Protein AF-A0A3R9MZS2-F1 (afdb_monomer)

Mean predicted aligned error: 17.01 Å

Solvent-accessible surface area (backbone atoms only — not comparable to full-atom values): 24653 Å² total; per-residue (Å²): 130,80,86,71,84,74,81,80,66,76,78,86,89,68,76,88,53,84,48,38,59,39,37,33,36,32,55,23,85,34,50,77,43,74,74,92,69,84,83,41,44,52,89,51,54,41,57,42,90,93,59,66,38,44,75,46,72,40,40,87,86,49,23,44,78,49,77,44,81,43,79,55,70,94,79,44,55,33,22,44,41,37,38,37,28,30,37,75,54,90,45,73,70,56,52,57,54,52,61,69,42,58,87,37,45,25,29,34,39,36,29,32,66,68,72,50,36,34,39,37,58,38,68,93,31,35,20,37,50,48,74,46,80,42,81,52,54,102,89,43,77,40,25,32,46,35,32,39,38,32,63,21,83,56,75,72,40,67,45,74,61,78,82,82,64,60,87,67,81,84,79,75,85,76,86,85,82,82,86,83,89,86,89,86,79,90,82,92,76,93,70,92,78,74,74,46,74,49,72,47,70,33,86,53,68,46,43,70,42,46,53,72,38,79,45,74,38,58,53,73,89,74,57,57,61,56,48,62,47,51,46,55,80,44,72,52,42,43,46,45,43,44,54,76,34,69,38,48,52,46,49,77,39,68,33,46,34,41,38,43,47,46,74,34,70,45,60,65,63,41,27,26,54,67,83,40,77,37,55,48,97,87,66,51,50,44,49,59,50,73,47,83,48,64,45,60,77,72,41,66,42,76,44,46,37,43,36,29,28,72,84,66,52,70,22,66,28,58,29,53,37,40,54,34,49,63,32,29,38,45,71,33,75,64,63,69,83,80,44,54,46,68,58,39,28,58,55,48,72,74,40,52,68,48,77,41,97,65,67,61,48,75,52,74,48,79,35,77,61,14,23,47,36,38,36,34,51,41,93,56,58,84,72,50,38,26,48,74,87,38,82,46,87,61,60,45,78,46,76,45,57,34,46,54,99,61,68,32,73,46,58,23,32,40,36,28,45,81,55,63,39,70,49,76,45,44,38,36,31,82

Nearest PDB structures (foldseek):
  2y72-assembly2_B  TM=6.639E-01  e=3.901E-02  Hathewaya histolytica
  4u6t-assembly1_A  TM=5.381E-01  e=7.627E-02  Hathewaya histolytica
  2c26-assembly1_A  TM=3.752E-01  e=8.001E-02  Acetivibrio thermocellus
  4ra0-assembly1_D  TM=2.936E-01  e=4.503E-02  Homo sapiens
  1cgx-assembly1_A  TM=2.229E-01  e=4.064E+00  Niallia circulans

Secondary structure (DSSP, 8-state):
-----TT-PPPTT-----SEEEEEEEEGGGBS---SSS-B-GGGSPBPTT--BEEE-PPTT--EEEEEEEE-GGG-EEEEEEEEEEEES--HHHHHHHHHHTT-EEEEEEEETTS-EEEE--SSSPEEEEEEEE---TTS--EEEEEEEEEESS--EEE-----B------------------------------EEEEEE-SS-BTTBPTT-EEEEEE-SS-HHHHHHHSPPPPPEEEEEESSSEEETTS--EEEEEEEEE--SS-EEEEEETTEE-B-TTSPBP-EEEEEEEPPTT--EEEEEEEEETTS-EEEEEEEEEEEEEEEEEEESS-GGGS-HHHHHHHHTTSEEEEESSS-EEEEEEEEEEEEEEEEEGGG----EEETTEEE---EEEEEEEE-TT--EEEEEEEE-SS-EEEEEEEEE-

Sequence (430 aa):
MEPGYSNLRPEPGEANLGGLELFWYTDARNLLGFPERGQLTLDMLPLVEGACWYRLVPTRGTADYDQKPKPNGRHGDTFTQLLKGVLPRHTPGLSEALERLQGGRFVVLYRDLNEQVQLVGTPAFPLEWQDSYTTGSQSSRNGFAFQFAGETLRRARPFLGSWLVADGELTYEEPGTGGPLPGGGGGSGGGGGTNRLLTFMASNTVGNVQAGEQVTVMDDETGQTTQEMLTKDSPVQATMQASNPVRQFGAAAGVTLSYSVTEGTHPITSVLVNGQAQTYSDGSPRLDGSVSTATAPNADATFALLATDASGATAQASASVRYQHRRFWGGMVQDPFGLDDVQLSAVLRTLSQEFSAGRGQDFSLALSDQFVVVARPAAQGAGAFVVNGLANNAFQTRTFLFTNSDGFTESFVVERSASPDTGSFNISIR

Structure (mmCIF, N/CA/C/O backbone):
data_AF-A0A3R9MZS2-F1
#
_entry.id   AF-A0A3R9MZS2-F1
#
loop_
_atom_site.group_PDB
_atom_site.id
_atom_site.type_symbol
_atom_site.label_atom_id
_atom_site.label_alt_id
_atom_site.label_comp_id
_atom_site.label_asym_id
_atom_site.label_entity_id
_atom_site.label_seq_id
_atom_site.pdbx_PDB_ins_code
_atom_site.Cartn_x
_atom_site.Cartn_y
_atom_site.Cartn_z
_atom_site.occupancy
_atom_site.B_iso_or_equiv
_atom_site.auth_seq_id
_atom_site.auth_comp_id
_atom_site.auth_asym_id
_atom_site.auth_atom_id
_atom_site.pdbx_PDB_model_num
ATOM 1 N N . MET A 1 1 ? -32.927 -38.467 -2.631 1.00 44.97 1 MET A N 1
ATOM 2 C CA . MET A 1 1 ? -32.891 -37.601 -1.437 1.00 44.97 1 MET A CA 1
ATOM 3 C C . MET A 1 1 ? -33.573 -36.311 -1.823 1.00 44.97 1 MET A C 1
ATOM 5 O O . MET A 1 1 ? -33.013 -35.578 -2.626 1.00 44.97 1 MET A O 1
ATOM 9 N N . GLU A 1 2 ? -34.802 -36.091 -1.361 1.00 40.50 2 GLU A N 1
ATOM 10 C CA . GLU A 1 2 ? -35.402 -34.761 -1.466 1.00 40.50 2 GLU A CA 1
ATOM 11 C C . GLU A 1 2 ? -34.526 -33.792 -0.661 1.00 40.50 2 GLU A C 1
ATOM 13 O O . GLU A 1 2 ? -34.203 -34.106 0.488 1.00 40.50 2 GLU A O 1
ATOM 18 N N . PRO A 1 3 ? -34.085 -32.658 -1.231 1.00 51.19 3 PRO A N 1
ATOM 19 C CA . PRO A 1 3 ? -33.512 -31.589 -0.432 1.00 51.19 3 PRO A CA 1
ATOM 20 C C . PRO A 1 3 ? -34.619 -31.092 0.500 1.00 51.19 3 PRO A C 1
ATOM 22 O O . PRO A 1 3 ? -35.518 -30.365 0.088 1.00 51.19 3 PRO A O 1
ATOM 25 N N . GLY A 1 4 ? -34.606 -31.579 1.740 1.00 41.78 4 GLY A N 1
ATOM 26 C CA . GLY A 1 4 ? -35.609 -31.239 2.736 1.00 41.78 4 GLY A CA 1
ATOM 27 C C . GLY A 1 4 ? -35.615 -29.733 2.974 1.00 41.78 4 GLY A C 1
ATOM 28 O O . GLY A 1 4 ? -34.593 -29.154 3.334 1.00 41.78 4 GLY A O 1
ATOM 29 N N . TYR A 1 5 ? -36.779 -29.108 2.812 1.00 50.31 5 TYR A N 1
ATOM 30 C CA . TYR A 1 5 ? -37.068 -27.718 3.183 1.00 50.31 5 TYR A CA 1
ATOM 31 C C . TYR A 1 5 ? -37.074 -27.517 4.718 1.00 50.31 5 TYR A C 1
ATOM 33 O O . TYR A 1 5 ? -37.930 -26.827 5.268 1.00 50.31 5 TYR A O 1
ATOM 41 N N . SER A 1 6 ? -36.156 -28.158 5.450 1.00 52.41 6 SER A N 1
ATOM 42 C CA . SER A 1 6 ? -36.074 -28.127 6.917 1.00 52.41 6 SER A CA 1
ATOM 43 C C . SER A 1 6 ? -35.349 -26.891 7.463 1.00 52.41 6 SER A C 1
ATOM 45 O O . SER A 1 6 ? -35.131 -26.794 8.666 1.00 52.41 6 SER A O 1
ATOM 47 N N . ASN A 1 7 ? -34.965 -25.949 6.600 1.00 57.34 7 ASN A N 1
ATOM 48 C CA . ASN A 1 7 ? -34.171 -24.762 6.929 1.00 57.34 7 ASN A CA 1
ATOM 49 C C . ASN A 1 7 ? -35.005 -23.500 7.223 1.00 57.34 7 ASN A C 1
ATOM 51 O O . ASN A 1 7 ? -34.438 -22.422 7.348 1.00 57.34 7 ASN A O 1
ATOM 55 N N . LEU A 1 8 ? -36.335 -23.609 7.323 1.00 68.25 8 LEU A N 1
ATOM 56 C CA . LEU A 1 8 ? -37.219 -22.482 7.662 1.00 68.25 8 LEU A CA 1
ATOM 57 C C . LEU A 1 8 ? -37.531 -22.376 9.163 1.00 68.25 8 LEU A C 1
ATOM 59 O O . LEU A 1 8 ? -38.408 -21.608 9.558 1.00 68.25 8 LEU A O 1
ATOM 63 N N . ARG A 1 9 ? -36.866 -23.168 10.012 1.00 74.00 9 ARG A N 1
ATOM 64 C CA . ARG A 1 9 ? -37.083 -23.095 11.457 1.00 74.00 9 ARG A CA 1
ATOM 65 C C . ARG A 1 9 ? -36.356 -21.858 12.005 1.00 74.00 9 ARG A C 1
ATOM 67 O O . ARG A 1 9 ? -35.146 -21.782 11.817 1.00 74.00 9 ARG A O 1
ATOM 74 N N . PRO A 1 10 ? -37.051 -20.923 12.679 1.00 71.06 10 PRO A N 1
ATOM 75 C CA . PRO A 1 10 ? -36.374 -19.838 13.379 1.00 71.06 10 PRO A CA 1
ATOM 76 C C . PRO A 1 10 ? -35.460 -20.427 14.456 1.00 71.06 10 PRO A C 1
ATOM 78 O O . PRO A 1 10 ? -35.844 -21.392 15.130 1.00 71.06 10 PRO A O 1
ATOM 81 N N . GLU A 1 11 ? -34.264 -19.867 14.606 1.00 74.25 11 GLU A N 1
ATOM 82 C CA . GLU A 1 11 ? -33.350 -20.265 15.672 1.00 74.25 11 GLU A CA 1
ATOM 83 C C . GLU A 1 11 ? -33.974 -19.887 17.028 1.00 74.25 11 GLU A C 1
ATOM 85 O O . GLU A 1 11 ? -34.344 -18.729 17.241 1.00 74.25 11 GLU A O 1
ATOM 90 N N . PRO A 1 12 ? -34.220 -20.855 17.931 1.00 70.81 12 PRO A N 1
ATOM 91 C CA . PRO A 1 12 ? -34.838 -20.558 19.216 1.00 70.81 12 PRO A CA 1
ATOM 92 C C . PRO A 1 12 ? -33.851 -19.830 20.135 1.00 70.81 12 PRO A C 1
ATOM 94 O O . PRO A 1 12 ? -32.748 -20.324 20.344 1.00 70.81 12 PRO A O 1
ATOM 97 N N . GLY A 1 13 ? -34.292 -18.750 20.786 1.00 68.69 13 GLY A N 1
ATOM 98 C CA . GLY A 1 13 ? -33.615 -18.196 21.967 1.00 68.69 13 GLY A CA 1
ATOM 99 C C . GLY A 1 13 ? -32.854 -16.886 21.771 1.00 68.69 13 GLY A C 1
ATOM 100 O O . GLY A 1 13 ? -32.421 -16.317 22.768 1.00 68.69 13 GLY A O 1
ATOM 101 N N . GLU A 1 14 ? -32.750 -16.366 20.550 1.00 74.88 14 GLU A N 1
ATOM 102 C CA . GLU A 1 14 ? -32.129 -15.061 20.299 1.00 74.88 14 GLU A CA 1
ATOM 103 C C . GLU A 1 14 ? -33.189 -13.960 20.165 1.00 74.88 14 GLU A C 1
ATOM 105 O O . GLU A 1 14 ? -34.255 -14.148 19.569 1.00 74.88 14 GLU A O 1
ATOM 110 N N . ALA A 1 15 ? -32.925 -12.800 20.771 1.00 82.00 15 ALA A N 1
ATOM 111 C CA . ALA A 1 15 ? -33.781 -11.634 20.608 1.00 82.00 15 ALA A CA 1
ATOM 112 C C . ALA A 1 15 ? -33.636 -11.118 19.172 1.00 82.00 15 ALA A C 1
ATOM 114 O O . ALA A 1 15 ? -32.552 -10.717 18.783 1.00 82.00 15 ALA A O 1
ATOM 115 N N . ASN A 1 16 ? -34.723 -11.106 18.398 1.00 86.12 16 ASN A N 1
ATOM 116 C CA . ASN A 1 16 ? -34.726 -10.554 17.043 1.00 86.12 16 ASN A CA 1
ATOM 117 C C . ASN A 1 16 ? -34.829 -9.022 17.105 1.00 86.12 16 ASN A C 1
ATOM 119 O O . ASN A 1 16 ? -35.931 -8.460 17.115 1.00 86.12 16 ASN A O 1
ATOM 123 N N . LEU A 1 17 ? -33.682 -8.355 17.217 1.00 91.75 17 LEU A N 1
ATOM 124 C CA . LEU A 1 17 ? -33.589 -6.902 17.260 1.00 91.75 17 LEU A CA 1
ATOM 125 C C . LEU A 1 17 ? -33.691 -6.330 15.841 1.00 91.75 17 LEU A C 1
ATOM 127 O O . LEU A 1 17 ? -32.992 -6.754 14.925 1.00 91.75 17 LEU A O 1
ATOM 131 N N . GLY A 1 18 ? -34.572 -5.346 15.661 1.00 93.56 18 GLY A N 1
ATOM 132 C CA . GLY A 1 18 ? -34.710 -4.622 14.400 1.00 93.56 18 GLY A CA 1
ATOM 133 C C . GLY A 1 18 ? -33.750 -3.437 14.311 1.00 93.56 18 GLY A C 1
ATOM 134 O O . GLY A 1 18 ? -33.559 -2.721 15.293 1.00 93.56 18 GLY A O 1
ATOM 135 N N . GLY A 1 19 ? -33.213 -3.189 13.118 1.00 94.75 19 GLY A N 1
ATOM 136 C CA . GLY A 1 19 ? -32.346 -2.048 12.821 1.00 94.75 19 GLY A CA 1
ATOM 137 C C . GLY A 1 19 ? -30.932 -2.460 12.427 1.00 94.75 19 GLY A C 1
ATOM 138 O O . GLY A 1 19 ? -30.545 -3.624 12.540 1.00 94.75 19 GLY A O 1
ATOM 139 N N . LEU A 1 20 ? -30.172 -1.483 11.940 1.00 96.81 20 LEU A N 1
ATOM 140 C CA . LEU A 1 20 ? -28.801 -1.680 11.480 1.00 96.81 20 LEU A CA 1
ATOM 141 C C . LEU A 1 20 ? -27.819 -0.929 12.369 1.00 96.81 20 LEU A C 1
ATOM 143 O O . LEU A 1 20 ? -28.099 0.183 12.825 1.00 96.81 20 LEU A O 1
ATOM 147 N N . GLU A 1 21 ? -26.658 -1.533 12.586 1.00 93.88 21 GLU A N 1
ATOM 148 C CA . GLU A 1 21 ? -25.578 -0.921 13.347 1.00 93.88 21 GLU A CA 1
ATOM 149 C C . GLU A 1 21 ? -24.680 -0.085 12.435 1.00 93.88 21 GLU A C 1
ATOM 151 O O . GLU A 1 21 ? -24.407 1.082 12.720 1.00 93.88 21 GLU A O 1
ATOM 156 N N . LEU A 1 22 ? -24.212 -0.678 11.334 1.00 94.62 22 LEU A N 1
ATOM 157 C CA . LEU A 1 22 ? -23.166 -0.084 10.510 1.00 94.62 22 LEU A CA 1
ATOM 158 C C . LEU A 1 22 ? -23.137 -0.685 9.092 1.00 94.62 22 LEU A C 1
ATOM 160 O O . LEU A 1 22 ? -23.665 -1.777 8.854 1.00 94.62 22 LEU A O 1
ATOM 164 N N . PHE A 1 23 ? -22.497 0.023 8.159 1.00 96.50 23 PHE A N 1
ATOM 165 C CA . PHE A 1 23 ? -22.317 -0.420 6.777 1.00 96.50 23 PHE A CA 1
ATOM 166 C C . PHE A 1 23 ? -20.838 -0.451 6.382 1.00 96.50 23 PHE A C 1
ATOM 168 O O . PHE A 1 23 ? -20.032 0.346 6.869 1.00 96.50 23 PHE A O 1
ATOM 175 N N . TRP A 1 24 ? -20.510 -1.309 5.421 1.00 95.88 24 TRP A N 1
ATOM 176 C CA . TRP A 1 24 ? -19.282 -1.239 4.643 1.00 95.88 24 TRP A CA 1
ATOM 177 C C . TRP A 1 24 ? -19.606 -1.234 3.160 1.00 95.88 24 TRP A C 1
ATOM 179 O O . TRP A 1 24 ? -20.510 -1.937 2.721 1.00 95.88 24 TRP A O 1
ATOM 189 N N . TYR A 1 25 ? -18.861 -0.479 2.368 1.00 96.69 25 TYR A N 1
ATOM 190 C CA . TYR A 1 25 ? -19.097 -0.387 0.934 1.00 96.69 25 TYR A CA 1
ATOM 191 C C . TYR A 1 25 ? -17.787 -0.380 0.151 1.00 96.69 25 TYR A C 1
ATOM 193 O O . TYR A 1 25 ? -16.736 0.023 0.647 1.00 96.69 25 TYR A O 1
ATOM 201 N N . THR A 1 26 ? -17.852 -0.833 -1.094 1.00 96.12 26 THR A N 1
ATOM 202 C CA . THR A 1 26 ? -16.763 -0.700 -2.065 1.00 96.12 26 THR A CA 1
ATOM 203 C C . THR A 1 26 ? -17.353 -0.455 -3.449 1.00 96.12 26 THR A C 1
ATOM 205 O O . THR A 1 26 ? -18.505 -0.827 -3.710 1.00 96.12 26 THR A O 1
ATOM 208 N N . ASP A 1 27 ? -16.600 0.204 -4.332 1.00 97.62 27 ASP A N 1
ATOM 209 C CA . ASP A 1 27 ? -17.024 0.383 -5.722 1.00 97.62 27 ASP A CA 1
ATOM 210 C C . ASP A 1 27 ? -17.222 -0.996 -6.360 1.00 97.62 27 ASP A C 1
ATOM 212 O O . ASP A 1 27 ? -16.399 -1.900 -6.209 1.00 97.62 27 ASP A O 1
ATOM 216 N N . ALA A 1 28 ? -18.322 -1.172 -7.080 1.00 97.56 28 ALA A N 1
ATOM 217 C CA . ALA A 1 28 ? -18.673 -2.429 -7.723 1.00 97.56 28 ALA A CA 1
ATOM 218 C C . ALA A 1 28 ? -17.578 -2.936 -8.679 1.00 97.56 28 ALA A C 1
ATOM 220 O O . ALA A 1 28 ? -17.435 -4.147 -8.852 1.00 97.56 28 ALA A O 1
ATOM 221 N N . ARG A 1 29 ? -16.786 -2.027 -9.266 1.00 97.19 29 ARG A N 1
ATOM 222 C CA . ARG A 1 29 ? -15.646 -2.340 -10.144 1.00 97.19 29 ARG A CA 1
ATOM 223 C C . ARG A 1 29 ? -14.446 -2.916 -9.396 1.00 97.19 29 ARG A C 1
ATOM 225 O O . ARG A 1 29 ? -13.587 -3.517 -10.032 1.00 97.19 29 ARG A O 1
ATOM 232 N N . ASN A 1 30 ? -14.382 -2.749 -8.075 1.00 96.56 30 ASN A N 1
ATOM 233 C CA . ASN A 1 30 ? -13.293 -3.289 -7.269 1.00 96.56 30 ASN A CA 1
ATOM 234 C C . ASN A 1 30 ? -13.409 -4.802 -7.084 1.00 96.56 30 ASN A C 1
ATOM 236 O O . ASN A 1 30 ? -12.416 -5.429 -6.748 1.00 96.56 30 ASN A O 1
ATOM 240 N N . LEU A 1 31 ? -14.583 -5.403 -7.290 1.00 95.44 31 LEU A N 1
ATOM 241 C CA . LEU A 1 31 ? -14.784 -6.840 -7.111 1.00 95.44 31 LEU A CA 1
ATOM 242 C C . LEU A 1 31 ? -14.354 -7.615 -8.363 1.00 95.44 31 LEU A C 1
ATOM 244 O O . LEU A 1 31 ? -14.999 -7.539 -9.408 1.00 95.44 31 LEU A O 1
ATOM 248 N N . LEU A 1 32 ? -13.291 -8.411 -8.231 1.00 94.31 32 LEU A N 1
ATOM 249 C CA . LEU A 1 32 ? -12.764 -9.284 -9.288 1.00 94.31 32 LEU A CA 1
ATOM 250 C C . LEU A 1 32 ? -13.603 -10.555 -9.481 1.00 94.31 32 LEU A C 1
ATOM 252 O O . LEU A 1 32 ? -13.570 -11.174 -10.543 1.00 94.31 32 LEU A O 1
ATOM 256 N N . GLY A 1 33 ? -14.349 -10.959 -8.452 1.00 90.25 33 GLY A N 1
ATOM 257 C CA . GLY A 1 33 ? -15.169 -12.163 -8.455 1.00 90.25 33 GLY A CA 1
ATOM 258 C C . GLY A 1 33 ? -16.424 -11.994 -7.608 1.00 90.25 33 GLY A C 1
ATOM 259 O O . GLY A 1 33 ? -16.437 -11.246 -6.632 1.00 90.25 33 GLY A O 1
ATOM 260 N N . PHE A 1 34 ? -17.496 -12.685 -8.003 1.00 91.81 34 PHE A N 1
ATOM 261 C CA . PHE A 1 34 ? -18.746 -12.710 -7.249 1.00 91.81 34 PHE A CA 1
ATOM 262 C C . PHE A 1 34 ? -19.454 -14.063 -7.421 1.00 91.81 34 PHE A C 1
ATOM 264 O O . PHE A 1 34 ? -19.903 -14.379 -8.528 1.00 91.81 34 PHE A O 1
ATOM 271 N N . PRO A 1 35 ? -19.592 -14.884 -6.366 1.00 89.75 35 PRO A N 1
ATOM 272 C CA . PRO A 1 35 ? -20.163 -16.217 -6.498 1.00 89.75 35 PRO A CA 1
ATOM 273 C C . PRO A 1 35 ? -21.661 -16.137 -6.793 1.00 89.75 35 PRO A C 1
ATOM 275 O O . PRO A 1 35 ? -22.422 -15.433 -6.117 1.00 89.75 35 PRO A O 1
ATOM 278 N N . GLU A 1 36 ? -22.119 -16.903 -7.784 1.00 85.94 36 GLU A N 1
ATOM 279 C CA . GLU A 1 36 ? -23.518 -16.858 -8.204 1.00 85.94 36 GLU A CA 1
ATOM 280 C C . GLU A 1 36 ? -24.495 -17.455 -7.181 1.00 85.94 36 GLU A C 1
ATOM 282 O O . GLU A 1 36 ? -25.651 -17.037 -7.097 1.00 85.94 36 GLU A O 1
ATOM 287 N N . ARG A 1 37 ? -24.061 -18.458 -6.418 1.00 84.38 37 ARG A N 1
ATOM 288 C CA . ARG A 1 37 ? -24.902 -19.216 -5.480 1.00 84.38 37 ARG A CA 1
ATOM 289 C C . ARG A 1 37 ? -24.092 -19.619 -4.249 1.00 84.38 37 ARG A C 1
ATOM 291 O O . ARG A 1 37 ? -22.869 -19.544 -4.265 1.00 84.38 37 ARG A O 1
ATOM 298 N N . GLY A 1 38 ? -24.786 -20.070 -3.206 1.00 81.38 38 GLY A N 1
ATOM 299 C CA . GLY A 1 38 ? -24.177 -20.649 -2.006 1.00 81.38 38 GLY A CA 1
ATOM 300 C C . GLY A 1 38 ? -23.963 -19.659 -0.862 1.00 81.38 38 GLY A C 1
ATOM 301 O O . GLY A 1 38 ? -24.510 -18.556 -0.854 1.00 81.38 38 GLY A O 1
ATOM 302 N N . GLN A 1 39 ? -23.179 -20.076 0.121 1.00 81.75 39 GLN A N 1
ATOM 303 C CA . GLN A 1 39 ? -22.731 -19.238 1.230 1.00 81.75 39 GLN A CA 1
ATOM 304 C C . GLN A 1 39 ? -21.709 -18.205 0.732 1.00 81.75 39 GLN A C 1
ATOM 306 O O . GLN A 1 39 ? -20.969 -18.489 -0.208 1.00 81.75 39 GLN A O 1
ATOM 311 N N . LEU A 1 40 ? -21.691 -17.005 1.316 1.00 86.75 40 LEU A N 1
ATOM 312 C CA . LEU A 1 40 ? -20.664 -16.000 1.034 1.00 86.75 40 LEU A CA 1
ATOM 313 C C . LEU A 1 40 ? -19.603 -16.015 2.130 1.00 86.75 40 LEU A C 1
ATOM 315 O O . LEU A 1 40 ? -19.925 -15.831 3.304 1.00 8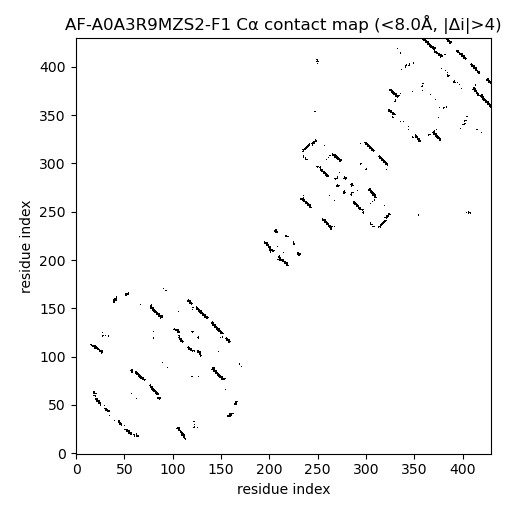6.75 40 LEU A O 1
ATOM 319 N N . THR A 1 41 ? -18.350 -16.187 1.726 1.00 84.12 41 THR A N 1
ATOM 320 C CA . THR A 1 41 ? -17.162 -15.969 2.558 1.00 84.12 41 THR A CA 1
ATOM 321 C C . THR A 1 41 ? -16.281 -14.900 1.911 1.00 84.12 41 THR A C 1
ATOM 323 O O . THR A 1 41 ? -16.450 -14.594 0.726 1.00 84.12 41 THR A O 1
ATOM 326 N N . LEU A 1 42 ? -15.356 -14.304 2.672 1.00 70.44 42 LEU A N 1
ATOM 327 C CA . LEU A 1 42 ? -14.526 -13.206 2.163 1.00 70.44 42 LEU A CA 1
ATOM 328 C C . LEU A 1 42 ? -13.666 -13.620 0.967 1.00 70.44 42 LEU A C 1
ATOM 330 O O . LEU A 1 42 ? -13.575 -12.865 0.005 1.00 70.44 42 LEU A O 1
ATOM 334 N N . ASP A 1 43 ? -13.098 -14.827 0.991 1.00 78.75 43 ASP A N 1
ATOM 335 C CA . ASP A 1 43 ? -12.233 -15.336 -0.085 1.00 78.75 43 ASP A CA 1
ATOM 336 C C . ASP A 1 43 ? -12.947 -15.391 -1.448 1.00 78.75 43 ASP A C 1
ATOM 338 O O . ASP A 1 43 ? -12.312 -15.501 -2.496 1.00 78.75 43 ASP A O 1
ATOM 342 N N . MET A 1 44 ? -14.281 -15.296 -1.449 1.00 86.81 44 MET A N 1
ATOM 343 C CA . MET A 1 44 ? -15.111 -15.257 -2.652 1.00 86.81 44 MET A CA 1
ATOM 344 C C . MET A 1 44 ? -15.403 -13.839 -3.163 1.00 86.81 44 MET A C 1
ATOM 346 O O . MET A 1 44 ? -16.051 -13.700 -4.201 1.00 86.81 44 MET A O 1
ATOM 350 N N . LEU A 1 45 ? -14.950 -12.797 -2.464 1.00 91.31 45 LEU A N 1
ATOM 351 C CA . LEU A 1 45 ? -15.093 -11.387 -2.840 1.00 91.31 45 LEU A CA 1
ATOM 352 C C . LEU A 1 45 ? -13.711 -10.730 -3.037 1.00 91.31 45 LEU A C 1
ATOM 354 O O . LEU A 1 45 ? -13.412 -9.736 -2.371 1.00 91.31 45 LEU A O 1
ATOM 358 N N . PRO A 1 46 ? -12.843 -11.271 -3.918 1.00 94.19 46 PRO A N 1
ATOM 359 C CA . PRO A 1 46 ? -11.518 -10.706 -4.138 1.00 94.19 46 PRO A CA 1
ATOM 360 C C . PRO A 1 46 ? -11.629 -9.280 -4.678 1.00 94.19 46 PRO A C 1
ATOM 362 O O . PRO A 1 46 ? -12.402 -9.015 -5.604 1.00 94.19 46 PRO A O 1
ATOM 365 N N . LEU A 1 47 ? -10.836 -8.376 -4.104 1.00 93.44 47 LEU A N 1
ATOM 366 C CA . LEU A 1 47 ? -10.740 -6.993 -4.548 1.00 93.44 47 LEU A CA 1
ATOM 367 C C . LEU A 1 47 ? -9.552 -6.797 -5.501 1.00 93.44 47 LEU A C 1
ATOM 369 O O . LEU A 1 47 ? -8.565 -7.529 -5.430 1.00 93.44 47 LEU A O 1
ATOM 373 N N . VAL A 1 48 ? -9.641 -5.797 -6.381 1.00 93.75 48 VAL A N 1
ATOM 374 C CA . VAL A 1 48 ? -8.491 -5.271 -7.136 1.00 93.75 48 VAL A CA 1
ATOM 375 C C . VAL A 1 48 ? -7.402 -4.837 -6.148 1.00 93.75 48 VAL A C 1
ATOM 377 O O . VAL A 1 48 ? -7.703 -4.346 -5.060 1.00 93.75 48 VAL A O 1
ATOM 380 N N . GLU A 1 49 ? -6.132 -5.010 -6.516 1.00 90.31 49 GLU A N 1
ATOM 381 C CA . GLU A 1 49 ? -5.000 -4.596 -5.683 1.00 90.31 49 GLU A CA 1
ATOM 382 C C . GLU A 1 49 ? -5.124 -3.121 -5.254 1.00 90.31 49 GLU A C 1
ATOM 384 O O . GLU A 1 49 ? -5.368 -2.236 -6.074 1.00 90.31 49 GLU A O 1
ATOM 389 N N . GLY A 1 50 ? -4.992 -2.867 -3.948 1.00 86.25 50 GLY A N 1
ATOM 390 C CA . GLY A 1 50 ? -5.124 -1.535 -3.350 1.00 86.25 50 GLY A CA 1
ATOM 391 C C . GLY A 1 50 ? -6.559 -1.082 -3.052 1.00 86.25 50 GLY A C 1
ATOM 392 O O . GLY A 1 50 ? -6.734 -0.073 -2.370 1.00 86.25 50 GLY A O 1
ATOM 393 N N . ALA A 1 51 ? -7.587 -1.809 -3.499 1.00 90.44 51 ALA A N 1
ATOM 394 C CA . ALA A 1 51 ? -8.966 -1.524 -3.114 1.00 90.44 51 ALA A CA 1
ATOM 395 C C . ALA A 1 51 ? -9.291 -2.082 -1.718 1.00 90.44 51 ALA A C 1
ATOM 397 O O . ALA A 1 51 ? -8.765 -3.110 -1.291 1.00 90.44 51 ALA A O 1
ATOM 398 N N . CYS A 1 52 ? -10.199 -1.410 -1.011 1.00 91.25 52 CYS A N 1
ATOM 399 C CA . CYS A 1 52 ? -10.646 -1.803 0.321 1.00 91.25 52 CYS A CA 1
ATOM 400 C C . CYS A 1 52 ? -12.164 -1.633 0.491 1.00 91.25 52 CYS A C 1
ATOM 402 O O . CYS A 1 52 ? -12.868 -1.125 -0.391 1.00 91.25 52 CYS A O 1
ATOM 404 N N . TRP A 1 53 ? -12.666 -2.094 1.636 1.00 91.44 53 TRP A N 1
ATOM 405 C CA . TRP A 1 53 ? -14.013 -1.802 2.112 1.00 91.44 53 TRP A CA 1
ATOM 406 C C . TRP A 1 53 ? -13.977 -0.561 3.002 1.00 91.44 53 TRP A C 1
ATOM 408 O O . TRP A 1 53 ? -13.271 -0.536 4.013 1.00 91.44 53 TRP A O 1
ATOM 418 N N . TYR A 1 54 ? -14.761 0.447 2.639 1.00 91.75 54 TYR A N 1
ATOM 419 C CA . TYR A 1 54 ? -14.915 1.680 3.399 1.00 91.75 54 TYR A CA 1
ATOM 420 C C . TYR A 1 54 ? -16.034 1.528 4.419 1.00 91.75 54 TYR A C 1
ATOM 422 O O . TYR A 1 54 ? -17.091 0.980 4.108 1.00 91.75 54 TYR A O 1
ATOM 430 N N . ARG A 1 55 ? -15.812 2.021 5.635 1.00 93.69 55 ARG A N 1
ATOM 431 C CA . ARG A 1 55 ? -16.781 1.962 6.731 1.00 93.69 55 ARG A CA 1
ATOM 432 C C . ARG A 1 55 ? -17.683 3.197 6.721 1.00 93.69 55 ARG A C 1
ATOM 434 O O . ARG A 1 55 ? -17.207 4.317 6.565 1.00 93.69 55 ARG A O 1
ATOM 441 N N . LEU A 1 56 ? -18.980 2.993 6.937 1.00 94.25 56 LEU A N 1
ATOM 442 C CA . LEU A 1 56 ? -19.978 4.051 7.090 1.00 94.25 56 LEU A CA 1
ATOM 443 C C . LEU A 1 56 ? -20.774 3.815 8.376 1.00 94.25 56 LEU A C 1
ATOM 445 O O . LEU A 1 56 ? -21.465 2.803 8.513 1.00 94.25 56 LEU A O 1
ATOM 449 N N . VAL A 1 57 ? -20.680 4.755 9.318 1.00 95.56 57 VAL A N 1
ATOM 450 C CA . VAL A 1 57 ? -21.338 4.655 10.627 1.00 95.56 57 VAL A CA 1
ATOM 451 C C . VAL A 1 57 ? -22.511 5.639 10.687 1.00 95.56 57 VAL A C 1
ATOM 453 O O . VAL A 1 57 ? -22.291 6.846 10.795 1.00 95.56 57 VAL A O 1
ATOM 456 N N . PRO A 1 58 ? -23.762 5.160 10.592 1.00 96.19 58 PRO A N 1
ATOM 457 C CA . PRO A 1 58 ? -24.939 6.008 10.712 1.00 96.19 58 PRO A CA 1
ATOM 458 C C . PRO A 1 58 ? -25.155 6.452 12.166 1.00 96.19 58 PRO A C 1
ATOM 460 O O . PRO A 1 58 ? -24.694 5.829 13.121 1.00 96.19 58 PRO A O 1
ATOM 463 N N . THR A 1 59 ? -25.948 7.503 12.357 1.00 95.38 59 THR A N 1
ATOM 464 C CA . THR A 1 59 ? -26.467 7.877 13.675 1.00 95.38 59 THR A CA 1
ATOM 465 C C . THR A 1 59 ? -27.293 6.717 14.229 1.00 95.38 59 THR A C 1
ATOM 467 O O . THR A 1 59 ? -28.182 6.200 13.544 1.00 95.38 59 THR A O 1
ATOM 470 N N . ARG A 1 60 ? -27.032 6.319 15.479 1.00 94.19 60 ARG A N 1
ATOM 471 C CA . ARG A 1 60 ? -27.713 5.189 16.126 1.00 94.19 60 ARG A CA 1
ATOM 472 C C . ARG A 1 60 ? -29.237 5.300 16.003 1.00 94.19 60 ARG A C 1
ATOM 474 O O . ARG A 1 60 ? -29.814 6.341 16.313 1.00 94.19 60 ARG A O 1
ATOM 481 N N . GLY A 1 61 ? -29.873 4.214 15.563 1.00 95.25 61 GLY A N 1
ATOM 482 C CA . GLY A 1 61 ? -31.329 4.119 15.408 1.00 95.25 61 GLY A CA 1
ATOM 483 C C . GLY A 1 61 ? -31.902 4.808 14.165 1.00 95.25 61 GLY A C 1
ATOM 484 O O . GLY A 1 61 ? -33.118 4.854 14.019 1.00 95.25 61 GLY A O 1
ATOM 485 N N . THR A 1 62 ? -31.062 5.346 13.274 1.00 96.38 62 THR A N 1
ATOM 486 C CA . THR A 1 62 ? -31.524 5.954 12.007 1.00 96.38 62 THR A CA 1
ATOM 487 C C . THR A 1 62 ? -31.388 5.028 10.804 1.00 96.38 62 THR A C 1
ATOM 489 O O . THR A 1 62 ? -31.958 5.313 9.754 1.00 96.38 62 THR A O 1
ATOM 492 N N . ALA A 1 63 ? -30.625 3.944 10.951 1.00 97.69 63 ALA A N 1
ATOM 493 C CA . ALA A 1 63 ? -30.288 3.046 9.866 1.00 97.69 63 ALA A CA 1
ATOM 494 C C . ALA A 1 63 ? -31.298 1.909 9.718 1.00 97.69 63 ALA A C 1
ATOM 496 O O . ALA A 1 63 ? -31.681 1.267 10.698 1.00 97.69 63 ALA A O 1
ATOM 497 N N . ASP A 1 64 ? -31.710 1.674 8.478 1.00 97.88 64 ASP A N 1
ATOM 498 C CA . ASP A 1 64 ? -32.784 0.752 8.123 1.00 97.88 64 ASP A CA 1
ATOM 499 C C . ASP A 1 64 ? -32.513 0.125 6.748 1.00 97.88 64 ASP A C 1
ATOM 501 O O . ASP A 1 64 ? -31.847 0.726 5.895 1.00 97.88 64 ASP A O 1
ATOM 505 N N . TYR A 1 65 ? -33.034 -1.082 6.544 1.00 98.25 65 TYR A N 1
ATOM 506 C CA . TYR A 1 65 ? -32.932 -1.833 5.299 1.00 98.25 65 TYR A CA 1
ATOM 507 C C . TYR A 1 65 ? -34.305 -2.358 4.888 1.00 98.25 65 TYR A C 1
ATOM 509 O O . TYR A 1 65 ? -34.964 -3.081 5.633 1.00 98.25 65 TYR A O 1
ATOM 517 N N . ASP A 1 66 ? -34.708 -2.018 3.668 1.00 98.06 66 ASP A N 1
ATOM 518 C CA . ASP A 1 66 ? -35.944 -2.477 3.052 1.00 98.06 66 ASP A CA 1
ATOM 519 C C . ASP A 1 66 ? -35.631 -3.280 1.786 1.00 98.06 66 ASP A C 1
ATOM 521 O O . ASP A 1 66 ? -34.829 -2.877 0.936 1.00 98.06 66 ASP A O 1
ATOM 525 N N . GLN A 1 67 ? -36.300 -4.422 1.661 1.00 97.75 67 GLN A N 1
ATOM 526 C CA . GLN A 1 67 ? -36.199 -5.305 0.513 1.00 97.75 67 GLN A CA 1
ATOM 527 C C . GLN A 1 67 ? -37.585 -5.734 0.066 1.00 97.75 67 GLN A C 1
ATOM 529 O O . GLN A 1 67 ? -38.235 -6.572 0.699 1.00 97.75 67 GLN A O 1
ATOM 534 N N . LYS A 1 68 ? -38.002 -5.232 -1.094 1.00 97.69 68 LYS A N 1
ATOM 535 C CA . LYS A 1 68 ? -39.318 -5.530 -1.662 1.00 97.69 68 LYS A CA 1
ATOM 536 C C . LYS A 1 68 ? -39.177 -6.356 -2.935 1.00 97.69 68 LYS A C 1
ATOM 538 O O . LYS A 1 68 ? -38.486 -5.915 -3.854 1.00 97.69 68 LYS A O 1
ATOM 543 N N . PRO A 1 69 ? -39.810 -7.542 -3.028 1.00 97.44 69 PRO A N 1
ATOM 544 C CA . PRO A 1 69 ? -39.896 -8.248 -4.296 1.00 97.44 69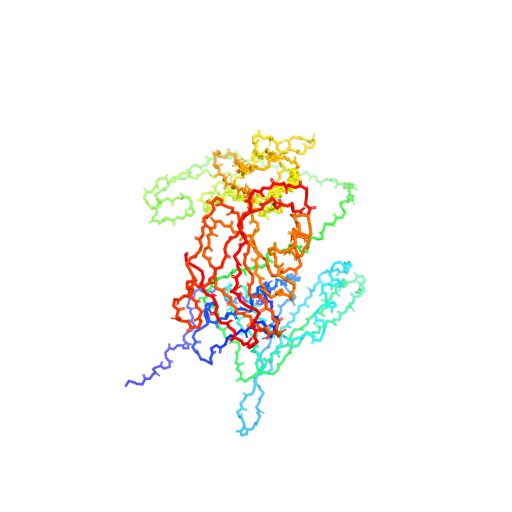 PRO A CA 1
ATOM 545 C C . PRO A 1 69 ? -40.727 -7.417 -5.280 1.00 97.44 69 PRO A C 1
ATOM 547 O O . PRO A 1 69 ? -41.807 -6.927 -4.945 1.00 97.44 69 PRO A O 1
ATOM 550 N N . LYS A 1 70 ? -40.216 -7.270 -6.496 1.00 97.19 70 LYS A N 1
ATOM 551 C CA . LYS A 1 70 ? -40.850 -6.579 -7.612 1.00 97.19 70 LYS A CA 1
ATOM 552 C C . LYS A 1 70 ? -41.064 -7.601 -8.735 1.00 97.19 70 LYS A C 1
ATOM 554 O O . LYS A 1 70 ? -40.090 -8.031 -9.357 1.00 97.19 70 LYS A O 1
ATOM 559 N N . PRO A 1 71 ? -42.312 -8.025 -8.992 1.00 95.06 71 PRO A N 1
ATOM 560 C CA . PRO A 1 71 ? -42.583 -9.012 -10.027 1.00 95.06 71 PRO A CA 1
ATOM 561 C C . PRO A 1 71 ? -42.373 -8.395 -11.415 1.00 95.06 71 PRO A C 1
ATOM 563 O O . PRO A 1 71 ? -43.059 -7.439 -11.775 1.00 95.06 71 PRO A O 1
ATOM 566 N N . ASN A 1 72 ? -41.480 -8.968 -12.229 1.00 93.50 72 ASN A N 1
ATOM 567 C CA . ASN A 1 72 ? -41.259 -8.540 -13.623 1.00 93.50 72 ASN A CA 1
ATOM 568 C C . ASN A 1 72 ? -41.951 -9.471 -14.631 1.00 93.50 72 ASN A C 1
ATOM 570 O O . ASN A 1 72 ? -41.478 -9.697 -15.750 1.00 93.50 72 ASN A O 1
ATOM 574 N N . GLY A 1 73 ? -43.084 -10.051 -14.230 1.00 92.81 73 GLY A N 1
ATOM 575 C CA . GLY A 1 73 ? -43.855 -10.972 -15.056 1.00 92.81 73 GLY A CA 1
ATOM 576 C C . GLY A 1 73 ? -43.056 -12.227 -15.415 1.00 92.81 73 GLY A C 1
ATOM 577 O O . GLY A 1 73 ? -42.627 -12.977 -14.545 1.00 92.81 73 GLY A O 1
ATOM 578 N N . ARG A 1 74 ? -42.861 -12.481 -16.715 1.00 92.06 74 ARG A N 1
ATOM 579 C CA . ARG A 1 74 ? -42.209 -13.710 -17.216 1.00 92.06 74 ARG A CA 1
ATOM 580 C C . ARG A 1 74 ? -40.695 -13.760 -16.985 1.00 92.06 74 ARG A C 1
ATOM 582 O O . ARG A 1 74 ? -40.102 -14.815 -17.183 1.00 92.06 74 ARG A O 1
ATOM 589 N N . HIS A 1 75 ? -40.075 -12.652 -16.586 1.00 87.94 75 HIS A N 1
ATOM 590 C CA . HIS A 1 75 ? -38.623 -12.552 -16.399 1.00 87.94 75 HIS A CA 1
ATOM 591 C C . HIS A 1 75 ? -38.166 -12.857 -14.963 1.00 87.94 75 HIS A C 1
ATOM 593 O O . HIS A 1 75 ? -36.990 -12.693 -14.649 1.00 87.94 75 HIS A O 1
ATOM 599 N N . GLY A 1 76 ? -39.082 -13.328 -14.109 1.00 92.69 76 GLY A N 1
ATOM 600 C CA . GLY A 1 76 ? -38.835 -13.566 -12.689 1.00 92.69 76 GLY A CA 1
ATOM 601 C C . GLY A 1 76 ? -39.019 -12.307 -11.842 1.00 92.69 76 GLY A C 1
ATOM 602 O O . GLY A 1 76 ? -39.459 -11.263 -12.328 1.00 92.69 76 GLY A O 1
ATOM 603 N N . ASP A 1 77 ? -38.685 -12.422 -10.562 1.00 94.06 77 ASP A N 1
ATOM 604 C CA . ASP A 1 77 ? -38.766 -11.318 -9.610 1.00 94.06 77 ASP A CA 1
ATOM 605 C C . ASP A 1 77 ? -37.411 -10.604 -9.519 1.00 94.06 77 ASP A C 1
ATOM 607 O O . ASP A 1 77 ? -36.364 -11.251 -9.429 1.00 94.06 77 ASP A O 1
ATOM 611 N N . THR A 1 78 ? -37.423 -9.271 -9.512 1.00 97.19 78 THR A N 1
ATOM 612 C CA . THR A 1 78 ? -36.308 -8.486 -8.964 1.00 97.19 78 THR A CA 1
ATOM 613 C C . THR A 1 78 ? -36.600 -8.121 -7.515 1.00 97.19 78 THR A C 1
ATOM 615 O O . THR A 1 78 ? -37.704 -8.309 -7.006 1.00 97.19 78 THR A O 1
ATOM 618 N N . PHE A 1 79 ? -35.597 -7.601 -6.824 1.00 97.94 79 PHE A N 1
ATOM 619 C CA . PHE A 1 79 ? -35.715 -7.076 -5.477 1.00 97.94 79 PHE A CA 1
ATOM 620 C C . PHE A 1 79 ? -35.285 -5.617 -5.503 1.00 97.94 79 PHE A C 1
ATOM 622 O O . PHE A 1 79 ? -34.161 -5.306 -5.898 1.00 97.94 79 PHE A O 1
ATOM 629 N N . THR A 1 80 ? -36.180 -4.724 -5.097 1.00 98.25 80 THR A N 1
ATOM 630 C CA . THR A 1 80 ? -35.818 -3.340 -4.801 1.00 98.25 80 THR A CA 1
ATOM 631 C C . THR A 1 80 ? -35.121 -3.334 -3.450 1.00 98.25 80 THR A C 1
ATOM 633 O O . THR A 1 80 ? -35.726 -3.713 -2.446 1.00 98.25 80 THR A O 1
ATOM 636 N N . GLN A 1 81 ? -33.850 -2.946 -3.457 1.00 98.38 81 GLN A N 1
ATOM 637 C CA . GLN A 1 81 ? -32.978 -2.854 -2.294 1.00 98.38 81 GLN A CA 1
ATOM 638 C C . GLN A 1 81 ? -32.863 -1.390 -1.882 1.00 98.38 81 GLN A C 1
ATOM 640 O O . GLN A 1 81 ? -32.557 -0.546 -2.727 1.00 98.38 81 GLN A O 1
ATOM 645 N N . LEU A 1 82 ? -33.087 -1.096 -0.604 1.00 98.44 82 LEU A N 1
ATOM 646 C CA . LEU A 1 82 ? -32.928 0.244 -0.051 1.00 98.44 82 LEU A CA 1
ATOM 647 C C . LEU A 1 82 ? -32.271 0.160 1.327 1.00 98.44 82 LEU A C 1
ATOM 649 O O . LEU A 1 82 ? -32.915 -0.243 2.292 1.00 98.44 82 LEU A O 1
ATOM 653 N N . LEU A 1 83 ? -31.008 0.570 1.423 1.00 98.44 83 LEU A N 1
ATOM 654 C CA . LEU A 1 83 ? -30.360 0.867 2.700 1.00 98.44 83 LEU A CA 1
ATOM 655 C C . LEU A 1 83 ? -30.399 2.375 2.903 1.00 98.44 83 LEU A C 1
ATOM 657 O O . LEU A 1 83 ? -30.064 3.108 1.978 1.00 98.44 83 LEU A O 1
ATOM 661 N N . LYS A 1 84 ? -30.783 2.848 4.084 1.00 98.25 84 LYS A N 1
ATOM 662 C CA . LYS A 1 84 ? -30.846 4.285 4.390 1.00 98.25 84 LYS A CA 1
ATOM 663 C C . LYS A 1 84 ? -30.366 4.564 5.806 1.00 98.25 84 LYS A C 1
ATOM 665 O O . LYS A 1 84 ? -30.420 3.680 6.659 1.00 98.25 84 LYS A O 1
ATOM 670 N N . GLY A 1 85 ? -29.926 5.790 6.056 1.00 97.31 85 GLY A N 1
ATOM 671 C CA . GLY A 1 85 ? -29.493 6.240 7.377 1.00 97.31 85 GLY A CA 1
ATOM 672 C C . GLY A 1 85 ? -29.247 7.744 7.434 1.00 97.31 85 GLY A C 1
ATOM 673 O O . GLY A 1 85 ? -29.454 8.456 6.451 1.00 97.31 85 GLY A O 1
ATOM 674 N N . VAL A 1 86 ? -28.805 8.234 8.595 1.00 96.75 86 VAL A N 1
ATOM 675 C CA . VAL A 1 86 ? -28.446 9.648 8.788 1.00 96.75 86 VAL A CA 1
ATOM 676 C C . VAL A 1 86 ? -27.012 9.773 9.289 1.00 96.75 86 VAL A C 1
ATOM 678 O O . VAL A 1 86 ? -26.677 9.216 10.333 1.00 96.75 86 VAL A O 1
ATOM 681 N N . LEU A 1 87 ? -26.178 10.547 8.598 1.00 96.38 87 LEU A N 1
ATOM 682 C CA . LEU A 1 87 ? -24.845 10.934 9.067 1.00 96.38 87 LEU A CA 1
ATOM 683 C C . LEU A 1 87 ? -24.934 12.258 9.840 1.00 96.38 87 LEU A C 1
ATOM 685 O O . LEU A 1 87 ? -25.585 13.196 9.362 1.00 96.38 87 LEU A O 1
ATOM 689 N N . PRO A 1 88 ? -24.332 12.349 11.038 1.00 93.19 88 PRO A N 1
ATOM 690 C CA . PRO A 1 88 ? -24.436 13.540 11.863 1.00 93.19 88 PRO A CA 1
ATOM 691 C C . PRO A 1 88 ? -23.533 14.661 11.342 1.00 93.19 88 PRO A C 1
ATOM 693 O O . PRO A 1 88 ? -22.386 14.418 10.975 1.00 93.19 88 PRO A O 1
ATOM 696 N N . ARG A 1 89 ? -24.030 15.902 11.454 1.00 87.75 89 ARG A N 1
ATOM 697 C CA . ARG A 1 89 ? -23.288 17.152 11.200 1.00 87.75 89 ARG A CA 1
ATOM 698 C C . ARG A 1 89 ? -22.818 17.323 9.753 1.00 87.75 89 ARG A C 1
ATOM 700 O O . ARG A 1 89 ? -22.830 16.410 8.941 1.00 87.75 89 ARG A O 1
ATOM 707 N N . HIS A 1 90 ? -22.432 18.552 9.429 1.00 89.06 90 HIS A N 1
ATOM 708 C CA . HIS A 1 90 ? -21.807 18.890 8.159 1.00 89.06 90 HIS A CA 1
ATOM 709 C C . HIS A 1 90 ? -20.395 19.378 8.439 1.00 89.06 90 HIS A C 1
ATOM 711 O O . HIS A 1 90 ? -20.196 20.491 8.921 1.00 89.06 90 HIS A O 1
ATOM 717 N N . THR A 1 91 ? -19.431 18.496 8.204 1.00 91.12 91 THR A N 1
ATOM 718 C CA . THR A 1 91 ? -18.009 18.753 8.427 1.00 91.12 91 THR A CA 1
ATOM 719 C C . THR A 1 91 ? -17.312 18.803 7.065 1.00 91.12 91 THR A C 1
ATOM 721 O O . THR A 1 91 ? -17.770 18.125 6.140 1.00 91.12 91 THR A O 1
ATOM 724 N N . PRO A 1 92 ? -16.221 19.573 6.899 1.00 90.62 92 PRO A N 1
ATOM 725 C CA . PRO A 1 92 ? -15.504 19.631 5.624 1.00 90.62 92 PRO A CA 1
ATOM 726 C C . PRO A 1 92 ? -15.036 18.253 5.137 1.00 90.62 92 PRO A C 1
ATOM 728 O O . PRO A 1 92 ? -15.257 17.908 3.981 1.00 90.62 92 PRO A O 1
ATOM 731 N N . GLY A 1 93 ? -14.479 17.433 6.039 1.00 88.06 93 GLY A N 1
ATOM 732 C CA . GLY A 1 93 ? -14.028 16.079 5.706 1.00 88.06 93 GLY A CA 1
ATOM 733 C C . GLY A 1 93 ? -15.171 15.145 5.302 1.00 88.06 93 GLY A C 1
ATOM 734 O O . GLY A 1 93 ? -15.017 14.353 4.375 1.00 88.06 93 GLY A O 1
ATOM 735 N N . LEU A 1 94 ? -16.344 15.270 5.937 1.00 89.75 94 LEU A N 1
ATOM 736 C CA . LEU A 1 94 ? -17.525 14.513 5.525 1.00 89.75 94 LEU A CA 1
ATOM 737 C C . LEU A 1 94 ? -18.016 14.963 4.145 1.00 89.75 94 LEU A C 1
ATOM 739 O O . LEU A 1 94 ? -18.302 14.110 3.316 1.00 89.75 94 LEU A O 1
ATOM 743 N N . SER A 1 95 ? -18.082 16.270 3.878 1.00 91.06 95 SER A N 1
ATOM 744 C CA . SER A 1 95 ? -18.507 16.786 2.568 1.00 91.06 95 SER A CA 1
ATOM 745 C C . SER A 1 95 ? -17.607 16.275 1.444 1.00 91.06 95 SER A C 1
ATOM 747 O O . SER A 1 95 ? -18.108 15.770 0.444 1.00 91.06 95 SER A O 1
ATOM 749 N N . GLU A 1 96 ? -16.286 16.329 1.631 1.00 91.81 96 GLU A N 1
ATOM 750 C CA . GLU A 1 96 ? -15.328 15.808 0.651 1.00 91.81 96 GLU A CA 1
ATOM 751 C C . GLU A 1 96 ? -15.506 14.298 0.431 1.00 91.81 96 GLU A C 1
ATOM 753 O O . GLU A 1 96 ? -15.471 13.816 -0.703 1.00 91.81 96 GLU A O 1
ATOM 758 N N . ALA A 1 97 ? -15.733 13.534 1.504 1.00 90.75 97 ALA A N 1
ATOM 759 C CA . ALA A 1 97 ? -16.003 12.106 1.394 1.00 90.75 97 ALA A CA 1
ATOM 760 C C . ALA A 1 97 ? -17.303 11.829 0.619 1.00 90.75 97 ALA A C 1
ATOM 762 O O . ALA A 1 97 ? -17.315 10.956 -0.246 1.00 90.75 97 ALA A O 1
ATOM 763 N N . LEU A 1 98 ? -18.372 12.588 0.882 1.00 94.12 98 LEU A N 1
ATOM 764 C CA . LEU A 1 98 ? -19.664 12.449 0.205 1.00 94.12 98 LEU A CA 1
ATOM 765 C C . LEU A 1 98 ? -19.588 12.806 -1.284 1.00 94.12 98 LEU A C 1
ATOM 767 O O . LEU A 1 98 ? -20.162 12.094 -2.107 1.00 94.12 98 LEU A O 1
ATOM 771 N N . GLU A 1 99 ? -18.829 13.839 -1.655 1.00 94.75 99 GLU A N 1
ATOM 772 C CA . GLU A 1 99 ? -18.590 14.201 -3.059 1.00 94.75 99 GLU A CA 1
ATOM 773 C C . GLU A 1 99 ? -17.947 13.053 -3.848 1.00 94.75 99 GLU A C 1
ATOM 775 O O . GLU A 1 99 ? -18.322 12.801 -4.993 1.00 94.75 99 GLU A O 1
ATOM 780 N N . ARG A 1 100 ? -17.041 12.288 -3.226 1.00 93.06 100 ARG A N 1
ATOM 781 C CA . ARG A 1 100 ? -16.425 11.105 -3.855 1.00 93.06 100 ARG A CA 1
ATOM 782 C C . ARG A 1 100 ? -17.405 9.944 -4.052 1.00 93.06 100 ARG A C 1
ATOM 784 O O . ARG A 1 100 ? -17.138 9.075 -4.881 1.00 93.06 100 ARG A O 1
ATOM 791 N N . LEU A 1 101 ? -18.514 9.909 -3.309 1.00 95.75 101 LEU A N 1
ATOM 792 C CA . LEU A 1 101 ? -19.556 8.886 -3.457 1.00 95.75 101 LEU A CA 1
ATOM 793 C C . LEU A 1 101 ? -20.574 9.221 -4.550 1.00 95.75 101 LEU A C 1
ATOM 795 O O . LEU A 1 101 ? -21.269 8.321 -5.030 1.00 95.75 101 LEU A O 1
ATOM 799 N N . GLN A 1 102 ? -20.667 10.486 -4.969 1.00 96.56 102 GLN A N 1
ATOM 800 C CA . GLN A 1 102 ? -21.650 10.916 -5.959 1.00 96.56 102 GLN A CA 1
ATOM 801 C C . GLN A 1 102 ? -21.460 10.206 -7.302 1.00 96.56 102 GLN A C 1
ATOM 803 O O . GLN A 1 102 ? -20.369 10.146 -7.865 1.00 96.56 102 GLN A O 1
ATOM 808 N N . GLY A 1 103 ? -22.555 9.645 -7.822 1.00 95.00 103 GLY A N 1
ATOM 809 C CA . GLY A 1 103 ? -22.548 8.866 -9.064 1.00 95.00 103 GLY A CA 1
ATOM 810 C C . GLY A 1 103 ? -21.833 7.513 -8.962 1.00 95.00 103 GLY A C 1
ATOM 811 O O . GLY A 1 103 ? -21.733 6.800 -9.963 1.00 95.00 103 GLY A O 1
ATOM 812 N N . GLY A 1 104 ? -21.343 7.141 -7.777 1.00 96.69 104 GLY A N 1
ATOM 813 C CA . GLY A 1 104 ? -20.716 5.853 -7.541 1.00 96.69 104 GLY A CA 1
ATOM 814 C C . GLY A 1 104 ? -21.724 4.704 -7.568 1.00 96.69 104 GLY A C 1
ATOM 815 O O . GLY A 1 104 ? -22.909 4.859 -7.258 1.00 96.69 104 GLY A O 1
ATOM 816 N N . ARG A 1 105 ? -21.231 3.523 -7.949 1.00 98.25 105 ARG A N 1
ATOM 817 C CA . ARG A 1 105 ? -22.001 2.277 -7.992 1.00 98.25 105 ARG A CA 1
ATOM 818 C C . ARG A 1 105 ? -21.337 1.284 -7.055 1.00 98.25 105 ARG A C 1
ATOM 820 O O . ARG A 1 105 ? -20.172 0.949 -7.248 1.00 98.25 105 ARG A O 1
ATOM 827 N N . PHE A 1 106 ? -22.065 0.818 -6.053 1.00 98.25 106 PHE A N 1
ATOM 828 C CA . PHE A 1 106 ? -21.490 0.158 -4.889 1.00 98.25 106 PHE A CA 1
ATOM 829 C C . PHE A 1 106 ? -22.069 -1.230 -4.651 1.00 98.25 106 PHE A C 1
ATOM 831 O O . PHE A 1 106 ? -23.215 -1.533 -4.992 1.00 98.25 106 PHE A O 1
ATOM 838 N N . VAL A 1 107 ? -21.264 -2.066 -4.009 1.00 97.31 107 VAL A N 1
ATOM 839 C CA . VAL A 1 107 ? -21.726 -3.257 -3.297 1.00 97.31 107 VAL A CA 1
ATOM 840 C C . VAL A 1 107 ? -21.557 -2.979 -1.806 1.00 97.31 107 VAL A C 1
ATOM 842 O O . VAL A 1 107 ? -20.550 -2.395 -1.402 1.00 97.31 107 VAL A O 1
ATOM 845 N N . VAL A 1 108 ? -22.555 -3.349 -1.003 1.00 97.38 108 VAL A N 1
ATOM 846 C CA . VAL A 1 108 ? -22.658 -2.934 0.402 1.00 97.38 108 VAL A CA 1
ATOM 847 C C . VAL A 1 108 ? -22.816 -4.155 1.301 1.00 97.38 108 VAL A C 1
ATOM 849 O O . VAL A 1 108 ? -23.678 -4.997 1.064 1.00 97.38 108 VAL A O 1
ATOM 852 N N . LEU A 1 109 ? -21.999 -4.242 2.343 1.00 96.19 109 LEU A N 1
ATOM 853 C CA . LEU A 1 109 ? -22.215 -5.098 3.503 1.00 96.19 109 LEU A CA 1
ATOM 854 C C . LEU A 1 109 ? -22.891 -4.269 4.599 1.00 96.19 109 LEU A C 1
ATOM 856 O O . LEU A 1 109 ? -22.533 -3.111 4.806 1.00 96.19 109 LEU A O 1
ATOM 860 N N . TYR A 1 110 ? -23.826 -4.848 5.337 1.00 96.88 110 TYR A N 1
ATOM 861 C CA . TYR A 1 110 ? -24.344 -4.241 6.563 1.00 96.88 110 TYR A CA 1
ATOM 862 C C . TYR A 1 110 ? -24.299 -5.236 7.712 1.00 96.88 110 TYR A C 1
ATOM 864 O O . TYR A 1 110 ? -24.407 -6.439 7.476 1.00 96.88 110 TYR A O 1
ATOM 872 N N . ARG A 1 111 ? -24.159 -4.727 8.938 1.00 95.69 111 ARG A N 1
ATOM 873 C CA . ARG A 1 111 ? -24.332 -5.490 10.180 1.00 95.69 111 ARG A CA 1
ATOM 874 C C . ARG A 1 111 ? -25.622 -5.048 10.857 1.00 95.69 111 ARG A C 1
ATOM 876 O O . ARG A 1 111 ? -25.829 -3.848 11.063 1.00 95.69 111 ARG A O 1
ATOM 883 N N . ASP A 1 112 ? -26.499 -5.998 11.155 1.00 95.81 112 ASP A N 1
ATOM 884 C CA . ASP A 1 112 ? -27.709 -5.735 11.932 1.00 95.81 112 ASP A CA 1
ATOM 885 C C . ASP A 1 112 ? -27.431 -5.744 13.448 1.00 95.81 112 ASP A C 1
ATOM 887 O O . ASP A 1 112 ? -26.320 -6.032 13.896 1.00 95.81 112 ASP A O 1
ATOM 891 N N . LEU A 1 113 ? -28.439 -5.407 14.256 1.00 93.12 113 LEU A N 1
ATOM 892 C CA . LEU A 1 113 ? -28.318 -5.438 15.722 1.00 93.12 113 LEU A CA 1
ATOM 893 C C . LEU A 1 113 ? -28.241 -6.857 16.319 1.00 93.12 113 LEU A C 1
ATOM 895 O O . LEU A 1 113 ? -28.063 -6.983 17.527 1.00 93.12 113 LEU A O 1
ATOM 899 N N . ASN A 1 114 ? -28.351 -7.900 15.493 1.00 92.06 114 ASN A N 1
ATOM 900 C CA . ASN A 1 114 ? -28.128 -9.299 15.866 1.00 92.06 114 ASN A CA 1
ATOM 901 C C . ASN A 1 114 ? -26.718 -9.765 15.458 1.00 92.06 114 ASN A C 1
ATOM 903 O O . ASN A 1 114 ? -26.445 -10.960 15.419 1.00 92.06 114 ASN A O 1
ATOM 907 N N . GLU A 1 115 ? -25.832 -8.823 15.113 1.00 90.06 115 GLU A N 1
ATOM 908 C CA . GLU A 1 115 ? -24.456 -9.059 14.665 1.00 90.06 115 GLU A CA 1
ATOM 909 C C . GLU A 1 115 ? -24.328 -9.837 13.348 1.00 90.06 115 GLU A C 1
ATOM 911 O O . GLU A 1 115 ? -23.227 -10.227 12.950 1.00 90.06 115 GLU A O 1
ATOM 916 N N . GLN A 1 116 ? -25.430 -10.020 12.622 1.00 90.38 116 GLN A N 1
ATOM 917 C CA . GLN A 1 116 ? -25.422 -10.717 11.349 1.00 90.38 116 GLN A CA 1
ATOM 918 C C . GLN A 1 116 ? -25.005 -9.771 10.234 1.00 90.38 116 GLN A C 1
ATOM 920 O O . GLN A 1 116 ? -25.522 -8.660 10.090 1.00 90.38 116 GLN A O 1
ATOM 925 N N . VAL A 1 117 ? -24.078 -10.244 9.405 1.00 93.75 117 VAL A N 1
ATOM 926 C CA . VAL A 1 117 ? -23.579 -9.493 8.258 1.00 93.75 117 VAL A CA 1
ATOM 927 C C . VAL A 1 117 ? -24.279 -9.967 6.993 1.00 93.75 117 VAL A C 1
ATOM 929 O O . VAL A 1 117 ? -24.405 -11.166 6.739 1.00 93.75 117 VAL A O 1
ATOM 932 N N . GLN A 1 118 ? -24.734 -9.022 6.181 1.00 95.44 118 GLN A N 1
ATOM 933 C CA . GLN A 1 118 ? -25.491 -9.291 4.964 1.00 95.44 118 GLN A CA 1
ATOM 934 C C . GLN A 1 118 ? -24.908 -8.488 3.802 1.00 95.44 118 GLN A C 1
ATOM 936 O O . GLN A 1 118 ? -24.597 -7.308 3.949 1.00 95.44 118 GLN A O 1
ATOM 941 N N . LEU A 1 119 ? -24.772 -9.122 2.638 1.00 95.56 119 LEU A N 1
ATOM 942 C CA . LEU A 1 119 ? -24.303 -8.500 1.400 1.00 95.56 119 LEU A CA 1
ATOM 943 C C . LEU A 1 119 ? -25.487 -8.092 0.520 1.00 95.56 119 LEU A C 1
ATOM 945 O O . LEU A 1 119 ? -26.348 -8.922 0.211 1.00 95.56 119 LEU A O 1
ATOM 949 N N . VAL A 1 120 ? -25.483 -6.843 0.058 1.00 97.31 120 VAL A N 1
ATOM 950 C CA . VAL A 1 120 ? -26.506 -6.241 -0.803 1.00 97.31 120 VAL A CA 1
ATOM 951 C C . VAL A 1 120 ? -25.862 -5.649 -2.054 1.00 97.31 120 VAL A C 1
ATOM 953 O O . VAL A 1 120 ? -24.823 -4.990 -2.003 1.00 97.31 120 VAL A O 1
ATOM 956 N N . GLY A 1 121 ? -26.508 -5.870 -3.198 1.00 96.75 121 GLY A N 1
ATOM 957 C CA . GLY A 1 121 ? -25.959 -5.509 -4.500 1.00 96.75 121 GLY A CA 1
ATOM 958 C C . GLY A 1 121 ? -25.012 -6.573 -5.057 1.00 96.75 121 GLY A C 1
ATOM 959 O O . GLY A 1 121 ? -24.615 -7.526 -4.386 1.00 96.75 121 GLY A O 1
ATOM 960 N N . THR A 1 122 ? -24.690 -6.433 -6.337 1.00 96.50 122 THR A N 1
ATOM 961 C CA . THR A 1 122 ? -23.701 -7.261 -7.045 1.00 96.50 122 THR A CA 1
ATOM 962 C C . THR A 1 122 ? -22.968 -6.382 -8.059 1.00 96.50 122 THR A C 1
ATOM 964 O O . THR A 1 122 ? -23.520 -5.354 -8.442 1.00 96.50 122 THR A O 1
ATOM 967 N N . PRO A 1 123 ? -21.800 -6.778 -8.591 1.00 96.56 123 PRO A N 1
ATOM 968 C CA . PRO A 1 123 ? -21.143 -6.000 -9.644 1.00 96.56 123 PRO A CA 1
ATOM 969 C C . PRO A 1 123 ? -22.023 -5.753 -10.883 1.00 96.56 123 PRO A C 1
ATOM 971 O O . PRO A 1 123 ? -21.971 -4.684 -11.483 1.00 96.56 123 PRO A O 1
ATOM 974 N N . ALA A 1 124 ? -22.882 -6.717 -11.236 1.00 96.69 124 ALA A N 1
ATOM 975 C CA . ALA A 1 124 ? -23.823 -6.597 -12.354 1.00 96.69 124 ALA A CA 1
ATOM 976 C C . ALA A 1 124 ? -25.061 -5.738 -12.027 1.00 96.69 124 ALA A C 1
ATOM 978 O O . ALA A 1 124 ? -25.639 -5.115 -12.915 1.00 96.69 124 ALA A O 1
ATOM 979 N N . PHE A 1 125 ? -25.457 -5.699 -10.753 1.00 97.50 125 PHE A N 1
ATOM 980 C CA . PHE A 1 125 ? -26.610 -4.958 -10.234 1.00 97.50 125 PHE A CA 1
ATOM 981 C C . PHE A 1 125 ? -26.188 -4.190 -8.975 1.00 97.50 125 PHE A C 1
ATOM 983 O O . PHE A 1 125 ? -26.510 -4.621 -7.860 1.00 97.50 125 PHE A O 1
ATOM 990 N N . PRO A 1 126 ? -25.369 -3.136 -9.129 1.00 98.12 126 PRO A N 1
ATOM 991 C CA . PRO A 1 126 ? -24.851 -2.386 -7.997 1.00 98.12 126 PRO A CA 1
ATOM 992 C C . PRO A 1 126 ? -25.914 -1.437 -7.443 1.00 98.12 126 PRO A C 1
ATOM 994 O O . PRO A 1 126 ? -26.910 -1.141 -8.105 1.00 98.12 126 PRO A O 1
ATOM 997 N N . LEU A 1 127 ? -25.685 -0.956 -6.227 1.00 98.44 127 LEU A N 1
ATOM 998 C CA . LEU A 1 127 ? -26.501 0.068 -5.588 1.00 98.44 127 LEU A CA 1
ATOM 999 C C . LEU A 1 127 ? -25.936 1.451 -5.900 1.00 98.44 127 LEU A C 1
ATOM 1001 O O . LEU A 1 127 ? -24.723 1.635 -5.964 1.00 98.44 127 LEU A O 1
ATOM 1005 N N . GLU A 1 128 ? -26.810 2.427 -6.069 1.00 98.44 128 GLU A N 1
ATOM 1006 C CA . GLU A 1 128 ? -26.442 3.818 -6.306 1.00 98.44 128 GLU A CA 1
ATOM 1007 C C . GLU A 1 128 ? -26.524 4.600 -5.001 1.00 98.44 128 GLU A C 1
ATOM 1009 O O . GLU A 1 128 ? -27.476 4.446 -4.230 1.00 98.44 128 GLU A O 1
ATOM 1014 N N . TRP A 1 129 ? -25.509 5.425 -4.756 1.00 98.06 129 TRP A N 1
ATOM 1015 C CA . TRP A 1 129 ? -25.484 6.344 -3.625 1.00 98.06 129 TRP A CA 1
ATOM 1016 C C . TRP A 1 129 ? -26.331 7.581 -3.913 1.00 98.06 129 TRP A C 1
ATOM 1018 O O . TRP A 1 129 ? -26.237 8.177 -4.990 1.00 98.06 129 TRP A O 1
ATOM 1028 N N . GLN A 1 130 ? -27.122 7.996 -2.929 1.00 98.00 130 GLN A N 1
ATOM 1029 C CA . GLN A 1 130 ? -27.805 9.283 -2.917 1.00 98.00 130 GLN A CA 1
ATOM 1030 C C . GLN A 1 130 ? -27.770 9.851 -1.502 1.00 98.00 130 GLN A C 1
ATOM 1032 O O . GLN A 1 130 ? -27.977 9.121 -0.534 1.00 98.00 130 GLN A O 1
ATOM 1037 N N . ASP A 1 131 ? -27.577 11.157 -1.375 1.00 97.56 131 ASP A N 1
ATOM 1038 C CA . ASP A 1 131 ? -27.672 11.855 -0.102 1.00 97.56 131 ASP A CA 1
ATOM 1039 C C . ASP A 1 131 ? -28.423 13.179 -0.239 1.00 97.56 131 ASP A C 1
ATOM 1041 O O . ASP A 1 131 ? -28.577 13.743 -1.323 1.00 97.56 131 ASP A O 1
ATOM 1045 N N . SER A 1 132 ? -28.965 13.641 0.882 1.00 96.56 132 SER A N 1
ATOM 1046 C CA . SER A 1 132 ? -29.643 14.923 0.994 1.00 96.56 132 SER A CA 1
ATOM 1047 C C . SER A 1 132 ? -29.290 15.573 2.323 1.00 96.56 132 SER A C 1
ATOM 1049 O O . SER A 1 132 ? -29.446 14.981 3.395 1.00 96.56 132 SER A O 1
ATOM 1051 N N . TYR A 1 133 ? -28.804 16.807 2.251 1.00 96.00 133 TYR A N 1
ATOM 1052 C CA . TYR A 1 133 ? -28.490 17.595 3.431 1.00 96.00 133 TYR A CA 1
ATOM 1053 C C . TYR A 1 133 ? -29.724 18.335 3.940 1.00 96.00 133 TYR A C 1
ATOM 1055 O O . TYR A 1 133 ? -30.435 18.991 3.175 1.00 96.00 133 TYR A O 1
ATOM 1063 N N . THR A 1 134 ? -29.932 18.303 5.254 1.00 92.62 134 THR A N 1
ATOM 1064 C CA . THR A 1 134 ? -30.855 19.210 5.933 1.00 92.62 134 THR A CA 1
ATOM 1065 C C . THR A 1 134 ? -30.164 19.874 7.116 1.00 92.62 134 THR A C 1
ATOM 1067 O O . THR A 1 134 ? -29.553 19.220 7.965 1.00 92.62 134 THR A O 1
ATOM 1070 N N . THR A 1 135 ? -30.292 21.199 7.207 1.00 91.50 135 THR A N 1
ATOM 1071 C CA . THR A 1 135 ? -29.850 21.966 8.382 1.00 91.50 135 THR A CA 1
ATOM 1072 C C . THR A 1 135 ? -30.707 21.674 9.611 1.00 91.50 135 THR A C 1
ATOM 1074 O O . THR A 1 135 ? -30.335 22.054 10.716 1.00 91.50 135 THR A O 1
ATOM 1077 N N . GLY A 1 136 ? -31.860 21.024 9.424 1.00 86.44 136 GLY A N 1
ATOM 1078 C CA . GLY A 1 136 ? -32.855 20.842 10.466 1.00 86.44 136 GLY A CA 1
ATOM 1079 C C . GLY A 1 136 ? -33.545 22.147 10.887 1.00 86.44 136 GLY A C 1
ATOM 1080 O O . GLY A 1 136 ? -33.315 23.225 10.338 1.00 86.44 136 GLY A O 1
ATOM 1081 N N . SER A 1 137 ? -34.426 22.012 11.872 1.00 86.75 137 SER A N 1
ATOM 1082 C CA . SER A 1 137 ? -35.091 23.063 12.645 1.00 86.75 137 SER A CA 1
ATOM 1083 C C . SER A 1 137 ? -34.683 22.911 14.118 1.00 86.75 137 SER A C 1
ATOM 1085 O O . SER A 1 137 ? -34.012 21.945 14.461 1.00 86.75 137 SER A O 1
ATOM 1087 N N . GLN A 1 138 ? -35.107 23.796 15.028 1.00 81.81 138 GLN A N 1
ATOM 1088 C CA . GLN A 1 138 ? -34.775 23.659 16.462 1.00 81.81 138 GLN A CA 1
ATOM 1089 C C . GLN A 1 138 ? -35.144 22.294 17.076 1.00 81.81 138 GLN A C 1
ATOM 1091 O O . GLN A 1 138 ? -34.518 21.877 18.046 1.00 81.81 138 GLN A O 1
ATOM 1096 N N . SER A 1 139 ? -36.146 21.600 16.531 1.00 85.81 139 SER A N 1
ATOM 1097 C CA . SER A 1 139 ? -36.602 20.294 17.019 1.00 85.81 139 SER A CA 1
ATOM 1098 C C . SER A 1 139 ? -36.048 19.103 16.232 1.00 85.81 139 SER A C 1
ATOM 1100 O O . SER A 1 139 ? -36.326 17.960 16.596 1.00 85.81 139 SER A O 1
ATOM 1102 N N . SER A 1 140 ? -35.269 19.328 15.169 1.00 87.00 140 SER A N 1
ATOM 1103 C CA . SER A 1 140 ? -34.721 18.258 14.333 1.00 87.00 140 SER A CA 1
ATOM 1104 C C . SER A 1 140 ? -33.207 18.373 14.199 1.00 87.00 140 SER A C 1
ATOM 1106 O O . SER A 1 140 ? -32.652 19.460 14.084 1.00 87.00 140 SER A O 1
ATOM 1108 N N . ARG A 1 141 ? -32.519 17.234 14.178 1.00 86.25 141 ARG A N 1
ATOM 1109 C CA . ARG A 1 141 ? -31.058 17.208 14.047 1.00 86.25 141 ARG A CA 1
ATOM 1110 C C . ARG A 1 141 ? -30.635 17.648 12.644 1.00 86.25 141 ARG A C 1
ATOM 1112 O O . ARG A 1 141 ? -31.341 17.368 11.675 1.00 86.25 141 ARG A O 1
ATOM 1119 N N . ASN A 1 142 ? -29.488 18.314 12.549 1.00 90.75 142 ASN A N 1
ATOM 1120 C CA . ASN A 1 142 ? -28.826 18.567 11.276 1.00 90.75 142 ASN A CA 1
ATOM 1121 C C . ASN A 1 142 ? -28.035 17.326 10.835 1.00 90.75 142 ASN A C 1
ATOM 1123 O O . ASN A 1 142 ? -27.477 16.600 11.663 1.00 90.75 142 ASN A O 1
ATOM 1127 N N . GLY A 1 143 ? -27.970 17.084 9.530 1.00 95.06 143 GLY A N 1
ATOM 1128 C CA . GLY A 1 143 ? -27.219 15.952 8.999 1.00 95.06 143 GLY A CA 1
ATOM 1129 C C . GLY A 1 143 ? -27.544 15.632 7.550 1.00 95.06 143 GLY A C 1
ATOM 1130 O O . GLY A 1 143 ? -28.351 16.308 6.906 1.00 95.06 143 GLY A O 1
ATOM 1131 N N . PHE A 1 144 ? -26.904 14.577 7.060 1.00 96.81 144 PHE A N 1
ATOM 1132 C CA . PHE A 1 144 ? -27.128 14.031 5.727 1.00 96.81 144 PHE A CA 1
ATOM 1133 C C . PHE A 1 144 ? -27.975 12.772 5.835 1.00 96.81 144 PHE A C 1
ATOM 1135 O O . PHE A 1 144 ? -27.545 11.789 6.438 1.00 96.81 144 PHE A O 1
ATOM 1142 N N . ALA A 1 145 ? -29.169 12.791 5.254 1.00 96.94 145 ALA A N 1
ATOM 1143 C CA . ALA A 1 145 ? -29.920 11.569 5.016 1.00 96.94 145 ALA A CA 1
ATOM 1144 C C . ALA A 1 145 ? -29.355 10.915 3.756 1.00 96.94 145 ALA A C 1
ATOM 1146 O O . ALA A 1 145 ? -29.396 11.524 2.687 1.00 96.94 145 ALA A O 1
ATOM 1147 N N . PHE A 1 146 ? -28.823 9.705 3.884 1.00 97.94 146 PHE A N 1
ATOM 1148 C CA . PHE A 1 146 ? -28.257 8.959 2.768 1.00 97.94 146 PHE A CA 1
ATOM 1149 C C . PHE A 1 146 ? -29.058 7.702 2.465 1.00 97.94 146 PHE A C 1
ATOM 1151 O O . PHE A 1 146 ? -29.756 7.163 3.332 1.00 97.94 146 PHE A O 1
ATOM 1158 N N . GLN A 1 147 ? -28.898 7.204 1.245 1.00 98.25 147 GLN A N 1
ATOM 1159 C CA . GLN A 1 147 ? -29.385 5.905 0.833 1.00 98.25 147 GLN A CA 1
ATOM 1160 C C . GLN A 1 147 ? -28.484 5.239 -0.212 1.00 98.25 147 GLN A C 1
ATOM 1162 O O . GLN A 1 147 ? -27.949 5.894 -1.104 1.00 98.25 147 GLN A O 1
ATOM 1167 N N . PHE A 1 148 ? -28.379 3.915 -0.118 1.00 98.56 148 PHE A N 1
ATOM 1168 C CA . PHE A 1 148 ? -27.954 3.039 -1.203 1.00 98.56 148 PHE A CA 1
ATOM 1169 C C . PHE A 1 148 ? -29.194 2.352 -1.765 1.00 98.56 148 PHE A C 1
ATOM 1171 O O . PHE A 1 148 ? -29.857 1.590 -1.054 1.00 98.56 148 PHE A O 1
ATOM 1178 N N . ALA A 1 149 ? -29.511 2.611 -3.030 1.00 98.44 149 ALA A N 1
ATOM 1179 C CA . ALA A 1 149 ? -30.715 2.088 -3.667 1.00 98.44 149 ALA A CA 1
ATOM 1180 C C . ALA A 1 149 ? -30.398 1.390 -4.991 1.00 98.44 149 ALA A C 1
ATOM 1182 O O . ALA A 1 149 ? -29.538 1.830 -5.749 1.00 98.44 149 ALA A O 1
ATOM 1183 N N . GLY A 1 150 ? -31.102 0.303 -5.295 1.00 98.06 150 GLY A N 1
ATOM 1184 C CA . GLY A 1 150 ? -30.945 -0.391 -6.572 1.00 98.06 150 GLY A CA 1
ATOM 1185 C C . GLY A 1 150 ? -31.932 -1.536 -6.762 1.00 98.06 150 GLY A C 1
ATOM 1186 O O . GLY A 1 150 ? -32.606 -1.963 -5.825 1.00 98.06 150 GLY A O 1
ATOM 1187 N N . GLU A 1 151 ? -32.017 -2.048 -7.988 1.00 98.25 151 GLU A N 1
ATOM 1188 C CA . GLU A 1 151 ? -32.786 -3.253 -8.306 1.00 98.25 151 GLU A CA 1
ATOM 1189 C C . GLU A 1 151 ? -31.835 -4.419 -8.573 1.00 98.25 151 GLU A C 1
ATOM 1191 O O . GLU A 1 151 ? -30.984 -4.353 -9.460 1.00 98.25 151 GLU A O 1
ATOM 1196 N N . THR A 1 152 ? -31.985 -5.503 -7.815 1.00 97.06 152 THR A N 1
ATOM 1197 C CA . THR A 1 152 ? -31.139 -6.695 -7.923 1.00 97.06 152 THR A CA 1
ATOM 1198 C C . THR A 1 152 ? -31.955 -7.909 -8.352 1.00 97.06 152 THR A C 1
ATOM 1200 O O . THR A 1 152 ? -33.132 -8.041 -8.032 1.00 97.06 152 THR A O 1
ATOM 1203 N N . LEU A 1 153 ? -31.324 -8.867 -9.034 1.00 95.50 153 LEU A N 1
ATOM 1204 C CA . LEU A 1 153 ? -31.957 -10.161 -9.346 1.00 95.50 153 LEU A CA 1
ATOM 1205 C C . LEU A 1 153 ? -32.046 -11.105 -8.134 1.00 95.50 153 LEU A C 1
ATOM 1207 O O . LEU A 1 153 ? -32.536 -12.227 -8.245 1.00 95.50 153 LEU A O 1
ATOM 1211 N N . ARG A 1 154 ? -31.485 -10.710 -6.988 1.00 93.44 154 ARG A N 1
ATOM 1212 C CA . ARG A 1 154 ? -31.313 -11.574 -5.815 1.00 93.44 154 ARG A CA 1
ATOM 1213 C C . ARG A 1 154 ? -31.558 -10.809 -4.528 1.00 93.44 154 ARG A C 1
ATOM 1215 O O . ARG A 1 154 ? -31.346 -9.599 -4.479 1.00 93.44 154 ARG A O 1
ATOM 1222 N N . ARG A 1 155 ? -31.960 -11.546 -3.494 1.00 96.12 155 ARG A N 1
ATOM 1223 C CA . ARG A 1 155 ? -32.067 -11.024 -2.133 1.00 96.12 155 ARG A CA 1
ATOM 1224 C C . ARG A 1 155 ? -30.688 -10.714 -1.543 1.00 96.12 155 ARG A C 1
ATOM 1226 O O . ARG A 1 155 ? -29.691 -11.241 -2.045 1.00 96.12 155 ARG A O 1
ATOM 1233 N N . ALA A 1 156 ? -30.648 -9.929 -0.466 1.00 95.88 156 ALA A N 1
ATOM 1234 C CA . ALA A 1 156 ? -29.481 -9.869 0.404 1.00 95.88 156 ALA A CA 1
ATOM 1235 C C . ALA A 1 156 ? -29.088 -11.275 0.868 1.00 95.88 156 ALA A C 1
ATOM 1237 O O . ALA A 1 156 ? -29.945 -12.149 1.058 1.00 95.88 156 ALA A O 1
ATOM 1238 N N . ARG A 1 157 ? -27.782 -11.505 0.980 1.00 94.19 157 ARG A N 1
ATOM 1239 C CA . ARG A 1 157 ? -27.217 -12.815 1.312 1.00 94.19 157 ARG A CA 1
ATOM 1240 C C . ARG A 1 157 ? -26.426 -12.732 2.614 1.00 94.19 157 ARG A C 1
ATOM 1242 O O . ARG A 1 157 ? -25.573 -11.849 2.704 1.00 94.19 157 ARG A O 1
ATOM 1249 N N . PRO A 1 158 ? -26.609 -13.693 3.537 1.00 92.38 158 PRO A N 1
ATOM 1250 C CA . PRO A 1 158 ? -25.779 -13.779 4.727 1.00 92.38 158 PRO A CA 1
ATOM 1251 C C . PRO A 1 158 ? -24.310 -13.946 4.354 1.00 92.38 158 PRO A C 1
ATOM 1253 O O . PRO A 1 158 ? -23.966 -14.712 3.444 1.00 92.38 158 PRO A O 1
ATOM 1256 N N . PHE A 1 159 ? -23.461 -13.226 5.070 1.00 87.69 159 PHE A N 1
ATOM 1257 C CA . PHE A 1 159 ? -22.017 -13.239 4.934 1.00 87.69 159 PHE A CA 1
ATOM 1258 C C . PHE A 1 159 ? -21.400 -13.851 6.195 1.00 87.69 159 PHE A C 1
ATOM 1260 O O . PHE A 1 159 ? -21.701 -13.425 7.305 1.00 87.69 159 PHE A O 1
ATOM 1267 N N . LEU A 1 160 ? -20.556 -14.871 6.025 1.00 79.19 160 LEU A N 1
ATOM 1268 C CA . LEU A 1 160 ? -20.029 -15.698 7.117 1.00 79.19 160 LEU A CA 1
ATOM 1269 C C . LEU A 1 160 ? -18.492 -15.726 7.101 1.00 79.19 160 LEU A C 1
ATOM 1271 O O . LEU A 1 160 ? -17.881 -16.790 7.015 1.00 79.19 160 LEU A O 1
ATOM 1275 N N . GLY A 1 161 ? -17.863 -14.550 7.146 1.00 70.75 161 GLY A N 1
ATOM 1276 C CA . GLY A 1 161 ? -16.405 -14.404 7.200 1.00 70.75 161 GLY A CA 1
ATOM 1277 C C . GLY A 1 161 ? -15.948 -13.215 8.050 1.00 70.75 161 GLY A C 1
ATOM 1278 O O . GLY A 1 161 ? -16.747 -12.352 8.400 1.00 70.75 161 GLY A O 1
ATOM 1279 N N . SER A 1 162 ? -14.654 -13.166 8.362 1.00 60.19 162 SER A N 1
ATOM 1280 C CA . SER A 1 162 ? -13.948 -11.992 8.897 1.00 60.19 162 SER A CA 1
ATOM 1281 C C . SER A 1 162 ? -13.246 -11.246 7.757 1.00 60.19 162 SER A C 1
ATOM 1283 O O . SER A 1 162 ? -12.935 -11.870 6.745 1.00 60.19 162 SER A O 1
ATOM 1285 N N . TRP A 1 163 ? -13.013 -9.930 7.871 1.00 58.88 163 TRP A N 1
ATOM 1286 C CA . TRP A 1 163 ? -12.303 -9.155 6.841 1.00 58.88 163 TRP A CA 1
ATOM 1287 C C . TRP A 1 163 ? -11.529 -7.957 7.382 1.00 58.88 163 TRP A C 1
ATOM 1289 O O . TRP A 1 163 ? -11.784 -7.478 8.484 1.00 58.88 163 TRP A O 1
ATOM 1299 N N . LEU A 1 164 ? -10.578 -7.481 6.571 1.00 46.62 164 LEU A N 1
ATOM 1300 C CA . LEU A 1 164 ? -9.826 -6.254 6.815 1.00 46.62 164 LEU A CA 1
ATOM 1301 C C . LEU A 1 164 ? -10.688 -5.047 6.431 1.00 46.62 164 LEU A C 1
ATOM 1303 O O . LEU A 1 164 ? -11.077 -4.881 5.273 1.00 46.62 164 LEU A O 1
ATOM 1307 N N . VAL A 1 165 ? -10.982 -4.210 7.417 1.00 51.22 165 VAL A N 1
ATOM 1308 C CA . VAL A 1 165 ? -11.613 -2.902 7.234 1.00 51.22 165 VAL A CA 1
ATOM 1309 C C . VAL A 1 165 ? -10.492 -1.876 7.117 1.00 51.22 165 VAL A C 1
ATOM 1311 O O . VAL A 1 165 ? -9.515 -1.950 7.860 1.00 51.22 165 VAL A O 1
ATOM 1314 N N . ALA A 1 166 ? -10.601 -0.933 6.181 1.00 52.91 166 ALA A N 1
ATOM 1315 C CA . ALA A 1 166 ? -9.704 0.214 6.191 1.00 52.91 166 ALA A CA 1
ATOM 1316 C C . ALA A 1 166 ? -10.058 1.089 7.403 1.00 52.91 166 ALA A C 1
ATOM 1318 O O . ALA A 1 166 ? -10.953 1.928 7.317 1.00 52.91 166 ALA A O 1
ATOM 1319 N N . ASP A 1 167 ? -9.384 0.879 8.533 1.00 46.06 167 ASP A N 1
ATOM 1320 C CA . ASP A 1 167 ? -9.412 1.813 9.660 1.00 46.06 167 ASP A CA 1
ATOM 1321 C C . ASP A 1 167 ? -8.527 3.017 9.312 1.00 46.06 167 ASP A C 1
ATOM 1323 O O . ASP A 1 167 ? -7.384 3.153 9.739 1.00 46.06 167 ASP A O 1
ATOM 1327 N N . GLY A 1 168 ? -9.062 3.878 8.449 1.00 40.81 168 GLY A N 1
ATOM 1328 C CA . GLY A 1 168 ? -8.691 5.283 8.396 1.00 40.81 168 GLY A CA 1
ATOM 1329 C C . GLY A 1 168 ? -9.811 6.062 9.065 1.00 40.81 168 GLY A C 1
ATOM 1330 O O . GLY A 1 168 ? -10.907 6.151 8.511 1.00 40.81 168 GLY A O 1
ATOM 1331 N N . GLU A 1 169 ? -9.573 6.577 10.268 1.00 31.73 169 GLU A N 1
ATOM 1332 C CA . GLU A 1 169 ? -10.511 7.475 10.935 1.00 31.73 169 GLU A CA 1
ATOM 1333 C C . GLU A 1 169 ? -10.888 8.646 10.013 1.00 31.73 169 GLU A C 1
ATOM 1335 O O . GLU A 1 169 ? -10.029 9.386 9.536 1.00 31.73 169 GLU A O 1
ATOM 1340 N N . LEU A 1 170 ? -12.187 8.883 9.825 1.00 34.28 170 LEU A N 1
ATOM 1341 C CA . LEU A 1 170 ? -12.679 10.249 9.660 1.00 34.28 170 LEU A CA 1
ATOM 1342 C C . LEU A 1 170 ? -12.749 10.848 11.069 1.00 34.28 170 LEU A C 1
ATOM 1344 O O . LEU A 1 170 ? -13.798 10.805 11.714 1.00 34.28 170 LEU A O 1
ATOM 1348 N N . THR A 1 171 ? -11.623 11.347 11.580 1.00 28.61 171 THR A N 1
ATOM 1349 C CA . THR A 1 171 ? -11.580 12.053 12.863 1.00 28.61 171 THR A CA 1
ATOM 1350 C C . THR A 1 171 ? -12.332 13.371 12.734 1.00 28.61 171 THR A C 1
ATOM 1352 O O . THR A 1 171 ? -11.942 14.282 12.006 1.00 28.61 171 THR A O 1
ATOM 1355 N N . TYR A 1 172 ? -13.445 13.475 13.455 1.00 29.75 172 TYR A N 1
ATOM 1356 C CA . TYR A 1 172 ? -14.041 14.750 13.825 1.00 29.75 172 TYR A CA 1
ATOM 1357 C C . TYR A 1 172 ? -13.796 14.937 15.319 1.00 29.75 172 TYR A C 1
ATOM 1359 O O . TYR A 1 172 ? -14.570 14.452 16.144 1.00 29.75 172 TYR A O 1
ATOM 1367 N N . GLU A 1 173 ? -12.698 15.608 15.665 1.00 28.72 173 GLU A N 1
ATOM 1368 C CA . GLU A 1 173 ? -12.549 16.167 17.005 1.00 28.72 173 GLU A CA 1
ATOM 1369 C C . GLU A 1 173 ? -13.543 17.319 17.164 1.00 28.72 173 GLU A C 1
ATOM 1371 O O . GLU A 1 173 ? -13.555 18.269 16.375 1.00 28.72 173 GLU A O 1
ATOM 1376 N N . GLU A 1 174 ? -14.394 17.242 18.186 1.00 29.73 174 GLU A N 1
ATOM 1377 C CA . GLU A 1 174 ? -15.170 18.401 18.604 1.00 29.73 174 GLU A CA 1
ATOM 1378 C C . GLU A 1 174 ? -14.369 19.317 19.525 1.00 29.73 174 GLU A C 1
ATOM 1380 O O . GLU A 1 174 ? -13.706 18.833 20.444 1.00 29.73 174 GLU A O 1
ATOM 1385 N N . PRO A 1 175 ? -14.495 20.647 19.359 1.00 32.66 175 PRO A N 1
ATOM 1386 C CA . PRO A 1 175 ? -13.930 21.599 20.293 1.00 32.66 175 PRO A CA 1
ATOM 1387 C C . PRO A 1 175 ? -14.703 21.524 21.612 1.00 32.66 175 PRO A C 1
ATOM 1389 O O . PRO A 1 175 ? -15.869 21.911 21.706 1.00 32.66 175 PRO A O 1
ATOM 1392 N N . GLY A 1 176 ? -14.036 21.044 22.658 1.00 35.91 176 GLY A N 1
ATOM 1393 C CA . GLY A 1 176 ? -14.515 21.212 24.020 1.00 35.91 176 GLY A CA 1
ATOM 1394 C C . GLY A 1 176 ? -14.567 22.696 24.377 1.00 35.91 176 GLY A C 1
ATOM 1395 O O . GLY A 1 176 ? -13.586 23.415 24.204 1.00 35.91 176 GLY A O 1
ATOM 1396 N N . THR A 1 177 ? -15.701 23.171 24.891 1.00 35.59 177 THR A N 1
ATOM 1397 C CA . THR A 1 177 ? -15.742 24.277 25.864 1.00 35.59 177 THR A CA 1
ATOM 1398 C C . THR A 1 177 ? -17.138 24.462 26.459 1.00 35.59 177 THR A C 1
ATOM 1400 O O . THR A 1 177 ? -18.107 24.675 25.738 1.00 35.59 177 THR A O 1
ATOM 1403 N N . GLY A 1 178 ? -17.209 24.469 27.796 1.00 25.27 178 GLY A N 1
ATOM 1404 C CA . GLY A 1 178 ? -18.310 25.082 28.549 1.00 25.27 178 GLY A CA 1
ATOM 1405 C C . GLY A 1 178 ? -18.694 24.367 29.849 1.00 25.27 178 GLY A C 1
ATOM 1406 O O . GLY A 1 178 ? -19.623 23.570 29.852 1.00 25.27 178 GLY A O 1
ATOM 1407 N N . GLY A 1 179 ? -18.032 24.686 30.971 1.00 27.11 179 GLY A N 1
ATOM 1408 C CA . GLY A 1 179 ? -18.651 24.550 32.309 1.00 27.11 179 GLY A CA 1
ATOM 1409 C C . GLY A 1 179 ? -19.585 25.742 32.619 1.00 27.11 179 GLY A C 1
ATOM 1410 O O . GLY A 1 179 ? -19.795 26.559 31.723 1.00 27.11 179 GLY A O 1
ATOM 1411 N N . PRO A 1 180 ? -20.027 25.997 33.875 1.00 45.88 180 PRO A N 1
ATOM 1412 C CA . PRO A 1 180 ? -20.322 25.084 34.994 1.00 45.88 180 PRO A CA 1
ATOM 1413 C C . PRO A 1 180 ? -21.695 25.364 35.716 1.00 45.88 180 PRO A C 1
ATOM 1415 O O . PRO A 1 180 ? -22.272 26.435 35.552 1.00 45.88 180 PRO A O 1
ATOM 1418 N N . LEU A 1 181 ? -22.114 24.442 36.622 1.00 32.41 181 LEU A N 1
ATOM 1419 C CA . LEU A 1 181 ? -23.093 24.550 37.760 1.00 32.41 181 LEU A CA 1
ATOM 1420 C C . LEU A 1 181 ? -24.626 24.588 37.458 1.00 32.41 181 LEU A C 1
ATOM 1422 O O . LEU A 1 181 ? -24.980 24.968 36.346 1.00 32.41 181 LEU A O 1
ATOM 1426 N N . PRO A 1 182 ? -25.563 24.237 38.401 1.00 36.75 182 PRO A N 1
ATOM 1427 C CA . PRO A 1 182 ? -25.451 24.184 39.877 1.00 36.75 182 PRO A CA 1
ATOM 1428 C C . PRO A 1 182 ? -26.043 22.943 40.600 1.00 36.75 182 PRO A C 1
ATOM 1430 O O . PRO A 1 182 ? -26.678 22.077 40.010 1.00 36.75 182 PRO A O 1
ATOM 1433 N N . GLY A 1 183 ? -25.793 22.875 41.916 1.00 32.81 183 GLY A N 1
ATOM 1434 C CA . GLY A 1 183 ? -26.126 21.750 42.793 1.00 32.81 183 GLY A CA 1
ATOM 1435 C C . GLY A 1 183 ? -27.490 21.764 43.500 1.00 32.81 183 GLY A C 1
ATOM 1436 O O . GLY A 1 183 ? -28.357 22.595 43.245 1.00 32.81 183 GLY A O 1
ATOM 1437 N N . GLY A 1 184 ? -27.595 20.830 44.454 1.00 28.33 184 GLY A N 1
ATOM 1438 C CA . GLY A 1 184 ? -28.706 20.595 45.386 1.00 28.33 184 GLY A CA 1
ATOM 1439 C C . GLY A 1 184 ? -29.271 19.181 45.201 1.00 28.33 184 GLY A C 1
ATOM 1440 O O . GLY A 1 184 ? -29.617 18.812 44.093 1.00 28.33 184 GLY A O 1
ATOM 1441 N N . GLY A 1 185 ? -29.390 18.298 46.187 1.00 30.83 185 GLY A N 1
ATOM 1442 C CA . GLY A 1 185 ? -29.067 18.297 47.607 1.00 30.83 185 GLY A CA 1
ATOM 1443 C C . GLY A 1 185 ? -29.648 17.009 48.219 1.00 30.83 185 GLY A C 1
ATOM 1444 O O . GLY A 1 185 ? -30.611 16.470 47.691 1.00 30.83 185 GLY A O 1
ATOM 1445 N N . GLY A 1 186 ? -29.074 16.547 49.334 1.00 34.44 186 GLY A N 1
ATOM 1446 C CA . GLY A 1 186 ? -29.766 15.778 50.380 1.00 34.44 186 GLY A CA 1
ATOM 1447 C C . GLY A 1 186 ? -30.216 14.341 50.081 1.00 34.44 186 GLY A C 1
ATOM 1448 O O . GLY A 1 186 ? -31.256 14.114 49.478 1.00 34.44 186 GLY A O 1
ATOM 1449 N N . GLY A 1 187 ? -29.517 13.369 50.673 1.00 28.80 187 GLY A N 1
ATOM 1450 C CA . GLY A 1 187 ? -29.985 11.986 50.770 1.00 28.80 187 GLY A CA 1
ATOM 1451 C C . GLY A 1 187 ? -29.080 11.127 51.646 1.00 28.80 187 GLY A C 1
ATOM 1452 O O . GLY A 1 187 ? -28.278 10.357 51.141 1.00 28.80 187 GLY A O 1
ATOM 1453 N N . SER A 1 188 ? -29.186 11.301 52.965 1.00 43.34 188 SER A N 1
ATOM 1454 C CA . SER A 1 188 ? -28.602 10.404 53.967 1.00 43.34 188 SER A CA 1
ATOM 1455 C C . SER A 1 188 ? -29.295 9.040 53.918 1.00 43.34 188 SER A C 1
ATOM 1457 O O . SER A 1 188 ? -30.521 8.972 54.005 1.00 43.34 188 SER A O 1
ATOM 1459 N N . GLY A 1 189 ? -28.511 7.969 53.820 1.00 33.28 189 GLY A N 1
ATOM 1460 C CA . GLY A 1 189 ? -28.966 6.587 53.923 1.00 33.28 189 GLY A CA 1
ATOM 1461 C C . GLY A 1 189 ? -27.782 5.687 54.246 1.00 33.28 189 GLY A C 1
ATOM 1462 O O . GLY A 1 189 ? -27.164 5.126 53.352 1.00 33.28 189 GLY A O 1
ATOM 1463 N N . GLY A 1 190 ? -27.425 5.607 55.528 1.00 44.09 190 GLY A N 1
ATOM 1464 C CA . GLY A 1 190 ? -26.413 4.676 56.009 1.00 44.09 190 GLY A CA 1
ATOM 1465 C C . GLY A 1 190 ? -26.876 3.228 55.852 1.00 44.09 190 GLY A C 1
ATOM 1466 O O . GLY A 1 190 ? -27.918 2.844 56.379 1.00 44.09 190 GLY A O 1
ATOM 1467 N N . GLY A 1 191 ? -26.063 2.429 55.171 1.00 35.03 191 GLY A N 1
ATOM 1468 C CA . GLY A 1 191 ? -26.114 0.973 55.168 1.00 35.03 191 GLY A CA 1
ATOM 1469 C C . GLY A 1 191 ? -24.679 0.470 55.105 1.00 35.03 191 GLY A C 1
ATOM 1470 O O . GLY A 1 191 ? -23.967 0.763 54.154 1.00 35.03 191 GLY A O 1
ATOM 1471 N N . GLY A 1 192 ? -24.217 -0.203 56.158 1.00 45.66 192 GLY A N 1
ATOM 1472 C CA . GLY A 1 192 ? -22.891 -0.810 56.179 1.00 45.66 192 GLY A CA 1
ATOM 1473 C C . GLY A 1 192 ? -22.830 -1.968 55.187 1.00 45.66 192 GLY A C 1
ATOM 1474 O O . GLY A 1 192 ? -23.338 -3.047 55.484 1.00 45.66 192 GLY A O 1
ATOM 1475 N N . GLY A 1 193 ? -22.222 -1.735 54.026 1.00 41.91 193 GLY A N 1
ATOM 1476 C CA . GLY A 1 193 ? -21.885 -2.772 53.059 1.00 41.91 193 GLY A CA 1
ATOM 1477 C C . GLY A 1 193 ? -20.638 -3.517 53.520 1.00 41.91 193 GLY A C 1
ATOM 1478 O O . GLY A 1 193 ? -19.525 -3.003 53.468 1.00 41.91 193 GLY A O 1
ATOM 1479 N N . THR A 1 194 ? -20.809 -4.730 54.034 1.00 50.47 194 THR A N 1
ATOM 1480 C CA . THR A 1 194 ? -19.707 -5.690 54.120 1.00 50.47 194 THR A CA 1
ATOM 1481 C C . THR A 1 194 ? -19.450 -6.210 52.710 1.00 50.47 194 THR A C 1
ATOM 1483 O O . THR A 1 194 ? -20.306 -6.935 52.205 1.00 50.47 194 THR A O 1
ATOM 1486 N N . ASN A 1 195 ? -18.315 -5.873 52.089 1.00 53.16 195 ASN A N 1
ATOM 1487 C CA . ASN A 1 195 ? -17.896 -6.449 50.804 1.00 53.16 195 ASN A CA 1
ATOM 1488 C C . ASN A 1 195 ? -18.034 -7.981 50.873 1.00 53.16 195 ASN A C 1
ATOM 1490 O O . ASN A 1 195 ? -17.322 -8.641 51.639 1.00 53.16 195 ASN A O 1
ATOM 1494 N N . ARG A 1 196 ? -18.985 -8.558 50.129 1.00 65.62 196 ARG A N 1
ATOM 1495 C CA . ARG A 1 196 ? -19.185 -10.012 50.089 1.00 65.62 196 ARG A CA 1
ATOM 1496 C C . ARG A 1 196 ? -18.281 -10.578 49.006 1.00 65.62 196 ARG A C 1
ATOM 1498 O O . ARG A 1 196 ? -18.367 -10.194 47.847 1.00 65.62 196 ARG A O 1
ATOM 1505 N N . LEU A 1 197 ? -17.411 -11.500 49.397 1.00 69.00 197 LEU A N 1
ATOM 1506 C CA . LEU A 1 197 ? -16.620 -12.290 48.462 1.00 69.00 197 LEU A CA 1
ATOM 1507 C C . LEU A 1 197 ? -17.486 -13.456 47.978 1.00 69.00 197 LEU A C 1
ATOM 1509 O O . LEU A 1 197 ? -17.979 -14.243 48.792 1.00 69.00 197 LEU A O 1
ATOM 1513 N N . LEU A 1 198 ? -17.681 -13.560 46.667 1.00 75.38 198 LEU A N 1
ATOM 1514 C CA . LEU A 1 198 ? -18.318 -14.704 46.028 1.00 75.38 198 LEU A CA 1
ATOM 1515 C C . LEU A 1 198 ? -17.229 -15.555 45.373 1.00 75.38 198 LEU A C 1
ATOM 1517 O O . LEU A 1 198 ? -16.608 -15.128 44.404 1.00 75.38 198 LEU A O 1
ATOM 1521 N N . THR A 1 199 ? -17.007 -16.762 45.891 1.00 76.56 199 THR A N 1
ATOM 1522 C CA . THR A 1 199 ? -16.041 -17.707 45.320 1.00 76.56 199 THR A CA 1
ATOM 1523 C C . THR A 1 199 ? -16.765 -18.861 44.637 1.00 76.56 199 THR A C 1
ATOM 1525 O O . THR A 1 199 ? -17.598 -19.524 45.256 1.00 76.56 199 THR A O 1
ATOM 1528 N N . PHE A 1 200 ? -16.436 -19.134 43.377 1.00 81.69 200 PHE A N 1
ATOM 1529 C CA . PHE A 1 200 ? -16.981 -20.254 42.608 1.00 81.69 200 PHE A CA 1
ATOM 1530 C C . PHE A 1 200 ? -15.915 -20.878 41.700 1.00 81.69 200 PHE A C 1
ATOM 1532 O O . PHE A 1 200 ? -14.885 -20.276 41.420 1.00 81.69 200 PHE A O 1
ATOM 1539 N N . MET A 1 201 ? -16.158 -22.110 41.253 1.00 81.88 201 MET A N 1
ATOM 1540 C CA . MET A 1 201 ? -15.316 -22.780 40.259 1.00 81.88 201 MET A CA 1
ATOM 1541 C C . MET A 1 201 ? -15.870 -22.491 38.868 1.00 81.88 201 MET A C 1
ATOM 1543 O O . MET A 1 201 ? -17.058 -22.722 38.623 1.00 81.88 201 MET A O 1
ATOM 1547 N N . ALA A 1 202 ? -15.032 -22.011 37.956 1.00 78.12 202 ALA A N 1
ATOM 1548 C CA . ALA A 1 202 ? -15.442 -21.774 36.580 1.00 78.12 202 ALA A CA 1
ATOM 1549 C C . ALA A 1 202 ? -15.722 -23.104 35.867 1.00 78.12 202 ALA A C 1
ATOM 1551 O O . ALA A 1 202 ? -14.879 -23.996 35.840 1.00 78.12 202 ALA A O 1
ATOM 1552 N N . SER A 1 203 ? -16.911 -23.263 35.289 1.00 79.75 203 SER A N 1
ATOM 1553 C CA . SER A 1 203 ? -17.276 -24.478 34.545 1.00 79.75 203 SER A CA 1
ATOM 1554 C C . SER A 1 203 ? -16.826 -24.447 33.083 1.00 79.75 203 SER A C 1
ATOM 1556 O O . SER A 1 203 ? -16.642 -25.502 32.486 1.00 79.75 203 SER A O 1
ATOM 1558 N N . ASN A 1 204 ? -16.621 -23.250 32.529 1.00 76.12 204 ASN A N 1
ATOM 1559 C CA . ASN A 1 204 ? -16.193 -22.992 31.157 1.00 76.12 204 ASN A CA 1
ATOM 1560 C C . ASN A 1 204 ? -15.133 -21.883 31.151 1.00 76.12 204 ASN A C 1
ATOM 1562 O O . ASN A 1 204 ? -15.065 -21.092 32.090 1.00 76.12 204 ASN A O 1
ATOM 1566 N N . THR A 1 205 ? -14.355 -21.794 30.073 1.00 77.81 205 THR A N 1
ATOM 1567 C CA . THR A 1 205 ? -13.457 -20.658 29.844 1.00 77.81 205 THR A CA 1
ATOM 1568 C C . THR A 1 205 ? -14.273 -19.430 29.433 1.00 77.81 205 THR A C 1
ATOM 1570 O O . THR A 1 205 ? -15.006 -19.489 28.443 1.00 77.81 205 THR A O 1
ATOM 1573 N N . VAL A 1 206 ? -14.158 -18.330 30.181 1.00 69.19 206 VAL A N 1
ATOM 1574 C CA . VAL A 1 206 ? -14.850 -17.055 29.916 1.00 69.19 206 VAL A CA 1
ATOM 1575 C C . VAL A 1 206 ? -13.901 -15.904 30.242 1.00 69.19 206 VAL A C 1
ATOM 1577 O O . VAL A 1 206 ? -13.345 -15.866 31.335 1.00 69.19 206 VAL A O 1
ATOM 1580 N N . GLY A 1 207 ? -13.702 -14.972 29.305 1.00 76.75 207 GLY A N 1
ATOM 1581 C CA . GLY A 1 207 ? -12.735 -13.885 29.481 1.00 76.75 207 GLY A CA 1
ATOM 1582 C C . GLY A 1 207 ? -11.321 -14.416 29.722 1.00 76.75 207 GLY A C 1
ATOM 1583 O O . GLY A 1 207 ? -10.791 -15.166 28.895 1.00 76.75 207 GLY A O 1
ATOM 1584 N N . ASN A 1 208 ? -10.746 -14.047 30.868 1.00 71.38 208 ASN A N 1
ATOM 1585 C CA . ASN A 1 208 ? -9.422 -14.488 31.321 1.00 71.38 208 ASN A CA 1
ATOM 1586 C C . ASN A 1 208 ? -9.454 -15.750 32.204 1.00 71.38 208 ASN A C 1
ATOM 1588 O O . ASN A 1 208 ? -8.406 -16.323 32.490 1.00 71.38 208 ASN A O 1
ATOM 1592 N N . VAL A 1 209 ? -10.638 -16.213 32.607 1.00 76.62 209 VAL A N 1
ATOM 1593 C CA . VAL A 1 209 ? -10.814 -17.350 33.519 1.00 76.62 209 VAL A CA 1
ATOM 1594 C C . VAL A 1 209 ? -10.834 -18.665 32.746 1.00 76.62 209 VAL A C 1
ATOM 1596 O O . VAL A 1 209 ? -11.630 -18.827 31.816 1.00 76.62 209 VAL A O 1
ATOM 1599 N N . GLN A 1 210 ? -10.012 -19.636 33.149 1.00 80.88 210 GLN A N 1
ATOM 1600 C CA . GLN A 1 210 ? -10.030 -20.985 32.570 1.00 80.88 210 GLN A CA 1
ATOM 1601 C C . GLN A 1 210 ? -11.071 -21.893 33.234 1.00 80.88 210 GLN A C 1
ATOM 1603 O O . GLN A 1 210 ? -11.367 -21.780 34.423 1.00 80.88 210 GLN A O 1
ATOM 1608 N N . ALA A 1 211 ? -11.601 -22.862 32.482 1.00 84.69 211 ALA A N 1
ATOM 1609 C CA . ALA A 1 211 ? -12.431 -23.912 33.068 1.00 84.69 211 ALA A CA 1
ATOM 1610 C C . ALA A 1 211 ? -11.662 -24.659 34.180 1.00 84.69 211 ALA A C 1
ATOM 1612 O O . ALA A 1 211 ? -10.544 -25.129 33.975 1.00 84.69 211 ALA A O 1
ATOM 1613 N N . GLY A 1 212 ? -12.275 -24.784 35.356 1.00 82.69 212 GLY A N 1
ATOM 1614 C CA . GLY A 1 212 ? -11.688 -25.395 36.548 1.00 82.69 212 GLY A CA 1
ATOM 1615 C C . GLY A 1 212 ? -10.882 -24.441 37.434 1.00 82.69 212 GLY A C 1
ATOM 1616 O O . GLY A 1 212 ? -10.394 -24.874 38.475 1.00 82.69 212 GLY A O 1
ATOM 1617 N N . GLU A 1 213 ? -10.755 -23.165 37.070 1.00 83.62 213 GLU A N 1
ATOM 1618 C CA . GLU A 1 213 ? -10.113 -22.148 37.904 1.00 83.62 213 GLU A CA 1
ATOM 1619 C C . GLU A 1 213 ? -11.058 -21.663 39.017 1.00 83.62 213 GLU A C 1
ATOM 1621 O O . GLU A 1 213 ? -12.269 -21.519 38.811 1.00 83.62 213 GLU A O 1
ATOM 1626 N N . GLN A 1 214 ? -10.518 -21.439 40.219 1.00 84.00 214 GLN A N 1
ATOM 1627 C CA . GLN A 1 214 ? -11.276 -20.868 41.329 1.00 84.00 214 GLN A CA 1
ATOM 1628 C C . GLN A 1 214 ? -11.314 -19.346 41.187 1.00 84.00 214 GLN A C 1
ATOM 1630 O O . GLN A 1 214 ? -10.298 -18.672 41.325 1.00 84.00 214 GLN A O 1
ATOM 1635 N N . VAL A 1 215 ? -12.505 -18.808 40.961 1.00 76.94 215 VAL A N 1
ATOM 1636 C CA . VAL A 1 215 ? -12.761 -17.379 40.801 1.00 76.94 215 VAL A CA 1
ATOM 1637 C C . VAL A 1 215 ? -13.289 -16.812 42.104 1.00 76.94 215 VAL A C 1
ATOM 1639 O O . VAL A 1 215 ? -14.231 -17.359 42.673 1.00 76.94 215 VAL A O 1
ATOM 1642 N N . THR A 1 216 ? -12.713 -15.701 42.562 1.00 77.12 216 THR A N 1
ATOM 1643 C CA . THR A 1 216 ? -13.273 -14.900 43.654 1.00 77.12 216 THR A CA 1
ATOM 1644 C C . THR A 1 216 ? -13.634 -13.523 43.125 1.00 77.12 216 THR A C 1
ATOM 1646 O O . THR A 1 216 ? -12.752 -12.753 42.764 1.00 77.12 216 THR A O 1
ATOM 1649 N N . VAL A 1 217 ? -14.928 -13.223 43.101 1.00 73.81 217 VAL A N 1
ATOM 1650 C CA . VAL A 1 217 ? -15.460 -11.911 42.733 1.00 73.81 217 VAL A CA 1
ATOM 1651 C C . VAL A 1 217 ? -15.754 -11.150 44.018 1.00 73.81 217 VAL A C 1
ATOM 1653 O O . VAL A 1 217 ? -16.414 -11.677 44.920 1.00 73.81 217 VAL A O 1
ATOM 1656 N N . MET A 1 218 ? -15.254 -9.924 44.126 1.00 71.19 218 MET A N 1
ATOM 1657 C CA . MET A 1 218 ? -15.662 -9.021 45.195 1.00 71.19 218 MET A CA 1
ATOM 1658 C C . MET A 1 218 ? -16.933 -8.312 44.732 1.00 71.19 218 MET A C 1
ATOM 1660 O O . MET A 1 218 ? -16.919 -7.667 43.695 1.00 71.19 218 MET A O 1
ATOM 1664 N N . ASP A 1 219 ? -18.038 -8.442 45.462 1.00 67.25 219 ASP A N 1
ATOM 1665 C CA . ASP A 1 219 ? -19.211 -7.605 45.206 1.00 67.25 219 ASP A CA 1
ATOM 1666 C C . ASP A 1 219 ? -18.877 -6.184 45.674 1.00 67.25 219 ASP A C 1
ATOM 1668 O O . ASP A 1 219 ? -18.942 -5.871 46.865 1.00 67.25 219 ASP A O 1
ATOM 1672 N N . ASP A 1 220 ? -18.381 -5.376 44.740 1.00 66.06 220 ASP A N 1
ATOM 1673 C CA . ASP A 1 220 ? -18.020 -3.974 44.942 1.00 66.06 220 ASP A CA 1
ATOM 1674 C C . ASP A 1 220 ? -19.227 -3.029 44.788 1.00 66.06 220 ASP A C 1
ATOM 1676 O O . ASP A 1 220 ? -19.046 -1.815 44.765 1.00 66.06 220 ASP A O 1
ATOM 1680 N N . GLU A 1 221 ? -20.448 -3.570 44.662 1.00 66.38 221 GLU A N 1
ATOM 1681 C CA . GLU A 1 221 ? -21.704 -2.862 44.357 1.00 66.38 221 GLU A CA 1
ATOM 1682 C C . GLU A 1 221 ? -21.719 -2.120 42.999 1.00 66.38 221 GLU A C 1
ATOM 1684 O O . GLU A 1 221 ? -22.773 -1.659 42.555 1.00 66.38 221 GLU A O 1
ATOM 1689 N N . THR A 1 222 ? -20.583 -2.040 42.296 1.00 64.44 222 THR A N 1
ATOM 1690 C CA . THR A 1 222 ? -20.423 -1.385 40.985 1.00 64.44 222 THR A CA 1
ATOM 1691 C C . THR A 1 222 ? -20.426 -2.372 39.815 1.00 64.44 222 THR A C 1
ATOM 1693 O O . THR A 1 222 ? -20.697 -1.977 38.681 1.00 64.44 222 THR A O 1
ATOM 1696 N N . GLY A 1 223 ? -20.140 -3.652 40.073 1.00 59.59 223 GLY A N 1
ATOM 1697 C CA . GLY A 1 223 ? -20.032 -4.711 39.069 1.00 59.59 223 GLY A CA 1
ATOM 1698 C C . GLY A 1 223 ? -18.741 -4.679 38.238 1.00 59.59 223 GLY A C 1
ATOM 1699 O O . GLY A 1 223 ? -18.607 -5.493 37.321 1.00 59.59 223 GLY A O 1
ATOM 1700 N N . GLN A 1 224 ? -17.791 -3.784 38.538 1.00 57.78 224 GLN A N 1
ATOM 1701 C CA . GLN A 1 224 ? -16.562 -3.607 37.752 1.00 57.78 224 GLN A CA 1
ATOM 1702 C C . GLN A 1 224 ? -15.642 -4.823 37.829 1.00 57.78 224 GLN A C 1
ATOM 1704 O O . GLN A 1 224 ? -15.246 -5.359 36.797 1.00 57.78 224 GLN A O 1
ATOM 1709 N N . THR A 1 225 ? -15.397 -5.337 39.031 1.00 60.69 225 THR A N 1
ATOM 1710 C CA . THR A 1 225 ? -14.589 -6.553 39.235 1.00 60.69 225 THR A CA 1
ATOM 1711 C C . THR A 1 225 ? -15.148 -7.774 38.501 1.00 60.69 225 THR A C 1
ATOM 1713 O O . THR A 1 225 ? -14.391 -8.611 38.022 1.00 60.69 225 THR A O 1
ATOM 1716 N N . THR A 1 226 ? -16.473 -7.889 38.351 1.00 61.50 226 THR A N 1
ATOM 1717 C CA . THR A 1 226 ? -17.078 -8.993 37.583 1.00 61.50 226 THR A CA 1
ATOM 1718 C C . THR A 1 226 ? -16.875 -8.807 36.078 1.00 61.50 226 THR A C 1
ATOM 1720 O O . THR A 1 226 ? -16.646 -9.784 35.368 1.00 61.50 226 THR A O 1
ATOM 1723 N N . GLN A 1 227 ? -16.943 -7.569 35.577 1.00 59.81 227 GLN A N 1
ATOM 1724 C CA . GLN A 1 227 ? -16.684 -7.266 34.167 1.00 59.81 227 GLN A CA 1
ATOM 1725 C C . GLN A 1 227 ? -15.223 -7.506 33.785 1.00 59.81 227 GLN A C 1
ATOM 1727 O O . GLN A 1 227 ? -14.990 -8.155 32.769 1.00 59.81 227 GLN A O 1
ATOM 1732 N N . GLU A 1 228 ? -14.267 -7.075 34.612 1.00 63.62 228 GLU A N 1
ATOM 1733 C CA . GLU A 1 228 ? -12.826 -7.280 34.385 1.00 63.62 228 GLU A CA 1
ATOM 1734 C C . GLU A 1 228 ? -12.464 -8.768 34.251 1.00 63.62 228 GLU A C 1
ATOM 1736 O O . GLU A 1 228 ? -11.638 -9.142 33.421 1.00 63.62 228 GLU A O 1
ATOM 1741 N N . MET A 1 229 ? -13.133 -9.648 35.006 1.00 63.38 229 MET A N 1
ATOM 1742 C CA . MET A 1 229 ? -12.927 -11.099 34.906 1.00 63.38 229 MET A CA 1
ATOM 1743 C C . MET A 1 229 ? -13.502 -11.720 33.624 1.00 63.38 229 MET A C 1
ATOM 1745 O O . MET A 1 229 ? -13.012 -12.752 33.158 1.00 63.38 229 MET A O 1
ATOM 1749 N N . LEU A 1 230 ? -14.553 -11.118 33.062 1.00 66.25 230 LEU A N 1
ATOM 1750 C CA . LEU A 1 230 ? -15.272 -11.628 31.891 1.00 66.25 230 LEU A CA 1
ATOM 1751 C C . LEU A 1 230 ? -14.749 -11.042 30.572 1.00 66.25 230 LEU A C 1
ATOM 1753 O O . LEU A 1 230 ? -14.960 -11.642 29.514 1.00 66.25 230 LEU A O 1
ATOM 1757 N N . THR A 1 231 ? -14.056 -9.905 30.609 1.00 66.69 231 THR A N 1
ATOM 1758 C CA . THR A 1 231 ? -13.371 -9.338 29.445 1.00 66.69 231 THR A CA 1
ATOM 1759 C C . THR A 1 231 ? -12.087 -10.106 29.163 1.00 66.69 231 THR A C 1
ATOM 1761 O O . THR A 1 231 ? -11.245 -10.274 30.036 1.00 66.69 231 THR A O 1
ATOM 1764 N N . LYS A 1 232 ? -11.935 -10.601 27.932 1.00 75.00 232 LYS A N 1
ATOM 1765 C CA . LYS A 1 232 ? -10.693 -11.235 27.487 1.00 75.00 232 LYS A CA 1
ATOM 1766 C C . LYS A 1 232 ? -9.624 -10.167 27.279 1.00 75.00 232 LYS A C 1
ATOM 1768 O O . LYS A 1 232 ? -9.887 -9.183 26.583 1.00 75.00 232 LYS A O 1
ATOM 1773 N N . ASP A 1 233 ? -8.425 -10.410 27.795 1.00 80.50 233 ASP A N 1
ATOM 1774 C CA . ASP A 1 233 ? -7.293 -9.523 27.563 1.00 80.50 233 ASP A CA 1
ATOM 1775 C C . ASP A 1 233 ? -6.984 -9.404 26.069 1.00 80.50 233 ASP A C 1
ATOM 1777 O O . ASP A 1 233 ? -6.729 -10.390 25.367 1.00 80.50 233 ASP A O 1
ATOM 1781 N N . SER A 1 234 ? -7.026 -8.168 25.581 1.00 84.50 234 SER A N 1
ATOM 1782 C CA . SER A 1 234 ? -6.573 -7.799 24.251 1.00 84.50 234 SER A CA 1
ATOM 1783 C C . SER A 1 234 ? -5.106 -7.390 24.348 1.00 84.50 234 SER A C 1
ATOM 1785 O O . SER A 1 234 ? -4.767 -6.554 25.188 1.00 84.50 234 SER A O 1
ATOM 1787 N N . PRO A 1 235 ? -4.214 -7.978 23.534 1.00 89.75 235 PRO A N 1
ATOM 1788 C CA . PRO A 1 235 ? -2.801 -7.641 23.582 1.00 89.75 235 PRO A CA 1
ATOM 1789 C C . PRO A 1 235 ? -2.569 -6.238 23.018 1.00 89.75 235 PRO A C 1
ATOM 1791 O O . PRO A 1 235 ? -3.221 -5.838 22.053 1.00 89.75 235 PRO A O 1
ATOM 1794 N N . VAL A 1 236 ? -1.581 -5.531 23.567 1.00 95.88 236 VAL A N 1
ATOM 1795 C CA . VAL A 1 236 ? -1.015 -4.340 22.924 1.00 95.88 236 VAL A CA 1
ATOM 1796 C C . VAL A 1 236 ? -0.499 -4.698 21.524 1.00 95.88 236 VAL A C 1
ATOM 1798 O O . VAL A 1 236 ? 0.069 -5.773 21.309 1.00 95.88 236 VAL A O 1
ATOM 1801 N N . GLN A 1 237 ? -0.685 -3.796 20.561 1.00 96.50 237 GLN A N 1
ATOM 1802 C CA . GLN A 1 237 ? -0.176 -3.945 19.196 1.00 96.50 237 GLN A CA 1
ATOM 1803 C C . GLN A 1 237 ? 0.725 -2.772 18.827 1.00 96.50 237 GLN A C 1
ATOM 1805 O O . GLN A 1 237 ? 0.558 -1.663 19.325 1.00 96.50 237 GLN A O 1
ATOM 1810 N N . ALA A 1 238 ? 1.692 -3.014 17.944 1.00 97.88 238 ALA A N 1
ATOM 1811 C CA . ALA A 1 238 ? 2.644 -2.004 17.508 1.00 97.88 238 ALA A CA 1
ATOM 1812 C C . ALA A 1 238 ? 2.958 -2.170 16.018 1.00 97.88 238 ALA A C 1
ATOM 1814 O O . ALA A 1 238 ? 3.146 -3.284 15.528 1.00 97.88 238 ALA A O 1
ATOM 1815 N N . THR A 1 239 ? 3.057 -1.054 15.303 1.00 97.31 239 THR A N 1
ATOM 1816 C CA . THR A 1 239 ? 3.452 -0.997 13.893 1.00 97.31 239 THR A CA 1
ATOM 1817 C C . THR A 1 239 ? 4.472 0.116 13.680 1.00 97.31 239 THR A C 1
ATOM 1819 O O . THR A 1 239 ? 4.445 1.147 14.352 1.00 97.31 239 THR A O 1
ATOM 1822 N N . MET A 1 240 ? 5.404 -0.095 12.750 1.00 98.12 240 MET A N 1
ATOM 1823 C CA . MET A 1 240 ? 6.407 0.904 12.392 1.00 98.12 240 MET A CA 1
ATOM 1824 C C . MET A 1 240 ? 6.794 0.782 10.922 1.00 98.12 240 MET A C 1
ATOM 1826 O O . MET A 1 240 ? 6.912 -0.320 10.389 1.00 98.12 240 MET A O 1
ATOM 1830 N N . GLN A 1 241 ? 7.031 1.920 10.279 1.00 97.94 241 GLN A N 1
ATOM 1831 C CA . GLN A 1 241 ? 7.475 2.018 8.895 1.00 97.94 241 GLN A CA 1
ATOM 1832 C C . GLN A 1 241 ? 8.611 3.033 8.774 1.00 97.94 241 GLN A C 1
ATOM 1834 O O . GLN A 1 241 ? 8.624 4.057 9.454 1.00 97.94 241 GLN A O 1
ATOM 1839 N N . ALA A 1 242 ? 9.563 2.757 7.885 1.00 98.12 242 ALA A N 1
ATOM 1840 C CA . ALA A 1 242 ? 10.623 3.689 7.528 1.00 98.12 242 ALA A CA 1
ATOM 1841 C C . ALA A 1 242 ? 10.306 4.330 6.176 1.00 98.12 242 ALA A C 1
ATOM 1843 O O . ALA A 1 242 ? 9.935 3.646 5.222 1.00 98.12 242 ALA A O 1
ATOM 1844 N N . SER A 1 243 ? 10.491 5.642 6.081 1.00 96.50 243 SER A N 1
ATOM 1845 C CA . SER A 1 243 ? 10.487 6.345 4.796 1.00 96.50 243 SER A CA 1
ATOM 1846 C C . SER A 1 243 ? 11.617 5.839 3.894 1.00 96.50 243 SER A C 1
ATOM 1848 O O . SER A 1 243 ? 12.738 5.615 4.351 1.00 96.50 243 SER A O 1
ATOM 1850 N N . ASN A 1 244 ? 11.315 5.677 2.601 1.00 94.19 244 ASN A N 1
ATOM 1851 C CA . ASN A 1 244 ? 12.261 5.213 1.580 1.00 94.19 244 ASN A CA 1
ATOM 1852 C C . ASN A 1 244 ? 13.066 3.956 2.012 1.00 94.19 244 ASN A C 1
ATOM 1854 O O . ASN A 1 244 ? 14.296 4.010 2.112 1.00 94.19 244 ASN A O 1
ATOM 1858 N N . PRO A 1 245 ? 12.385 2.827 2.306 1.00 96.12 245 PRO A N 1
ATOM 1859 C CA . PRO A 1 245 ? 12.995 1.660 2.951 1.00 96.12 245 PRO A CA 1
ATOM 1860 C C . PRO A 1 245 ? 13.981 0.902 2.051 1.00 96.12 245 PRO A C 1
ATOM 1862 O O . PRO A 1 245 ? 14.797 0.129 2.547 1.00 96.12 245 PRO A O 1
ATOM 1865 N N . VAL A 1 246 ? 13.936 1.121 0.735 1.00 96.75 246 VAL A N 1
ATOM 1866 C CA . VAL A 1 246 ? 14.930 0.618 -0.218 1.00 96.75 246 VAL A CA 1
ATOM 1867 C C . VAL A 1 246 ? 15.439 1.795 -1.029 1.00 96.75 246 VAL A C 1
ATOM 1869 O O . VAL A 1 246 ? 14.668 2.442 -1.736 1.00 96.75 246 VAL A O 1
ATOM 1872 N N . ARG A 1 247 ? 16.737 2.076 -0.928 1.00 95.69 247 ARG A N 1
ATOM 1873 C CA . ARG A 1 247 ? 17.355 3.253 -1.545 1.00 95.69 247 ARG A CA 1
ATOM 1874 C C . ARG A 1 247 ? 18.699 2.940 -2.173 1.00 95.69 247 ARG A C 1
ATOM 1876 O O . ARG A 1 247 ? 19.314 1.921 -1.874 1.00 95.69 247 ARG A O 1
ATOM 1883 N N . GLN A 1 248 ? 19.149 3.815 -3.068 1.00 95.88 248 GLN A N 1
ATOM 1884 C CA . GLN A 1 248 ? 20.430 3.627 -3.737 1.00 95.88 248 GLN A CA 1
ATOM 1885 C C . GLN A 1 248 ? 21.592 3.990 -2.810 1.00 95.88 248 GLN A C 1
ATOM 1887 O O . GLN A 1 248 ? 21.474 4.909 -2.002 1.00 95.88 248 GLN A O 1
ATOM 1892 N N . PHE A 1 249 ? 22.727 3.301 -2.934 1.00 96.12 249 PHE A N 1
ATOM 1893 C CA . PHE A 1 249 ? 23.998 3.798 -2.390 1.00 96.12 249 PHE A CA 1
ATOM 1894 C C . PHE A 1 249 ? 24.234 5.253 -2.819 1.00 96.12 249 PHE A C 1
ATOM 1896 O O . PHE A 1 249 ? 23.964 5.603 -3.957 1.00 96.12 249 PHE A O 1
ATOM 1903 N N . GLY A 1 250 ? 24.683 6.120 -1.918 1.00 95.75 250 GLY A N 1
ATOM 1904 C CA . GLY A 1 250 ? 24.783 7.569 -2.126 1.00 95.75 250 GLY A CA 1
ATOM 1905 C C . GLY A 1 250 ? 23.579 8.369 -1.643 1.00 95.75 250 GLY A C 1
ATOM 1906 O O . GLY A 1 250 ? 23.738 9.541 -1.307 1.00 95.75 250 GLY A O 1
ATOM 1907 N N . ALA A 1 251 ? 22.400 7.750 -1.539 1.00 96.38 251 ALA A N 1
ATOM 1908 C CA . ALA A 1 251 ? 21.204 8.440 -1.073 1.00 96.38 251 ALA A CA 1
ATOM 1909 C C . ALA A 1 251 ? 21.364 8.964 0.365 1.00 96.38 251 ALA A C 1
ATOM 1911 O O . ALA A 1 251 ? 22.032 8.352 1.211 1.00 96.38 251 ALA A O 1
ATOM 1912 N N . ALA A 1 252 ? 20.690 10.082 0.649 1.00 95.81 252 ALA A N 1
ATOM 1913 C CA . ALA A 1 252 ? 20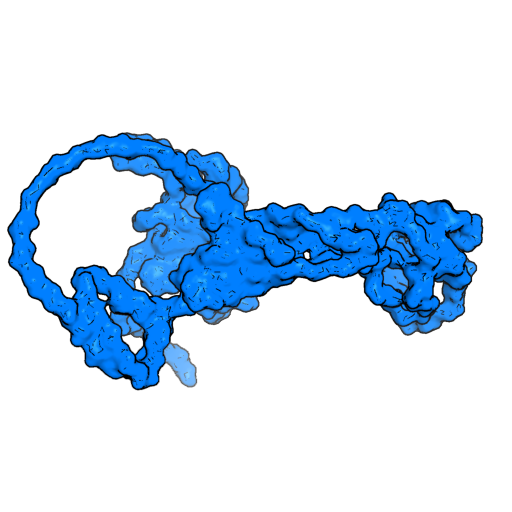.732 10.750 1.945 1.00 95.81 252 ALA A CA 1
ATOM 1914 C C . ALA A 1 252 ? 20.441 9.784 3.108 1.00 95.81 252 ALA A C 1
ATOM 1916 O O . ALA A 1 252 ? 19.520 8.971 3.053 1.00 95.81 252 ALA A O 1
ATOM 1917 N N . ALA A 1 253 ? 21.224 9.903 4.183 1.00 96.94 253 ALA A N 1
ATOM 1918 C CA . ALA A 1 253 ? 21.150 8.999 5.329 1.00 96.94 253 ALA A CA 1
ATOM 1919 C C . ALA A 1 253 ? 19.909 9.207 6.211 1.00 96.94 253 ALA A C 1
ATOM 1921 O O . ALA A 1 253 ? 19.540 8.294 6.950 1.00 96.94 253 ALA A O 1
ATOM 1922 N N . GLY A 1 254 ? 19.263 10.375 6.123 1.00 97.50 254 GLY A N 1
ATOM 1923 C CA . GLY A 1 254 ? 18.071 10.711 6.901 1.00 97.50 254 GLY A CA 1
ATOM 1924 C C . GLY A 1 254 ? 16.934 9.709 6.689 1.00 97.50 254 GLY A C 1
ATOM 1925 O O . GLY A 1 254 ? 16.710 9.232 5.575 1.00 97.50 254 GLY A O 1
ATOM 1926 N N . VAL A 1 255 ? 16.247 9.372 7.776 1.00 97.56 255 VAL A N 1
ATOM 1927 C CA . VAL A 1 255 ? 15.099 8.462 7.808 1.00 97.56 255 VAL A CA 1
ATOM 1928 C C . VAL A 1 255 ? 14.050 9.055 8.735 1.00 97.56 255 VAL A C 1
ATOM 1930 O O . VAL A 1 255 ? 14.329 9.335 9.897 1.00 97.56 255 VAL A O 1
ATOM 1933 N N . THR A 1 256 ? 12.828 9.203 8.247 1.00 98.00 256 THR A N 1
ATOM 1934 C CA . THR A 1 256 ? 11.648 9.390 9.095 1.00 98.00 256 THR A CA 1
ATOM 1935 C C . THR A 1 256 ? 11.027 8.027 9.381 1.00 98.00 256 THR A C 1
ATOM 1937 O O . THR A 1 256 ? 10.731 7.283 8.440 1.00 98.00 256 THR A O 1
ATOM 1940 N N . LEU A 1 257 ? 10.863 7.702 10.661 1.00 98.19 257 LEU A N 1
ATOM 1941 C CA . LEU A 1 257 ? 10.161 6.523 11.159 1.00 98.19 257 LEU A CA 1
ATOM 1942 C C . LEU A 1 257 ? 8.753 6.931 11.569 1.00 98.19 257 LEU A C 1
ATOM 1944 O O . LEU A 1 257 ? 8.623 7.761 12.464 1.00 98.19 257 LEU A O 1
ATOM 1948 N N . SER A 1 258 ? 7.731 6.347 10.956 1.00 97.88 258 SER A N 1
ATOM 1949 C CA . SER A 1 258 ? 6.338 6.505 11.380 1.00 97.88 258 SER A CA 1
ATOM 1950 C C . SER A 1 258 ? 5.924 5.288 12.194 1.00 97.88 258 SER A C 1
ATOM 1952 O O . SER A 1 258 ? 6.187 4.161 11.772 1.00 97.88 258 SER A O 1
ATOM 1954 N N . TYR A 1 259 ? 5.296 5.497 13.346 1.00 98.25 259 TYR A N 1
ATOM 1955 C CA . TYR A 1 259 ? 4.861 4.421 14.233 1.00 98.25 259 TYR A CA 1
ATOM 1956 C C . TYR A 1 259 ? 3.434 4.637 14.733 1.00 98.25 259 TYR A C 1
ATOM 1958 O O . TYR A 1 259 ? 2.957 5.770 14.795 1.00 98.25 259 TYR A O 1
ATOM 1966 N N . SER A 1 260 ? 2.783 3.538 15.104 1.00 97.75 260 SER A N 1
ATOM 1967 C CA . SER A 1 260 ? 1.488 3.524 15.781 1.00 97.75 260 SER A CA 1
ATOM 1968 C C . SER A 1 260 ? 1.424 2.338 16.743 1.00 97.75 260 SER A C 1
ATOM 1970 O O . SER A 1 260 ? 1.850 1.229 16.408 1.00 97.75 260 SER A O 1
ATOM 1972 N N . VAL A 1 261 ? 0.920 2.592 17.945 1.00 97.94 261 VAL A N 1
ATOM 1973 C CA . VAL A 1 261 ? 0.702 1.636 19.027 1.00 97.94 261 VAL A CA 1
ATOM 1974 C C . VAL A 1 261 ? -0.785 1.639 19.348 1.00 97.94 261 VAL A C 1
ATOM 1976 O O . VAL A 1 261 ? -1.364 2.693 19.600 1.00 97.94 261 VAL A O 1
ATOM 1979 N N . THR A 1 262 ? -1.399 0.462 19.351 1.00 95.00 262 THR A N 1
ATOM 1980 C CA . THR A 1 262 ? -2.802 0.289 19.732 1.00 95.00 262 THR A CA 1
ATOM 1981 C C . THR A 1 262 ? -2.858 -0.286 21.135 1.00 95.00 262 THR A C 1
ATOM 1983 O O . THR A 1 262 ? -2.244 -1.320 21.419 1.00 95.00 262 THR A O 1
ATOM 1986 N N . GLU A 1 263 ? -3.579 0.411 22.009 1.00 92.75 263 GLU A N 1
ATOM 1987 C CA . GLU A 1 263 ? -3.833 -0.022 23.377 1.00 92.75 263 GLU A CA 1
ATOM 1988 C C . GLU A 1 263 ? -4.613 -1.344 23.391 1.00 92.75 263 GLU A C 1
ATOM 1990 O O . GLU A 1 263 ? -5.507 -1.569 22.573 1.00 92.75 263 GLU A O 1
ATOM 1995 N N . GLY A 1 264 ? -4.215 -2.236 24.298 1.00 90.88 264 GLY A N 1
ATOM 1996 C CA . GLY A 1 264 ? -4.911 -3.488 24.562 1.00 90.88 264 GLY A CA 1
ATOM 1997 C C . GLY A 1 264 ? -5.963 -3.309 25.657 1.00 90.88 264 GLY A C 1
ATOM 1998 O O . GLY A 1 264 ? -6.685 -2.320 25.689 1.00 90.88 264 GLY A O 1
ATOM 1999 N N . THR A 1 265 ? -6.029 -4.260 26.589 1.00 90.69 265 THR A N 1
ATOM 2000 C CA . THR A 1 265 ? -6.865 -4.122 27.799 1.00 90.69 265 THR A CA 1
ATOM 2001 C C . THR A 1 265 ? -6.267 -3.169 28.833 1.00 90.69 265 THR A C 1
ATOM 2003 O O . THR A 1 265 ? -7.003 -2.523 29.572 1.00 90.69 265 THR A O 1
ATOM 2006 N N . HIS A 1 266 ? -4.937 -3.083 28.899 1.00 91.25 266 HIS A N 1
ATOM 2007 C CA . HIS A 1 266 ? -4.232 -2.251 29.869 1.00 91.25 266 HIS A CA 1
ATOM 2008 C C . HIS A 1 266 ? -3.666 -0.993 29.196 1.00 91.25 266 HIS A C 1
ATOM 2010 O O . HIS A 1 266 ? -3.163 -1.087 28.069 1.00 91.25 266 HIS A O 1
ATOM 2016 N N . PRO A 1 267 ? -3.654 0.156 29.899 1.00 94.62 267 PRO A N 1
ATOM 2017 C CA . PRO A 1 267 ? -3.115 1.392 29.359 1.00 94.62 267 PRO A CA 1
ATOM 2018 C C . PRO A 1 267 ? -1.626 1.291 29.082 1.00 94.62 267 PRO A C 1
ATOM 2020 O O . PRO A 1 267 ? -0.864 0.690 29.846 1.00 94.62 267 PRO A O 1
ATOM 2023 N N . ILE A 1 268 ? -1.201 1.914 27.985 1.00 97.69 268 ILE A N 1
ATOM 2024 C CA . ILE A 1 268 ? 0.210 1.991 27.615 1.00 97.69 268 ILE A CA 1
ATOM 2025 C C . ILE A 1 268 ? 0.951 2.854 28.636 1.00 97.69 268 ILE A C 1
ATOM 2027 O O . ILE A 1 268 ? 0.504 3.944 28.986 1.00 97.69 268 ILE A O 1
ATOM 2031 N N . THR A 1 269 ? 2.100 2.371 29.107 1.00 98.06 269 THR A N 1
ATOM 2032 C CA . THR A 1 269 ? 2.957 3.077 30.073 1.00 98.06 269 THR A CA 1
ATOM 2033 C C . THR A 1 269 ? 4.262 3.564 29.459 1.00 98.06 269 THR A C 1
ATOM 2035 O O . THR A 1 269 ? 4.858 4.514 29.964 1.00 98.06 269 THR A O 1
ATOM 2038 N N . SER A 1 270 ? 4.720 2.946 28.367 1.00 98.31 270 SER A N 1
ATOM 2039 C CA . SER A 1 270 ? 5.963 3.325 27.697 1.00 98.31 270 SER A CA 1
ATOM 2040 C C . SER A 1 270 ? 5.913 3.028 26.204 1.00 98.31 270 SER A C 1
ATOM 2042 O O . SER A 1 270 ? 5.447 1.967 25.791 1.00 98.31 270 SER A O 1
ATOM 2044 N N . VAL A 1 271 ? 6.453 3.951 25.406 1.00 98.56 271 VAL A N 1
ATOM 2045 C CA . VAL A 1 271 ? 6.730 3.770 23.977 1.00 98.56 271 VAL A CA 1
ATOM 2046 C C . VAL A 1 271 ? 8.168 4.206 23.713 1.00 98.56 271 VAL A C 1
ATOM 2048 O O . VAL A 1 271 ? 8.535 5.356 23.959 1.00 98.56 271 VAL A O 1
ATOM 2051 N N . LEU A 1 272 ? 8.995 3.290 23.213 1.00 98.56 272 LEU A N 1
ATOM 2052 C CA . LEU A 1 272 ? 10.392 3.527 22.860 1.00 98.56 272 LEU A CA 1
ATOM 2053 C C . LEU A 1 272 ? 10.584 3.336 21.355 1.00 98.56 272 LEU A C 1
ATOM 2055 O O . LEU A 1 272 ? 10.403 2.234 20.838 1.00 98.56 272 LEU A O 1
ATOM 2059 N N . VAL A 1 273 ? 11.035 4.381 20.663 1.00 98.25 273 VAL A N 1
ATOM 2060 C CA . VAL A 1 273 ? 11.451 4.316 19.255 1.00 98.25 273 VAL A CA 1
ATOM 2061 C C . VAL A 1 273 ? 12.964 4.415 19.202 1.00 98.25 273 VAL A C 1
ATOM 2063 O O . VAL A 1 273 ? 13.553 5.415 19.607 1.00 98.25 273 VAL A O 1
ATOM 2066 N N . ASN A 1 274 ? 13.607 3.351 18.730 1.00 96.50 274 ASN A N 1
ATOM 2067 C CA . ASN A 1 274 ? 15.060 3.202 18.710 1.00 96.50 274 ASN A CA 1
ATOM 2068 C C . ASN A 1 274 ? 15.706 3.489 20.085 1.00 96.50 274 ASN A C 1
ATOM 2070 O O . ASN A 1 274 ? 16.710 4.193 20.194 1.00 96.50 274 ASN A O 1
ATOM 2074 N N . GLY A 1 275 ? 15.068 2.998 21.153 1.00 96.25 275 GLY A N 1
ATOM 2075 C CA . GLY A 1 275 ? 15.492 3.208 22.541 1.00 96.25 275 GLY A CA 1
ATOM 2076 C C . GLY A 1 275 ? 15.203 4.601 23.114 1.00 96.25 275 GLY A C 1
ATOM 2077 O O . GLY A 1 275 ? 15.529 4.841 24.272 1.00 96.25 275 GLY A O 1
ATOM 2078 N N . GLN A 1 276 ? 14.599 5.513 22.346 1.00 97.31 276 GLN A N 1
ATOM 2079 C CA . GLN A 1 276 ? 14.226 6.852 22.810 1.00 97.31 276 GLN A CA 1
ATOM 2080 C C . GLN A 1 276 ? 12.746 6.907 23.184 1.00 97.31 276 GLN A C 1
ATOM 2082 O O . GLN A 1 276 ? 11.883 6.570 22.368 1.00 97.31 276 GLN A O 1
ATOM 2087 N N . ALA A 1 277 ? 12.458 7.367 24.401 1.00 97.75 277 ALA A N 1
ATOM 2088 C CA . ALA A 1 277 ? 11.094 7.513 24.893 1.00 97.75 277 ALA A CA 1
ATOM 2089 C C . ALA A 1 277 ? 10.298 8.520 24.058 1.00 97.75 277 ALA A C 1
ATOM 2091 O O . ALA A 1 277 ? 10.791 9.598 23.723 1.00 97.75 277 ALA A O 1
ATOM 2092 N N . GLN A 1 278 ? 9.067 8.145 23.725 1.00 98.19 278 GLN A N 1
ATOM 2093 C CA . GLN A 1 278 ? 8.113 8.982 23.017 1.00 98.19 278 GLN A CA 1
ATOM 2094 C C . GLN A 1 278 ? 7.016 9.401 23.990 1.00 98.19 278 GLN A C 1
ATOM 2096 O O . GLN A 1 278 ? 6.164 8.594 24.356 1.00 98.19 278 GLN A O 1
ATOM 2101 N N . THR A 1 279 ? 7.053 10.657 24.426 1.00 97.44 279 THR A N 1
ATOM 2102 C CA . THR A 1 279 ? 6.101 11.207 25.397 1.00 97.44 279 THR A CA 1
ATOM 2103 C C . THR A 1 279 ? 5.578 12.565 24.949 1.00 97.44 279 THR A C 1
ATOM 2105 O O . THR A 1 279 ? 6.280 13.318 24.266 1.00 97.44 279 THR A O 1
ATOM 2108 N N . TYR A 1 280 ? 4.361 12.907 25.361 1.00 94.44 280 TYR A N 1
ATOM 2109 C CA . TYR A 1 280 ? 3.860 14.278 25.293 1.00 94.44 280 TYR A CA 1
ATOM 2110 C C . TYR A 1 280 ? 4.495 15.147 26.394 1.00 94.44 280 TYR A C 1
ATOM 2112 O O . TYR A 1 280 ? 5.264 14.672 27.234 1.00 94.44 280 TYR A O 1
ATOM 2120 N N . SER A 1 281 ? 4.193 16.448 26.394 1.00 94.38 281 SER A N 1
ATOM 2121 C CA . SER A 1 281 ? 4.728 17.403 27.377 1.00 94.38 281 SER A CA 1
ATOM 2122 C C . SER A 1 281 ? 4.267 17.146 28.814 1.00 94.38 281 SER A C 1
ATOM 2124 O O . SER A 1 281 ? 4.894 17.639 29.747 1.00 94.38 281 SER A O 1
ATOM 2126 N N . ASP A 1 282 ? 3.177 16.403 28.995 1.00 92.94 282 ASP A N 1
ATOM 2127 C CA . ASP A 1 282 ? 2.652 15.986 30.299 1.00 92.94 282 ASP A CA 1
ATOM 2128 C C . ASP A 1 282 ? 3.288 14.681 30.821 1.00 92.94 282 ASP A C 1
ATOM 2130 O O . ASP A 1 282 ? 2.987 14.254 31.934 1.00 92.94 282 ASP A O 1
ATOM 2134 N N . GLY A 1 283 ? 4.184 14.062 30.043 1.00 94.81 283 GLY A N 1
ATOM 2135 C CA . GLY A 1 283 ? 4.856 12.807 30.380 1.00 94.81 283 GLY A CA 1
ATOM 2136 C C . GLY A 1 283 ? 4.084 11.540 30.004 1.00 94.81 283 GLY A C 1
ATOM 2137 O O . GLY A 1 283 ? 4.626 10.449 30.181 1.00 94.81 283 GLY A O 1
ATOM 2138 N N . SER A 1 284 ? 2.867 11.650 29.463 1.00 94.50 284 SER A N 1
ATOM 2139 C CA . SER A 1 284 ? 2.118 10.492 28.959 1.00 94.50 284 SER A CA 1
ATOM 2140 C C . SER A 1 284 ? 2.770 9.914 27.691 1.00 94.50 284 SER A C 1
ATOM 2142 O O . SER A 1 284 ? 3.386 10.664 26.920 1.00 94.50 284 SER A O 1
ATOM 2144 N N . PRO A 1 285 ? 2.697 8.586 27.460 1.00 97.44 285 PRO A N 1
ATOM 2145 C CA . PRO A 1 285 ? 3.286 7.972 26.279 1.00 97.44 285 PRO A CA 1
ATOM 2146 C C . PRO A 1 285 ? 2.551 8.409 25.014 1.00 97.44 285 PRO A C 1
ATOM 2148 O O . PRO A 1 285 ? 1.324 8.442 24.952 1.00 97.44 285 PRO A O 1
ATOM 2151 N N . ARG A 1 286 ? 3.326 8.714 23.979 1.00 97.75 286 ARG A N 1
ATOM 2152 C CA . ARG A 1 286 ? 2.811 9.069 22.663 1.00 97.75 286 ARG A CA 1
ATOM 2153 C C . ARG A 1 286 ? 2.590 7.797 21.848 1.00 97.75 286 ARG A C 1
ATOM 2155 O O . ARG A 1 286 ? 3.548 7.077 21.573 1.00 97.75 286 ARG A O 1
ATOM 2162 N N . LEU A 1 287 ? 1.336 7.518 21.492 1.00 97.62 287 LEU A N 1
ATOM 2163 C CA . LEU A 1 287 ? 0.939 6.247 20.870 1.00 97.62 287 LEU A CA 1
ATOM 2164 C C . LEU A 1 287 ? 1.187 6.213 19.360 1.00 97.62 287 LEU A C 1
ATOM 2166 O O . LEU A 1 287 ? 1.439 5.151 18.800 1.00 97.62 287 LEU A O 1
ATOM 2170 N N . ASP A 1 288 ? 1.200 7.366 18.705 1.00 97.81 288 ASP A N 1
ATOM 2171 C CA . ASP A 1 288 ? 1.506 7.501 17.287 1.00 97.81 288 ASP A CA 1
ATOM 2172 C C . ASP A 1 288 ? 2.423 8.699 17.027 1.00 97.81 288 ASP A C 1
ATOM 2174 O O . ASP A 1 288 ? 2.445 9.697 17.757 1.00 97.81 288 ASP A O 1
ATOM 2178 N N . GLY A 1 289 ? 3.200 8.626 15.953 1.00 96.25 289 GLY A N 1
ATOM 2179 C CA . GLY A 1 289 ? 3.974 9.775 15.521 1.00 96.25 289 GLY A CA 1
ATOM 2180 C C . GLY A 1 289 ? 5.082 9.455 14.543 1.00 96.25 289 GLY A C 1
ATOM 2181 O O . GLY A 1 289 ? 5.162 8.374 13.960 1.00 96.25 289 GLY A O 1
ATOM 2182 N N . SER A 1 290 ? 5.959 10.443 14.376 1.00 96.50 290 SER A N 1
ATOM 2183 C CA . SER A 1 290 ? 7.116 10.362 13.498 1.00 96.50 290 SER A CA 1
ATOM 2184 C C . SER A 1 290 ? 8.400 10.742 14.230 1.00 96.50 290 SER A C 1
ATOM 2186 O O . SER A 1 290 ? 8.443 11.791 14.877 1.00 96.50 290 SER A O 1
ATOM 2188 N N . VAL A 1 291 ? 9.459 9.949 14.070 1.00 97.62 291 VAL A N 1
ATOM 2189 C CA . VAL A 1 291 ? 10.803 10.230 14.599 1.00 97.62 291 VAL A CA 1
ATOM 2190 C C . VAL A 1 291 ? 11.791 10.353 13.448 1.00 97.62 291 VAL A C 1
ATOM 2192 O O . VAL A 1 291 ? 11.907 9.452 12.618 1.00 97.62 291 VAL A 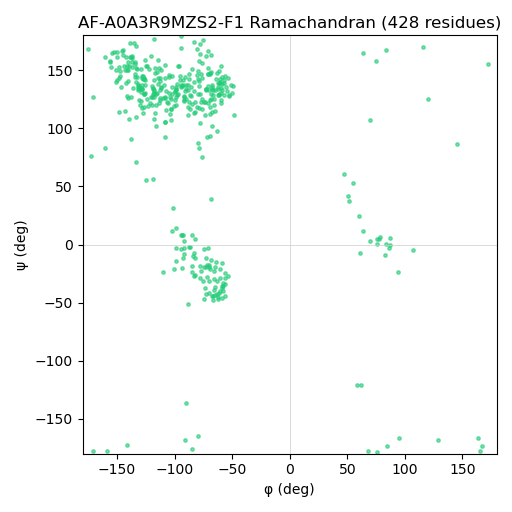O 1
ATOM 2195 N N . SER A 1 292 ? 12.533 11.456 13.410 1.00 97.19 292 SER A N 1
ATOM 2196 C CA . SER A 1 292 ? 13.647 11.623 12.477 1.00 97.19 292 SER A CA 1
ATOM 2197 C C . SER A 1 292 ? 14.918 11.012 13.059 1.00 97.19 292 SER A C 1
ATOM 2199 O O . SER A 1 292 ? 15.325 11.322 14.176 1.00 97.19 292 SER A O 1
ATOM 2201 N N . THR A 1 293 ? 15.562 10.154 12.282 1.00 97.31 293 THR A N 1
ATOM 2202 C CA . THR A 1 293 ? 16.833 9.504 12.600 1.00 97.31 293 THR A CA 1
ATOM 2203 C C . THR A 1 293 ? 17.694 9.413 11.337 1.00 97.31 293 THR A C 1
ATOM 2205 O O . THR A 1 293 ? 17.364 9.998 10.302 1.00 97.31 293 THR A O 1
ATOM 2208 N N . ALA A 1 294 ? 18.822 8.716 11.402 1.00 96.81 294 ALA A N 1
ATOM 2209 C CA . ALA A 1 294 ? 19.678 8.480 10.252 1.00 96.81 294 ALA A CA 1
ATOM 2210 C C . ALA A 1 294 ? 20.291 7.083 10.310 1.00 96.81 294 ALA A C 1
ATOM 2212 O O . ALA A 1 294 ? 20.546 6.539 11.385 1.00 96.81 294 ALA A O 1
ATOM 2213 N N . THR A 1 295 ? 20.560 6.515 9.141 1.00 97.38 295 THR A N 1
ATOM 2214 C CA . THR A 1 295 ? 21.464 5.367 9.031 1.00 97.38 295 THR A CA 1
ATOM 2215 C C . THR A 1 295 ? 22.911 5.850 9.046 1.00 97.38 295 THR A C 1
ATOM 2217 O O . THR A 1 295 ? 23.191 7.035 8.843 1.00 97.38 295 THR A O 1
ATOM 2220 N N . ALA A 1 296 ? 23.863 4.931 9.195 1.00 96.56 296 ALA A N 1
ATOM 2221 C CA . ALA A 1 296 ? 25.201 5.221 8.697 1.00 96.56 296 ALA A CA 1
ATOM 2222 C C . ALA A 1 296 ? 25.139 5.392 7.158 1.00 96.56 296 ALA A C 1
ATOM 2224 O O . ALA A 1 296 ? 24.292 4.763 6.506 1.00 96.56 296 ALA A O 1
ATOM 2225 N N . PRO A 1 297 ? 25.977 6.258 6.557 1.00 95.12 297 PRO A N 1
ATOM 2226 C CA . PRO A 1 297 ? 26.022 6.405 5.107 1.00 95.12 297 PRO A CA 1
ATOM 2227 C C . PRO A 1 297 ? 26.266 5.052 4.438 1.00 95.12 297 PRO A C 1
ATOM 2229 O O . PRO A 1 297 ? 27.189 4.342 4.832 1.00 95.12 297 PRO A O 1
ATOM 2232 N N . ASN A 1 298 ? 25.467 4.719 3.418 1.00 95.06 298 ASN A N 1
ATOM 2233 C CA . ASN A 1 298 ? 25.643 3.504 2.611 1.00 95.06 298 ASN A CA 1
ATOM 2234 C C . ASN A 1 298 ? 25.554 2.187 3.399 1.00 95.06 298 ASN A C 1
ATOM 2236 O O . ASN A 1 298 ? 26.125 1.186 2.977 1.00 95.06 298 ASN A O 1
ATOM 2240 N N . ALA A 1 299 ? 24.870 2.180 4.541 1.00 96.75 299 ALA A N 1
ATOM 2241 C CA . ALA A 1 299 ? 24.756 1.002 5.387 1.00 96.75 299 ALA A CA 1
ATOM 2242 C C . ALA A 1 299 ? 23.299 0.714 5.733 1.00 96.75 299 ALA A C 1
ATOM 2244 O O . ALA A 1 299 ? 22.542 1.613 6.117 1.00 96.75 299 ALA A O 1
ATOM 2245 N N . ASP A 1 300 ? 22.931 -0.558 5.618 1.00 97.69 300 ASP A N 1
ATOM 2246 C CA . ASP A 1 300 ? 21.638 -1.057 6.062 1.00 97.69 300 ASP A CA 1
ATOM 2247 C C . ASP A 1 300 ? 21.455 -0.795 7.560 1.00 97.69 300 ASP A C 1
ATOM 2249 O O . ASP A 1 300 ? 22.394 -0.890 8.354 1.00 97.69 300 ASP A O 1
ATOM 2253 N N . ALA A 1 301 ? 20.224 -0.488 7.954 1.00 97.94 301 ALA A N 1
ATOM 2254 C CA . ALA A 1 301 ? 19.869 -0.284 9.350 1.00 97.94 301 ALA A CA 1
ATOM 2255 C C . ALA A 1 301 ? 18.504 -0.893 9.648 1.00 97.94 301 ALA A C 1
ATOM 2257 O O . ALA A 1 301 ? 17.626 -0.947 8.787 1.00 97.94 301 ALA A O 1
ATOM 2258 N N . THR A 1 302 ? 18.321 -1.324 10.891 1.00 98.31 302 THR A N 1
ATOM 2259 C CA . THR A 1 302 ? 17.023 -1.741 11.417 1.00 98.31 302 THR A CA 1
ATOM 2260 C C . THR A 1 302 ? 16.750 -0.969 12.693 1.00 98.31 302 THR A C 1
ATOM 2262 O O . THR A 1 302 ? 17.596 -0.910 13.581 1.00 98.31 302 THR A O 1
ATOM 2265 N N . PHE A 1 303 ? 15.571 -0.370 12.756 1.00 98.31 303 PHE A N 1
ATOM 2266 C CA . PHE A 1 303 ? 15.081 0.397 13.888 1.00 98.31 303 PHE A CA 1
ATOM 2267 C C . PHE A 1 303 ? 14.041 -0.435 14.627 1.00 98.31 303 PHE A C 1
ATOM 2269 O O . PHE A 1 303 ? 13.289 -1.184 13.999 1.00 98.31 303 PHE A O 1
ATOM 2276 N N . ALA A 1 304 ? 13.991 -0.292 15.948 1.00 98.31 304 ALA A N 1
ATOM 2277 C CA . ALA A 1 304 ? 13.067 -1.021 16.808 1.00 98.31 304 ALA A CA 1
ATOM 2278 C C . ALA A 1 304 ? 12.031 -0.080 17.436 1.00 98.31 304 ALA A C 1
ATOM 2280 O O . ALA A 1 304 ? 12.357 1.046 17.808 1.00 98.31 304 ALA A O 1
ATOM 2281 N N . LEU A 1 305 ? 10.805 -0.570 17.571 1.00 98.69 305 LEU A N 1
ATOM 2282 C CA . LEU A 1 305 ? 9.724 0.001 18.363 1.00 98.69 305 LEU A CA 1
ATOM 2283 C C . LEU A 1 305 ? 9.400 -0.993 19.477 1.00 98.69 305 LEU A C 1
ATOM 2285 O O . LEU A 1 305 ? 9.212 -2.178 19.200 1.00 98.69 305 LEU A O 1
ATOM 2289 N N . LEU A 1 306 ? 9.324 -0.506 20.710 1.00 98.62 306 LEU A N 1
ATOM 2290 C CA . LEU A 1 306 ? 8.878 -1.269 21.871 1.00 98.62 306 LEU A CA 1
ATOM 2291 C C . LEU A 1 306 ? 7.799 -0.466 22.594 1.00 98.62 306 LEU A C 1
ATOM 2293 O O . LEU A 1 306 ? 8.058 0.662 23.006 1.00 98.62 306 LEU A O 1
ATOM 2297 N N . ALA A 1 307 ? 6.622 -1.055 22.765 1.00 98.44 307 ALA A N 1
ATOM 2298 C CA . ALA A 1 307 ? 5.563 -0.530 23.615 1.00 98.44 307 ALA A CA 1
ATOM 2299 C C . ALA A 1 307 ? 5.353 -1.466 24.807 1.00 98.44 307 ALA A C 1
ATOM 2301 O O . ALA A 1 307 ? 5.394 -2.686 24.634 1.00 98.44 307 ALA A O 1
ATOM 2302 N N . THR A 1 308 ? 5.118 -0.898 25.987 1.00 98.31 308 THR A N 1
ATOM 2303 C CA . THR A 1 308 ? 4.842 -1.629 27.231 1.00 98.31 308 THR A CA 1
ATOM 2304 C C . THR A 1 308 ? 3.572 -1.079 27.865 1.00 98.31 308 THR A C 1
ATOM 2306 O O . THR A 1 308 ? 3.419 0.141 27.963 1.00 98.31 308 THR A O 1
ATOM 2309 N N . ASP A 1 309 ? 2.671 -1.956 28.301 1.00 97.62 309 ASP A N 1
ATOM 2310 C CA . ASP A 1 309 ? 1.447 -1.580 29.014 1.00 97.62 309 ASP A CA 1
ATOM 2311 C C . ASP A 1 309 ? 1.602 -1.623 30.545 1.00 97.62 309 ASP A C 1
ATOM 2313 O O . ASP A 1 309 ? 2.678 -1.905 31.077 1.00 97.62 309 ASP A O 1
ATOM 2317 N N . ALA A 1 310 ? 0.542 -1.282 31.278 1.00 95.50 310 ALA A N 1
ATOM 2318 C CA . ALA A 1 310 ? 0.549 -1.246 32.740 1.00 95.50 310 ALA A CA 1
ATOM 2319 C C . ALA A 1 310 ? 0.634 -2.631 33.400 1.00 95.50 310 ALA A C 1
ATOM 2321 O O . ALA A 1 310 ? 1.035 -2.721 34.561 1.00 95.50 310 ALA A O 1
ATOM 2322 N N . SER A 1 311 ? 0.303 -3.702 32.673 1.00 93.44 311 SER A N 1
ATOM 2323 C CA . SER A 1 311 ? 0.490 -5.084 33.132 1.00 93.44 311 SER A CA 1
ATOM 2324 C C . SER A 1 311 ? 1.926 -5.586 32.915 1.00 93.44 311 SER A C 1
ATOM 2326 O O . SER A 1 311 ? 2.314 -6.625 33.448 1.00 93.44 311 SER A O 1
ATOM 2328 N N . GLY A 1 312 ? 2.732 -4.843 32.148 1.00 95.38 312 GLY A N 1
ATOM 2329 C CA . GLY A 1 312 ? 4.076 -5.233 31.729 1.00 95.38 312 GLY A CA 1
ATOM 2330 C C . GLY A 1 312 ? 4.105 -6.057 30.439 1.00 95.38 312 GLY A C 1
ATOM 2331 O O . GLY A 1 312 ? 5.183 -6.507 30.039 1.00 95.38 312 GLY A O 1
ATOM 2332 N N . ALA A 1 313 ? 2.965 -6.248 29.766 1.00 95.25 313 ALA A N 1
ATOM 2333 C CA . ALA A 1 313 ? 2.943 -6.861 28.447 1.00 95.25 313 ALA A CA 1
ATOM 2334 C C . ALA A 1 313 ? 3.589 -5.920 27.425 1.00 95.25 313 ALA A C 1
ATOM 2336 O O . ALA A 1 313 ? 3.550 -4.694 27.561 1.00 95.25 313 ALA A O 1
ATOM 2337 N N . THR A 1 314 ? 4.222 -6.502 26.405 1.00 97.56 314 THR A N 1
ATOM 2338 C CA . THR A 1 314 ? 4.977 -5.736 25.410 1.00 97.56 314 THR A CA 1
ATOM 2339 C C . THR A 1 314 ? 4.548 -6.059 23.989 1.00 97.56 314 THR A C 1
ATOM 2341 O O . THR A 1 314 ? 4.257 -7.211 23.667 1.00 97.56 314 THR A O 1
ATOM 2344 N N . ALA A 1 315 ? 4.573 -5.042 23.130 1.00 97.94 315 ALA A N 1
ATOM 2345 C CA . ALA A 1 315 ? 4.500 -5.186 21.683 1.00 97.94 315 ALA A CA 1
ATOM 2346 C C . ALA A 1 315 ? 5.778 -4.648 21.046 1.00 97.94 315 ALA A C 1
ATOM 2348 O O . ALA A 1 315 ? 6.324 -3.628 21.472 1.00 97.94 315 ALA A O 1
ATOM 2349 N N . GLN A 1 316 ? 6.242 -5.331 20.003 1.00 98.12 316 GLN A N 1
ATOM 2350 C CA . GLN A 1 316 ? 7.434 -4.946 19.261 1.00 98.12 316 GLN A CA 1
ATOM 2351 C C . GLN A 1 316 ? 7.122 -4.827 17.777 1.00 98.12 316 GLN A C 1
ATOM 2353 O O . GLN A 1 316 ? 6.405 -5.652 17.214 1.00 98.12 316 GLN A O 1
ATOM 2358 N N . ALA A 1 317 ? 7.717 -3.826 17.139 1.00 98.38 317 ALA A N 1
ATOM 2359 C CA . ALA A 1 317 ? 7.766 -3.715 15.689 1.00 98.38 317 ALA A CA 1
ATOM 2360 C C . ALA A 1 317 ? 9.162 -3.274 15.249 1.00 98.38 317 ALA A C 1
ATOM 2362 O O . ALA A 1 317 ? 9.950 -2.741 16.031 1.00 98.38 317 ALA A O 1
ATOM 2363 N N . SER A 1 318 ? 9.476 -3.474 13.975 1.00 98.06 318 SER A N 1
ATOM 2364 C CA . SER A 1 318 ? 10.742 -3.030 13.401 1.00 98.06 318 SER A CA 1
ATOM 2365 C C . SER A 1 318 ? 10.541 -2.496 11.997 1.00 98.06 318 SER A C 1
ATOM 2367 O O . SER A 1 318 ? 9.687 -2.985 11.263 1.00 98.06 318 SER A O 1
ATOM 2369 N N . ALA A 1 319 ? 11.381 -1.548 11.608 1.00 98.19 319 ALA A N 1
ATOM 2370 C CA . ALA A 1 319 ? 11.448 -1.031 10.254 1.00 98.19 319 ALA A CA 1
ATOM 2371 C C . ALA A 1 319 ? 12.906 -1.032 9.807 1.00 98.19 319 ALA A C 1
ATOM 2373 O O . ALA A 1 319 ? 13.794 -0.646 10.569 1.00 98.19 319 ALA A O 1
ATOM 2374 N N . SER A 1 320 ? 13.153 -1.465 8.575 1.00 98.00 320 SER A N 1
ATOM 2375 C CA . SER A 1 320 ? 14.500 -1.551 8.022 1.00 98.00 320 SER A CA 1
ATOM 2376 C C . SER A 1 320 ? 14.656 -0.631 6.825 1.00 98.00 320 SER A C 1
ATOM 2378 O O . SER A 1 320 ? 13.727 -0.436 6.042 1.00 98.00 320 SER A O 1
ATOM 2380 N N . VAL A 1 321 ? 15.867 -0.112 6.675 1.00 98.06 321 VAL A N 1
ATOM 2381 C CA . VAL A 1 321 ? 16.320 0.603 5.489 1.00 98.06 321 VAL A CA 1
ATOM 2382 C C . VAL A 1 321 ? 17.454 -0.194 4.868 1.00 98.06 321 VAL A C 1
ATOM 2384 O O . VAL A 1 321 ? 18.392 -0.577 5.570 1.00 98.06 321 VAL A O 1
ATOM 2387 N N . ARG A 1 322 ? 17.359 -0.443 3.562 1.00 97.44 322 ARG A N 1
ATOM 2388 C CA . ARG A 1 322 ? 18.356 -1.178 2.786 1.00 97.44 322 ARG A CA 1
ATOM 2389 C C . ARG A 1 322 ? 18.939 -0.313 1.683 1.00 97.44 322 ARG A C 1
ATOM 2391 O O . ARG A 1 322 ? 18.198 0.275 0.890 1.00 97.44 322 ARG A O 1
ATOM 2398 N N . TYR A 1 323 ? 20.260 -0.271 1.622 1.00 96.50 323 TYR A N 1
ATOM 2399 C CA . TYR A 1 323 ? 21.005 0.317 0.525 1.00 96.50 323 TYR A CA 1
ATOM 2400 C C . TYR A 1 323 ? 21.283 -0.747 -0.526 1.00 96.50 323 TYR A C 1
ATOM 2402 O O . TYR A 1 323 ? 21.824 -1.814 -0.245 1.00 96.50 323 TYR A O 1
ATOM 2410 N N . GLN A 1 324 ? 20.874 -0.463 -1.755 1.00 96.12 324 GLN A N 1
ATOM 2411 C CA . GLN A 1 324 ? 21.020 -1.382 -2.871 1.00 96.12 324 GLN A CA 1
ATOM 2412 C C . GLN A 1 324 ? 21.598 -0.672 -4.082 1.00 96.12 324 GLN A C 1
ATOM 2414 O O . GLN A 1 324 ? 21.414 0.525 -4.302 1.00 96.12 324 GLN A O 1
ATOM 2419 N N . HIS A 1 325 ? 22.303 -1.436 -4.899 1.00 95.06 325 HIS A N 1
ATOM 2420 C CA . HIS A 1 325 ? 22.740 -0.961 -6.196 1.00 95.06 325 HIS A CA 1
ATOM 2421 C C . HIS A 1 325 ? 21.582 -1.033 -7.182 1.00 95.06 325 HIS A C 1
ATOM 2423 O O . HIS A 1 325 ? 20.654 -1.831 -7.017 1.00 95.06 325 HIS A O 1
ATOM 2429 N N . ARG A 1 326 ? 21.662 -0.235 -8.243 1.00 96.12 326 ARG A N 1
ATOM 2430 C CA . ARG A 1 326 ? 20.790 -0.410 -9.400 1.00 96.12 326 ARG A CA 1
ATOM 2431 C C . ARG A 1 326 ? 21.495 -1.237 -10.458 1.00 96.12 326 ARG A C 1
ATOM 2433 O O . ARG A 1 326 ? 22.705 -1.123 -10.634 1.00 96.12 326 ARG A O 1
ATOM 2440 N N . ARG A 1 327 ? 20.728 -2.050 -11.168 1.00 96.62 327 ARG A N 1
ATOM 2441 C CA . ARG A 1 327 ? 21.151 -2.626 -12.445 1.00 96.62 327 ARG A CA 1
ATOM 2442 C C . ARG A 1 327 ? 20.373 -1.968 -13.569 1.00 96.62 327 ARG A C 1
ATOM 2444 O O . ARG A 1 327 ? 19.263 -1.493 -13.345 1.00 96.62 327 ARG A O 1
ATOM 2451 N N . PHE A 1 328 ? 20.963 -1.969 -14.752 1.00 97.94 328 PHE A N 1
ATOM 2452 C CA . PHE A 1 328 ? 20.450 -1.293 -15.933 1.00 97.94 328 PHE A CA 1
ATOM 2453 C C . PHE A 1 328 ? 20.390 -2.273 -17.097 1.00 97.94 328 PHE A C 1
ATOM 2455 O O . PHE A 1 328 ? 21.269 -3.128 -17.223 1.00 97.94 328 PHE A O 1
ATOM 2462 N N . TRP A 1 329 ? 19.385 -2.143 -17.954 1.00 98.19 329 TRP A N 1
ATOM 2463 C CA . TRP A 1 329 ? 19.295 -2.892 -19.203 1.00 98.19 329 TRP A CA 1
ATOM 2464 C C . TRP A 1 329 ? 18.522 -2.108 -20.262 1.00 98.19 329 TRP A C 1
ATOM 2466 O O . TRP A 1 329 ? 17.632 -1.318 -19.948 1.00 98.19 329 TRP A O 1
ATOM 2476 N N . GLY A 1 330 ? 18.851 -2.318 -21.532 1.00 98.19 330 GLY A N 1
ATOM 2477 C CA . GLY A 1 330 ? 18.168 -1.643 -22.631 1.00 98.19 330 GLY A CA 1
ATOM 2478 C C . GLY A 1 330 ? 18.887 -1.766 -23.966 1.00 98.19 330 GLY A C 1
ATOM 2479 O O . GLY A 1 330 ? 19.870 -2.494 -24.093 1.00 98.19 330 GLY A O 1
ATOM 2480 N N . GLY A 1 331 ? 18.370 -1.047 -24.961 1.00 98.06 331 GLY A N 1
ATOM 2481 C CA . GLY A 1 331 ? 19.007 -0.864 -26.262 1.00 98.06 331 GLY A CA 1
ATOM 2482 C C . GLY A 1 331 ? 19.828 0.427 -26.308 1.00 98.06 331 GLY A C 1
ATOM 2483 O O . GLY A 1 331 ? 19.347 1.474 -25.873 1.00 98.06 331 GLY A O 1
ATOM 2484 N N . MET A 1 332 ? 21.043 0.381 -26.856 1.00 98.25 332 MET A N 1
ATOM 2485 C CA . MET A 1 332 ? 21.879 1.566 -27.099 1.00 98.25 332 MET A CA 1
ATOM 2486 C C . MET A 1 332 ? 22.325 1.632 -28.560 1.00 98.25 332 MET A C 1
ATOM 2488 O O . MET A 1 332 ? 22.851 0.664 -29.091 1.00 98.25 332 MET A O 1
ATOM 2492 N N . VAL A 1 333 ? 22.147 2.787 -29.210 1.00 97.12 333 VAL A N 1
ATOM 2493 C CA . VAL A 1 333 ? 22.620 3.006 -30.595 1.00 97.12 333 VAL A CA 1
ATOM 2494 C C . VAL A 1 333 ? 24.144 3.152 -30.634 1.00 97.12 333 VAL A C 1
ATOM 2496 O O . VAL A 1 333 ? 24.816 2.608 -31.503 1.00 97.12 333 VAL A O 1
ATOM 2499 N N . GLN A 1 334 ? 24.704 3.898 -29.682 1.00 96.81 334 GLN A N 1
ATOM 2500 C CA . GLN A 1 334 ? 26.148 4.078 -29.560 1.00 96.81 334 GLN A CA 1
ATOM 2501 C C . GLN A 1 334 ? 26.776 2.866 -28.871 1.00 96.81 334 GLN A C 1
ATOM 2503 O O . GLN A 1 334 ? 26.204 2.339 -27.917 1.00 96.81 334 GLN A O 1
ATOM 2508 N N . ASP A 1 335 ? 27.967 2.461 -29.318 1.00 97.56 335 ASP A N 1
ATOM 2509 C CA . ASP A 1 335 ? 28.723 1.400 -28.652 1.00 97.56 335 ASP A CA 1
ATOM 2510 C C . ASP A 1 335 ? 29.135 1.867 -27.237 1.00 97.56 335 ASP A C 1
ATOM 2512 O O . ASP A 1 335 ? 29.948 2.793 -27.127 1.00 97.56 335 ASP A O 1
ATOM 2516 N N . PRO A 1 336 ? 28.638 1.237 -26.150 1.00 97.44 336 PRO A N 1
ATOM 2517 C CA . PRO A 1 336 ? 29.025 1.582 -24.782 1.00 97.44 336 PRO A CA 1
ATOM 2518 C C . PRO A 1 336 ? 30.538 1.502 -24.541 1.00 97.44 336 PRO A C 1
ATOM 2520 O O . PRO A 1 336 ? 31.047 2.177 -23.649 1.00 97.44 336 PRO A O 1
ATOM 2523 N N . PHE A 1 337 ? 31.284 0.710 -25.318 1.00 98.00 337 PHE A N 1
ATOM 2524 C CA . PHE A 1 337 ? 32.732 0.583 -25.151 1.00 98.00 337 PHE A CA 1
ATOM 2525 C C . PHE A 1 337 ? 33.502 1.772 -25.731 1.00 98.00 337 PHE A C 1
ATOM 2527 O O . PHE A 1 337 ? 34.643 1.983 -25.324 1.00 98.00 337 PHE A O 1
ATOM 2534 N N . GLY A 1 338 ? 32.887 2.561 -26.616 1.00 97.44 338 GLY A N 1
ATOM 2535 C CA . GLY A 1 338 ? 33.457 3.800 -27.148 1.00 97.44 338 GLY A CA 1
ATOM 2536 C C . GLY A 1 338 ? 33.232 5.028 -26.260 1.00 97.44 338 GLY A C 1
ATOM 2537 O O . GLY A 1 338 ? 33.823 6.072 -26.523 1.00 97.44 338 GLY A O 1
ATOM 2538 N N . LEU A 1 339 ? 32.395 4.915 -25.224 1.00 98.19 339 LEU A N 1
ATOM 2539 C CA . LEU A 1 339 ? 32.093 6.001 -24.290 1.00 98.19 339 LEU A CA 1
ATOM 2540 C C . LEU A 1 339 ? 33.098 6.038 -23.131 1.00 98.19 339 LEU A C 1
ATOM 2542 O O . LEU A 1 339 ? 33.566 4.993 -22.655 1.00 98.19 339 LEU A O 1
ATOM 2546 N N . ASP A 1 340 ? 33.400 7.241 -22.643 1.00 98.25 340 ASP A N 1
ATOM 2547 C CA . ASP A 1 340 ? 34.072 7.394 -21.351 1.00 98.25 340 ASP A CA 1
ATOM 2548 C C . ASP A 1 340 ? 33.126 7.047 -20.183 1.00 98.25 340 ASP A C 1
ATOM 2550 O O . ASP A 1 340 ? 31.913 6.898 -20.351 1.00 98.25 340 ASP A O 1
ATOM 2554 N N . ASP A 1 341 ? 33.682 6.884 -18.985 1.00 98.31 341 ASP A N 1
ATOM 2555 C CA . ASP A 1 341 ? 32.940 6.427 -17.805 1.00 98.31 341 ASP A CA 1
ATOM 2556 C C . ASP A 1 341 ? 31.819 7.404 -17.386 1.00 98.31 341 ASP A C 1
ATOM 2558 O O . ASP A 1 341 ? 30.760 6.979 -16.907 1.00 98.31 341 ASP A O 1
ATOM 2562 N N . VAL A 1 342 ? 32.004 8.710 -17.612 1.00 97.88 342 VAL A N 1
ATOM 2563 C CA . VAL A 1 342 ? 31.021 9.751 -17.271 1.00 97.88 342 VAL A CA 1
ATOM 2564 C C . VAL A 1 342 ? 29.853 9.716 -18.253 1.00 97.88 342 VAL A C 1
ATOM 2566 O O . VAL A 1 342 ? 28.690 9.721 -17.836 1.00 97.88 342 VAL A O 1
ATOM 2569 N N . GLN A 1 343 ? 30.152 9.638 -19.549 1.00 98.31 343 GLN A N 1
ATOM 2570 C CA . GLN A 1 343 ? 29.172 9.511 -20.624 1.00 98.31 343 GLN A CA 1
ATOM 2571 C C . GLN A 1 343 ? 28.375 8.214 -20.493 1.00 98.31 343 GLN A C 1
ATOM 2573 O O . GLN A 1 343 ? 27.144 8.242 -20.542 1.00 98.31 343 GLN A O 1
ATOM 2578 N N . LEU A 1 344 ? 29.054 7.087 -20.260 1.00 98.56 344 LEU A N 1
ATOM 2579 C CA . LEU A 1 344 ? 28.405 5.792 -20.081 1.00 98.56 344 LEU A CA 1
ATOM 2580 C C . LEU A 1 344 ? 27.487 5.799 -18.854 1.00 98.56 344 LEU A C 1
ATOM 2582 O O . LEU A 1 344 ? 26.332 5.389 -18.956 1.00 98.56 344 LEU A O 1
ATOM 2586 N N . SER A 1 345 ? 27.942 6.346 -17.722 1.00 98.25 345 SER A N 1
ATOM 2587 C CA . SER A 1 345 ? 27.096 6.515 -16.534 1.00 98.25 345 SER A CA 1
ATOM 2588 C C . SER A 1 345 ? 25.854 7.360 -16.823 1.00 98.25 345 SER A C 1
ATOM 2590 O O . SER A 1 345 ? 24.765 7.040 -16.347 1.00 98.25 345 SER A O 1
ATOM 2592 N N . ALA A 1 346 ? 25.992 8.430 -17.611 1.00 97.88 346 ALA A N 1
ATOM 2593 C CA . ALA A 1 346 ? 24.871 9.284 -17.985 1.00 97.88 346 ALA A CA 1
ATOM 2594 C C . ALA A 1 346 ? 23.836 8.557 -18.849 1.00 97.88 346 ALA A C 1
ATOM 2596 O O . ALA A 1 346 ? 22.644 8.682 -18.570 1.00 97.88 346 ALA A O 1
ATOM 2597 N N . VAL A 1 347 ? 24.274 7.773 -19.839 1.00 97.88 347 VAL A N 1
ATOM 2598 C CA . VAL A 1 347 ? 23.359 7.012 -20.704 1.00 97.88 347 VAL A CA 1
ATOM 2599 C C . VAL A 1 347 ? 22.702 5.860 -19.948 1.00 97.88 347 VAL A C 1
ATOM 2601 O O . VAL A 1 347 ? 21.498 5.677 -20.060 1.00 97.88 347 VAL A O 1
ATOM 2604 N N . LEU A 1 348 ? 23.433 5.117 -19.112 1.00 98.12 348 LEU A N 1
ATOM 2605 C CA . LEU A 1 348 ? 22.845 4.000 -18.362 1.00 98.12 348 LEU A CA 1
ATOM 2606 C C . LEU A 1 348 ? 21.690 4.441 -17.456 1.00 98.12 348 LEU A C 1
ATOM 2608 O O . LEU A 1 348 ? 20.692 3.735 -17.358 1.00 98.12 348 LEU A O 1
ATOM 2612 N N . ARG A 1 349 ? 21.769 5.637 -16.857 1.00 97.06 349 ARG A N 1
ATOM 2613 C CA . ARG A 1 349 ? 20.690 6.183 -16.014 1.00 97.06 349 ARG A CA 1
ATOM 2614 C C . ARG A 1 349 ? 19.384 6.462 -16.769 1.00 97.06 349 ARG A C 1
ATOM 2616 O O . ARG A 1 349 ? 18.362 6.644 -16.108 1.00 97.06 349 ARG A O 1
ATOM 2623 N N . THR A 1 350 ? 19.398 6.501 -18.104 1.00 97.25 350 THR A N 1
ATOM 2624 C CA . THR A 1 350 ? 18.189 6.672 -18.931 1.00 97.25 350 THR A CA 1
ATOM 2625 C C . THR A 1 350 ? 17.564 5.345 -19.364 1.00 97.25 350 THR A C 1
ATOM 2627 O O . THR A 1 350 ? 16.434 5.341 -19.852 1.00 97.25 350 THR A O 1
ATOM 2630 N N . LEU A 1 351 ? 18.270 4.225 -19.178 1.00 97.88 351 LEU A N 1
ATOM 2631 C CA . LEU A 1 351 ? 17.779 2.891 -19.511 1.00 97.88 351 LEU A CA 1
ATOM 2632 C C . LEU A 1 351 ? 16.796 2.360 -18.456 1.00 97.88 351 LEU A C 1
ATOM 2634 O O . LEU A 1 351 ? 16.607 2.944 -17.383 1.00 97.88 351 LEU A O 1
ATOM 2638 N N . SER A 1 352 ? 16.179 1.213 -18.756 1.00 98.00 352 SER A N 1
ATOM 2639 C CA . SER A 1 352 ? 15.401 0.466 -17.769 1.00 98.00 352 SER A CA 1
ATOM 2640 C C . SER A 1 352 ? 16.300 0.047 -16.611 1.00 98.00 352 SER A C 1
ATOM 2642 O O . SER A 1 352 ? 17.462 -0.310 -16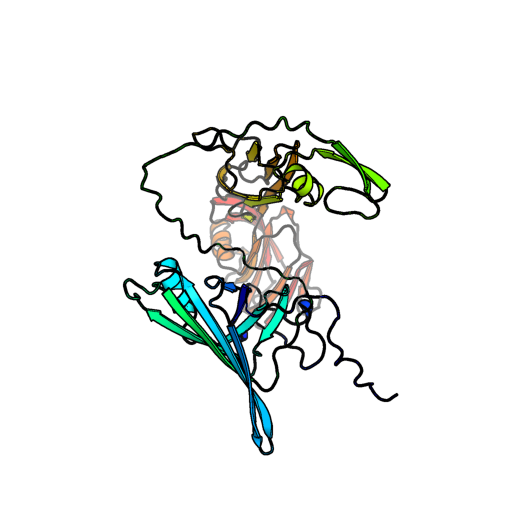.807 1.00 98.00 352 SER A O 1
ATOM 2644 N N . GLN A 1 353 ? 15.770 0.137 -15.394 1.00 97.31 353 GLN A N 1
ATOM 2645 C CA . GLN A 1 353 ? 16.558 -0.024 -14.182 1.00 97.31 353 GLN A CA 1
ATOM 2646 C C . GLN A 1 353 ? 15.707 -0.471 -13.002 1.00 97.31 353 GLN A C 1
ATOM 2648 O O . GLN A 1 353 ? 14.532 -0.121 -12.902 1.00 97.31 353 GLN A O 1
ATOM 2653 N N . GLU A 1 354 ? 16.336 -1.169 -12.066 1.00 96.81 354 GLU A N 1
ATOM 2654 C CA . GLU A 1 354 ? 15.733 -1.543 -10.788 1.00 96.81 354 GLU A CA 1
ATOM 2655 C C . GLU A 1 354 ? 16.809 -1.755 -9.721 1.00 96.81 354 GLU A C 1
ATOM 2657 O O . GLU A 1 354 ? 17.997 -1.893 -10.036 1.00 96.81 354 GLU A O 1
ATOM 2662 N N . PHE A 1 355 ? 16.391 -1.798 -8.457 1.00 96.31 355 PHE A N 1
ATOM 2663 C CA . PHE A 1 355 ? 17.267 -2.210 -7.367 1.00 96.31 355 PHE A CA 1
ATOM 2664 C C . PHE A 1 355 ? 17.557 -3.705 -7.439 1.00 96.31 355 PHE A C 1
ATOM 2666 O O . PHE A 1 355 ? 16.652 -4.507 -7.657 1.00 96.31 355 PHE A O 1
ATOM 2673 N N . SER A 1 356 ? 18.817 -4.083 -7.233 1.00 92.94 356 SER A N 1
ATOM 2674 C CA . SER A 1 356 ? 19.216 -5.481 -7.302 1.00 92.94 356 SER A CA 1
ATOM 2675 C C . SER A 1 356 ? 20.143 -5.903 -6.170 1.00 92.94 356 SER A C 1
ATOM 2677 O O . S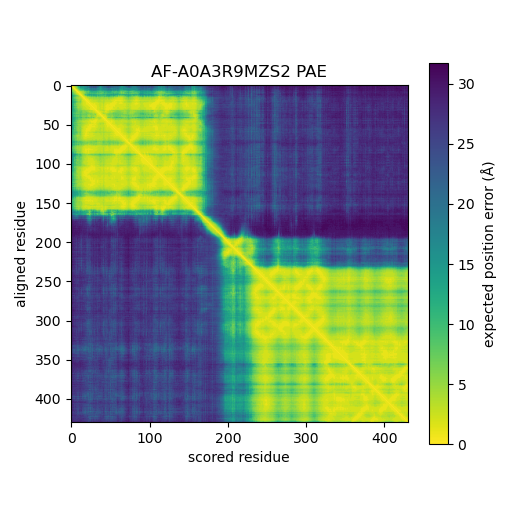ER A 1 356 ? 21.154 -5.258 -5.892 1.00 92.94 356 SER A O 1
ATOM 2679 N N . ALA A 1 357 ? 19.834 -7.066 -5.594 1.00 85.69 357 ALA A N 1
ATOM 2680 C CA . ALA A 1 357 ? 20.701 -7.802 -4.677 1.00 85.69 357 ALA A CA 1
ATOM 2681 C C . ALA A 1 357 ? 21.546 -8.888 -5.381 1.00 85.69 357 ALA A C 1
ATOM 2683 O O . ALA A 1 357 ? 22.363 -9.540 -4.736 1.00 85.69 357 ALA A O 1
ATOM 2684 N N . GLY A 1 358 ? 21.365 -9.108 -6.690 1.00 89.50 358 GLY A N 1
ATOM 2685 C CA . GLY A 1 358 ? 22.057 -10.171 -7.424 1.00 89.50 358 GLY A CA 1
ATOM 2686 C C . GLY A 1 358 ? 22.133 -9.959 -8.937 1.00 89.50 358 GLY A C 1
ATOM 2687 O O . GLY A 1 358 ? 21.682 -8.957 -9.487 1.00 89.50 358 GLY A O 1
ATOM 2688 N N . ARG A 1 359 ? 22.718 -10.924 -9.648 1.00 89.06 359 ARG A N 1
ATOM 2689 C CA . ARG A 1 359 ? 22.953 -10.785 -11.095 1.00 89.06 359 ARG A CA 1
ATOM 2690 C C . ARG A 1 359 ? 21.754 -11.140 -11.977 1.00 89.06 359 ARG A C 1
ATOM 2692 O O . ARG A 1 359 ? 21.660 -10.618 -13.082 1.00 89.06 359 ARG A O 1
ATOM 2699 N N . GLY A 1 360 ? 20.864 -12.019 -11.511 1.00 93.31 360 GLY A N 1
ATOM 2700 C CA . GLY A 1 360 ? 19.870 -12.651 -12.379 1.00 93.31 360 GLY A CA 1
ATOM 2701 C C . GLY A 1 360 ? 18.682 -11.753 -12.711 1.00 93.31 360 GLY A C 1
ATOM 2702 O O . GLY A 1 360 ? 18.091 -11.183 -11.794 1.00 93.31 360 GLY A O 1
ATOM 2703 N N . GLN A 1 361 ? 18.345 -11.627 -13.994 1.00 96.06 361 GLN A N 1
ATOM 2704 C CA . GLN A 1 361 ? 17.254 -10.779 -14.482 1.00 96.06 361 GLN A CA 1
ATOM 2705 C C . GLN A 1 361 ? 16.641 -11.345 -15.756 1.00 96.06 361 GLN A C 1
ATOM 2707 O O . GLN A 1 361 ? 17.383 -11.780 -16.634 1.00 96.06 361 GLN A O 1
ATOM 2712 N N . ASP A 1 362 ? 15.320 -11.244 -15.878 1.00 96.75 362 ASP A N 1
ATOM 2713 C CA . ASP A 1 362 ? 14.578 -11.609 -17.083 1.00 96.75 362 ASP A CA 1
ATOM 2714 C C . ASP A 1 362 ? 13.871 -10.367 -17.637 1.00 96.75 362 ASP A C 1
ATOM 2716 O O . ASP A 1 362 ? 13.206 -9.643 -16.898 1.00 96.75 362 ASP A O 1
ATOM 2720 N N . PHE A 1 363 ? 14.031 -10.086 -18.929 1.00 97.38 363 PHE A N 1
ATOM 2721 C CA . PHE A 1 363 ? 13.435 -8.910 -19.564 1.00 97.38 363 PHE A CA 1
ATOM 2722 C C . PHE A 1 363 ? 13.250 -9.097 -21.071 1.00 97.38 363 PHE A C 1
ATOM 2724 O O . PHE A 1 363 ? 13.934 -9.899 -21.708 1.00 97.38 363 PHE A O 1
ATOM 2731 N N . SER A 1 364 ? 12.340 -8.315 -21.651 1.00 97.69 364 SER A N 1
ATOM 2732 C CA . SER A 1 364 ? 12.104 -8.273 -23.095 1.00 97.69 364 SER A CA 1
ATOM 2733 C C . SER A 1 364 ? 12.484 -6.907 -23.659 1.00 97.69 364 SER A C 1
ATOM 2735 O O . SER A 1 364 ? 12.163 -5.882 -23.059 1.00 97.69 364 SER A O 1
ATOM 2737 N N . LEU A 1 365 ? 13.137 -6.883 -24.822 1.00 97.31 365 LEU A N 1
ATOM 2738 C CA . LEU A 1 365 ? 13.489 -5.657 -25.545 1.00 97.31 365 LEU A CA 1
ATOM 2739 C C . LEU A 1 365 ? 13.008 -5.723 -26.990 1.00 97.31 365 LEU A C 1
ATOM 2741 O O . LEU A 1 365 ? 13.111 -6.763 -27.636 1.00 97.31 365 LEU A O 1
ATOM 2745 N N . ALA A 1 366 ? 12.542 -4.587 -27.503 1.00 97.62 366 ALA A N 1
ATOM 2746 C CA . ALA A 1 366 ? 12.403 -4.340 -28.931 1.00 97.62 366 ALA A CA 1
ATOM 2747 C C . ALA A 1 366 ? 13.520 -3.382 -29.359 1.00 97.62 366 ALA A C 1
ATOM 2749 O O . ALA A 1 366 ? 13.640 -2.291 -28.806 1.00 97.62 366 ALA A O 1
ATOM 2750 N N . LEU A 1 367 ? 14.341 -3.810 -30.313 1.00 97.56 367 LEU A N 1
ATOM 2751 C CA . LEU A 1 367 ? 15.526 -3.100 -30.783 1.00 97.56 367 LEU A CA 1
ATOM 2752 C C . LEU A 1 367 ? 15.362 -2.673 -32.239 1.00 97.56 367 LEU A C 1
ATOM 2754 O O . LEU A 1 367 ? 14.732 -3.370 -33.039 1.00 97.56 367 LEU A O 1
ATOM 2758 N N . SER A 1 368 ? 15.986 -1.549 -32.578 1.00 97.81 368 SER A N 1
ATOM 2759 C CA . SER A 1 368 ? 16.075 -1.018 -33.937 1.00 97.81 368 SER A CA 1
ATOM 2760 C C . SER A 1 368 ? 17.491 -0.504 -34.179 1.00 97.81 368 SER A C 1
ATOM 2762 O O . SER A 1 368 ? 17.767 0.658 -33.891 1.00 97.81 368 SER A O 1
ATOM 2764 N N . ASP A 1 369 ? 18.362 -1.374 -34.690 1.00 97.88 369 ASP A N 1
ATOM 2765 C CA . ASP A 1 369 ? 19.792 -1.115 -34.908 1.00 97.88 369 ASP A CA 1
ATOM 2766 C C . ASP A 1 369 ? 20.508 -0.645 -33.628 1.00 97.88 369 ASP A C 1
ATOM 2768 O O . ASP A 1 369 ? 21.120 0.421 -33.554 1.00 97.88 369 ASP A O 1
ATOM 2772 N N . GLN A 1 370 ? 20.356 -1.431 -32.560 1.00 98.44 370 GLN A N 1
ATOM 2773 C CA . GLN A 1 370 ? 20.858 -1.104 -31.224 1.00 98.44 370 GLN A CA 1
ATOM 2774 C C . GLN A 1 370 ? 21.597 -2.282 -30.604 1.00 98.44 370 GLN A C 1
ATOM 2776 O O . GLN A 1 370 ? 21.187 -3.431 -30.744 1.00 98.44 370 GLN A O 1
ATOM 2781 N N . PHE A 1 371 ? 22.654 -1.997 -29.851 1.00 98.38 371 PHE A N 1
ATOM 2782 C CA . PHE A 1 371 ? 23.275 -2.972 -28.967 1.00 98.38 371 PHE A CA 1
ATOM 2783 C C . PHE A 1 371 ? 22.324 -3.313 -27.823 1.00 98.38 371 PHE A C 1
ATOM 2785 O O . PHE A 1 371 ? 21.770 -2.410 -27.191 1.00 98.38 371 PHE A O 1
ATOM 2792 N N . VAL A 1 372 ? 22.198 -4.598 -27.494 1.00 98.00 372 VAL A N 1
ATOM 2793 C CA . VAL A 1 372 ? 21.696 -4.990 -26.173 1.00 98.00 372 VAL A CA 1
ATOM 2794 C C . VAL A 1 372 ? 22.751 -4.585 -25.161 1.00 98.00 372 VAL A C 1
ATOM 2796 O O . VAL A 1 372 ? 23.908 -4.962 -25.326 1.00 98.00 372 VAL A O 1
ATOM 2799 N N . VAL A 1 373 ? 22.362 -3.876 -24.107 1.00 98.19 373 VAL A N 1
ATOM 2800 C CA . VAL A 1 373 ? 23.260 -3.486 -23.022 1.00 98.19 373 VAL A CA 1
ATOM 2801 C C . VAL A 1 373 ? 22.663 -3.888 -21.687 1.00 98.19 373 VAL A C 1
ATOM 2803 O O . VAL A 1 373 ? 21.473 -3.695 -21.441 1.00 98.19 373 VAL A O 1
ATOM 2806 N N . VAL A 1 374 ? 23.512 -4.424 -20.817 1.00 97.94 374 VAL A N 1
ATOM 2807 C CA . VAL A 1 374 ? 23.227 -4.678 -19.408 1.00 97.94 374 VAL A CA 1
ATOM 2808 C C . VAL A 1 374 ? 24.383 -4.138 -18.583 1.00 97.94 374 VAL A C 1
ATOM 2810 O O . VAL A 1 374 ? 25.540 -4.386 -18.908 1.00 97.94 374 VAL A O 1
ATOM 2813 N N . ALA A 1 375 ? 24.093 -3.420 -17.504 1.00 97.94 375 ALA A N 1
ATOM 2814 C CA . ALA A 1 375 ? 25.112 -2.946 -16.579 1.00 97.94 375 ALA A CA 1
ATOM 2815 C C . ALA A 1 375 ? 24.729 -3.246 -15.130 1.00 97.94 375 ALA A C 1
ATOM 2817 O O . ALA A 1 375 ? 23.576 -3.073 -14.729 1.00 97.94 375 ALA A O 1
ATOM 2818 N N . ARG A 1 376 ? 25.698 -3.696 -14.333 1.00 96.88 376 ARG A N 1
ATOM 2819 C CA . ARG A 1 376 ? 25.505 -4.034 -12.915 1.00 96.88 376 ARG A CA 1
ATOM 2820 C C . ARG A 1 376 ? 26.803 -3.874 -12.115 1.00 96.88 376 ARG A C 1
ATOM 2822 O O . ARG A 1 376 ? 27.870 -3.810 -12.727 1.00 96.88 376 ARG A O 1
ATOM 2829 N N . PRO A 1 377 ? 26.752 -3.860 -10.771 1.00 97.12 377 PRO A N 1
ATOM 2830 C CA . PRO A 1 377 ? 27.958 -3.807 -9.950 1.00 97.12 377 PRO A CA 1
ATOM 2831 C C . PRO A 1 377 ? 28.927 -4.944 -10.275 1.00 97.12 377 PRO A C 1
ATOM 2833 O O . PRO A 1 377 ? 28.529 -6.108 -10.362 1.00 97.12 377 PRO A O 1
ATOM 2836 N N . ALA A 1 378 ? 30.215 -4.626 -10.394 1.00 96.62 378 ALA A N 1
ATOM 2837 C CA . ALA A 1 378 ? 31.257 -5.594 -10.734 1.00 96.62 378 ALA A CA 1
ATOM 2838 C C . ALA A 1 378 ? 31.367 -6.729 -9.701 1.00 96.62 378 ALA A C 1
ATOM 2840 O O . ALA A 1 378 ? 31.682 -7.864 -10.057 1.00 96.62 378 ALA A O 1
ATOM 2841 N N . ALA A 1 379 ? 31.026 -6.453 -8.436 1.00 95.56 379 ALA A N 1
ATOM 2842 C CA . ALA A 1 379 ? 30.974 -7.445 -7.361 1.00 95.56 379 ALA A CA 1
ATOM 2843 C C . ALA A 1 379 ? 29.975 -8.591 -7.624 1.00 95.56 379 ALA A C 1
ATOM 2845 O O . ALA A 1 379 ? 30.109 -9.666 -7.045 1.00 95.56 379 ALA A O 1
ATOM 2846 N N . GLN A 1 380 ? 28.992 -8.391 -8.509 1.00 94.56 380 GLN A N 1
ATOM 2847 C CA . GLN A 1 380 ? 28.027 -9.426 -8.896 1.00 94.56 380 GLN A CA 1
ATOM 2848 C C . GLN A 1 380 ? 28.560 -10.370 -9.992 1.00 94.56 380 GLN A C 1
ATOM 2850 O O . GLN A 1 380 ? 27.914 -11.374 -10.297 1.00 94.56 380 GLN A O 1
ATOM 2855 N N . GLY A 1 381 ? 29.735 -10.076 -10.563 1.00 91.38 381 GLY A N 1
ATOM 2856 C CA . GLY A 1 381 ? 30.382 -10.868 -11.611 1.00 91.38 381 GLY A CA 1
ATOM 2857 C C . GLY A 1 381 ? 29.765 -10.703 -13.005 1.00 91.38 381 GLY A C 1
ATOM 2858 O O . GLY A 1 381 ? 28.832 -9.921 -13.208 1.00 91.38 381 GLY A O 1
ATOM 2859 N N . ALA A 1 382 ? 30.314 -11.441 -13.976 1.00 89.06 382 ALA A N 1
ATOM 2860 C CA . ALA A 1 382 ? 29.779 -11.580 -15.335 1.00 89.06 382 ALA A CA 1
ATOM 2861 C C . ALA A 1 382 ? 28.555 -12.517 -15.366 1.00 89.06 382 ALA A C 1
ATOM 2863 O O . ALA A 1 382 ? 28.373 -13.342 -14.466 1.00 89.06 382 ALA A O 1
ATOM 2864 N N . GLY A 1 383 ? 27.702 -12.355 -16.373 1.00 90.94 383 GLY A N 1
ATOM 2865 C CA . GLY A 1 383 ? 26.380 -12.967 -16.436 1.00 90.94 383 GLY A CA 1
ATOM 2866 C C . GLY A 1 383 ? 26.362 -14.064 -17.480 1.00 90.94 383 GLY A C 1
ATOM 2867 O O . GLY A 1 383 ? 26.985 -13.934 -18.531 1.00 90.94 383 GLY A O 1
ATOM 2868 N N . ALA A 1 384 ? 25.634 -15.145 -17.213 1.00 95.81 384 ALA A N 1
ATOM 2869 C CA . ALA A 1 384 ? 25.330 -16.122 -18.252 1.00 95.81 384 ALA A CA 1
ATOM 2870 C C . ALA A 1 384 ? 24.040 -15.701 -18.966 1.00 95.81 384 ALA A C 1
ATOM 2872 O O . ALA A 1 384 ? 22.986 -15.625 -18.332 1.00 95.81 384 ALA A O 1
ATOM 2873 N N . PHE A 1 385 ? 24.120 -15.421 -20.268 1.00 97.50 38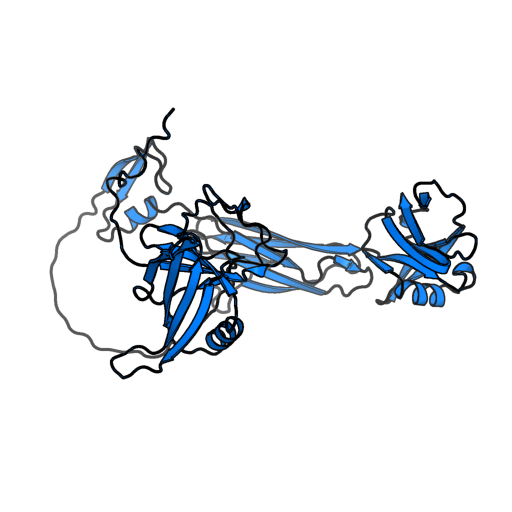5 PHE A N 1
ATOM 2874 C CA . PHE A 1 385 ? 22.985 -14.936 -21.050 1.00 97.50 385 PHE A CA 1
ATOM 2875 C C . PHE A 1 385 ? 22.254 -16.076 -21.753 1.00 97.50 385 PHE A C 1
ATOM 2877 O O . PHE A 1 385 ? 22.860 -16.951 -22.372 1.00 97.50 385 PHE A O 1
ATOM 2884 N N . VAL A 1 386 ? 20.928 -16.016 -21.714 1.00 97.75 386 VAL A N 1
ATOM 2885 C CA . VAL A 1 386 ? 20.025 -16.840 -22.512 1.00 97.75 386 VAL A CA 1
ATOM 2886 C C . VAL A 1 386 ? 19.124 -15.898 -23.302 1.00 97.75 386 VAL A C 1
ATOM 2888 O O . VAL A 1 386 ? 18.384 -15.114 -22.715 1.00 97.75 386 VAL A O 1
ATOM 2891 N N . VAL A 1 387 ? 19.181 -15.964 -24.630 1.00 97.00 387 VAL A N 1
ATOM 2892 C CA . VAL A 1 387 ? 18.396 -15.120 -25.539 1.00 97.00 387 VAL A CA 1
ATOM 2893 C C . VAL A 1 387 ? 17.410 -16.003 -26.291 1.00 97.00 387 VAL A C 1
ATOM 2895 O O . VAL A 1 387 ? 17.806 -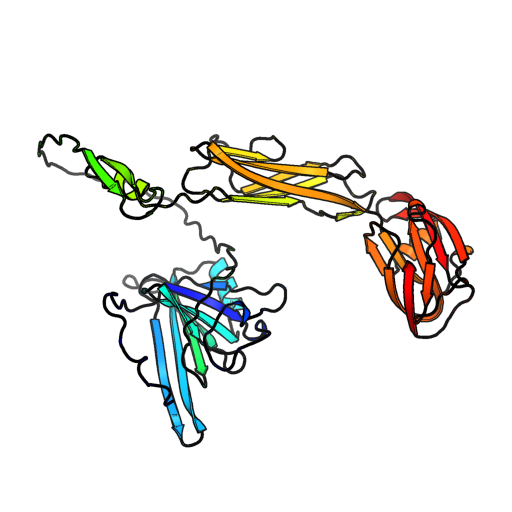16.965 -26.945 1.00 97.00 387 VAL A O 1
ATOM 2898 N N . ASN A 1 388 ? 16.115 -15.705 -26.174 1.00 96.31 388 ASN A N 1
ATOM 2899 C CA . ASN A 1 388 ? 15.018 -16.489 -26.750 1.00 96.31 388 ASN A CA 1
ATOM 2900 C C . ASN A 1 388 ? 15.102 -17.990 -26.402 1.00 96.31 388 ASN A C 1
ATOM 2902 O O . ASN A 1 388 ? 14.810 -18.852 -27.226 1.00 96.31 388 ASN A O 1
ATOM 2906 N N . GLY A 1 389 ? 15.525 -18.298 -25.171 1.00 95.56 389 GLY A N 1
ATOM 2907 C CA . GLY A 1 389 ? 15.660 -19.668 -24.667 1.00 95.56 389 GLY A CA 1
ATOM 2908 C C . GLY A 1 389 ? 16.972 -20.377 -25.028 1.00 95.56 389 GLY A C 1
ATOM 2909 O O . GLY A 1 389 ? 17.164 -21.517 -24.613 1.00 95.56 389 GLY A O 1
ATOM 2910 N N . LEU A 1 390 ? 17.890 -19.726 -25.751 1.00 96.25 390 LEU A N 1
ATOM 2911 C CA . LEU A 1 390 ? 19.180 -20.300 -26.145 1.00 96.25 390 LEU A CA 1
ATOM 2912 C C . LEU A 1 390 ? 20.342 -19.609 -25.431 1.00 96.25 390 LEU A C 1
ATOM 2914 O O . LEU A 1 390 ? 20.396 -18.383 -25.368 1.00 96.25 390 LEU A O 1
ATOM 2918 N N . ALA A 1 391 ? 21.291 -20.392 -24.913 1.00 97.00 391 ALA A N 1
ATOM 2919 C CA . ALA A 1 391 ? 22.510 -19.855 -24.313 1.00 97.00 391 ALA A CA 1
ATOM 2920 C C . ALA A 1 391 ? 23.289 -19.007 -25.332 1.00 97.00 391 ALA A C 1
ATOM 2922 O O . ALA A 1 391 ? 23.504 -19.432 -26.469 1.00 97.00 391 ALA A O 1
ATOM 2923 N N . ASN A 1 392 ? 23.718 -17.816 -24.919 1.00 96.38 392 ASN A N 1
ATOM 2924 C CA . ASN A 1 392 ? 24.418 -16.858 -25.762 1.00 96.38 392 ASN A CA 1
ATOM 2925 C C . ASN A 1 392 ? 25.723 -16.410 -25.091 1.00 96.38 392 ASN A C 1
ATOM 2927 O O . ASN A 1 392 ? 25.711 -15.714 -24.082 1.00 96.38 392 ASN A O 1
ATOM 2931 N N . ASN A 1 393 ? 26.853 -16.782 -25.694 1.00 94.94 393 ASN A N 1
ATOM 2932 C CA . ASN A 1 393 ? 28.197 -16.458 -25.203 1.00 94.94 393 ASN A CA 1
ATOM 2933 C C . ASN A 1 393 ? 28.857 -15.307 -25.987 1.00 94.94 393 ASN A C 1
ATOM 2935 O O . ASN A 1 393 ? 30.061 -15.101 -25.870 1.00 94.94 393 ASN A O 1
ATOM 2939 N N . ALA A 1 394 ? 28.101 -14.593 -26.827 1.00 95.44 394 ALA A N 1
ATOM 2940 C CA . ALA A 1 394 ? 28.624 -13.520 -27.675 1.00 95.44 394 ALA A CA 1
ATOM 2941 C C . ALA A 1 394 ? 28.654 -12.147 -26.982 1.00 95.44 394 ALA A C 1
ATOM 2943 O O . ALA A 1 394 ? 29.102 -11.172 -27.586 1.00 95.44 394 ALA A O 1
ATOM 2944 N N . PHE A 1 395 ? 28.171 -12.052 -25.739 1.00 97.31 395 PHE A N 1
ATOM 2945 C CA . PHE A 1 395 ? 28.239 -10.811 -24.976 1.00 97.31 395 PHE A CA 1
ATOM 2946 C C . PHE A 1 395 ? 29.689 -10.467 -24.637 1.00 97.31 395 PHE A C 1
ATOM 2948 O O . PHE A 1 395 ? 30.467 -11.313 -24.198 1.00 97.31 395 PHE A O 1
ATOM 2955 N N . GLN A 1 396 ? 30.044 -9.206 -24.852 1.00 97.25 396 GLN A N 1
ATOM 2956 C CA . GLN A 1 396 ? 31.352 -8.657 -24.524 1.00 97.25 396 GLN A CA 1
ATOM 2957 C C . GLN A 1 396 ? 31.254 -7.852 -23.238 1.00 97.25 396 GLN A C 1
ATOM 2959 O O . GLN A 1 396 ? 30.256 -7.171 -23.012 1.00 97.25 396 GLN A O 1
ATOM 2964 N N . THR A 1 397 ? 32.308 -7.888 -22.425 1.00 97.56 397 THR A N 1
ATOM 2965 C CA . THR A 1 397 ? 32.322 -7.299 -21.083 1.00 97.56 397 THR A CA 1
ATOM 2966 C C . THR A 1 397 ? 33.389 -6.213 -20.950 1.00 97.56 397 THR A C 1
ATOM 2968 O O . THR A 1 397 ? 34.529 -6.410 -21.369 1.00 97.56 397 THR A O 1
ATOM 2971 N N . ARG A 1 398 ? 33.041 -5.090 -20.313 1.00 96.81 398 ARG A N 1
ATOM 2972 C CA . ARG A 1 398 ? 33.974 -4.040 -19.873 1.00 96.81 398 ARG A CA 1
ATOM 2973 C C . ARG A 1 398 ? 33.651 -3.638 -18.438 1.00 96.81 398 ARG A C 1
ATOM 2975 O O . ARG A 1 398 ? 32.488 -3.480 -18.082 1.00 96.81 398 ARG A O 1
ATOM 2982 N N . THR A 1 399 ? 34.686 -3.412 -17.636 1.00 97.88 399 THR A N 1
ATOM 2983 C CA . THR A 1 399 ? 34.554 -2.772 -16.322 1.00 97.88 399 THR A CA 1
ATOM 2984 C C . THR A 1 399 ? 34.768 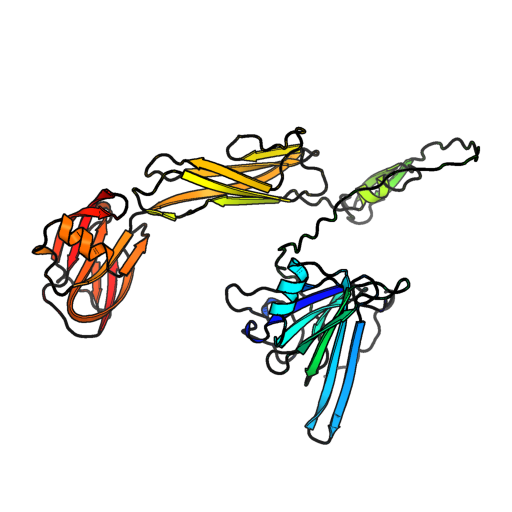-1.267 -16.457 1.00 97.88 399 THR A C 1
ATOM 2986 O O . THR A 1 399 ? 35.626 -0.834 -17.228 1.00 97.88 399 THR A O 1
ATOM 2989 N N . PHE A 1 400 ? 34.003 -0.472 -15.717 1.00 98.06 400 PHE A N 1
ATOM 2990 C CA . PHE A 1 400 ? 34.117 0.987 -15.680 1.00 98.06 400 PHE A CA 1
ATOM 2991 C C . PHE A 1 400 ? 33.701 1.525 -14.302 1.00 98.06 400 PHE A C 1
ATOM 2993 O O . PHE A 1 400 ? 33.123 0.789 -13.494 1.00 98.06 400 PHE A O 1
ATOM 3000 N N . LEU A 1 401 ? 34.014 2.787 -14.007 1.00 98.44 401 LEU A N 1
ATOM 3001 C CA . LEU A 1 401 ? 33.547 3.456 -12.794 1.00 98.44 401 LEU A CA 1
ATOM 3002 C C . LEU A 1 401 ? 32.185 4.108 -13.062 1.00 98.44 401 LEU A C 1
ATOM 3004 O O . LEU A 1 401 ? 32.082 5.071 -13.817 1.00 98.44 401 LEU A O 1
ATOM 3008 N N . PHE A 1 402 ? 31.131 3.580 -12.445 1.00 98.31 402 PHE A N 1
ATOM 3009 C CA . PHE A 1 402 ? 29.791 4.141 -12.547 1.00 98.31 402 PHE A CA 1
ATOM 3010 C C . PHE A 1 402 ? 29.569 5.200 -11.472 1.00 98.31 402 PHE A C 1
ATOM 3012 O O . PHE A 1 402 ? 29.823 4.944 -10.297 1.00 98.31 402 PHE A O 1
ATOM 3019 N N . THR A 1 403 ? 29.030 6.353 -11.867 1.00 98.12 403 THR A N 1
ATOM 3020 C CA . THR A 1 403 ? 28.538 7.382 -10.940 1.00 98.12 403 THR A CA 1
ATOM 3021 C C . THR A 1 403 ? 27.021 7.443 -11.026 1.00 98.12 403 THR A C 1
ATOM 3023 O O . THR A 1 403 ? 26.472 7.634 -12.113 1.00 98.12 403 THR A O 1
ATOM 3026 N N . ASN A 1 404 ? 26.309 7.318 -9.910 1.00 96.81 404 ASN A N 1
ATOM 3027 C CA . ASN A 1 404 ? 24.848 7.426 -9.917 1.00 96.81 404 ASN A CA 1
ATOM 3028 C C . ASN A 1 404 ? 24.348 8.883 -9.818 1.00 96.81 404 ASN A C 1
ATOM 3030 O O . ASN A 1 404 ? 25.133 9.830 -9.856 1.00 96.81 404 ASN A O 1
ATOM 3034 N N . SER A 1 405 ? 23.028 9.074 -9.730 1.00 94.94 405 SER A N 1
ATOM 3035 C CA . SER A 1 405 ? 22.413 10.404 -9.586 1.00 94.94 405 SER A CA 1
ATOM 3036 C C . SER A 1 405 ? 22.739 11.095 -8.260 1.00 94.94 405 SER A C 1
ATOM 3038 O O . SER A 1 405 ? 22.693 12.318 -8.200 1.00 94.94 405 SER A O 1
ATOM 3040 N N . ASP A 1 406 ? 23.099 10.325 -7.234 1.00 94.62 406 ASP A N 1
ATOM 3041 C CA . ASP A 1 406 ? 23.456 10.815 -5.900 1.00 94.62 406 ASP A CA 1
ATOM 3042 C C . ASP A 1 406 ? 24.970 11.079 -5.754 1.00 94.62 406 ASP A C 1
ATOM 3044 O O . ASP A 1 406 ? 25.449 11.435 -4.679 1.00 94.62 406 ASP A O 1
ATOM 3048 N N . GLY A 1 407 ? 25.749 10.900 -6.828 1.00 95.75 407 GLY A N 1
ATOM 3049 C CA . GLY A 1 407 ? 27.199 11.108 -6.839 1.00 95.75 407 GLY A CA 1
ATOM 3050 C C . GLY A 1 407 ? 28.021 9.970 -6.223 1.00 95.75 407 GLY A C 1
ATOM 3051 O O . GLY A 1 407 ? 29.240 10.100 -6.106 1.00 95.75 407 GLY A O 1
ATOM 3052 N N . PHE A 1 408 ? 27.399 8.849 -5.851 1.00 97.12 408 PHE A N 1
ATOM 3053 C CA . PHE A 1 408 ? 28.124 7.661 -5.403 1.00 97.12 408 PHE A CA 1
ATOM 3054 C C . PHE A 1 408 ? 28.810 6.986 -6.584 1.00 97.12 408 PHE A C 1
ATOM 3056 O O . PHE A 1 408 ? 28.203 6.807 -7.644 1.00 97.12 408 PHE A O 1
ATOM 3063 N N . THR A 1 409 ? 30.077 6.622 -6.379 1.00 97.56 409 THR A N 1
ATOM 3064 C CA . THR A 1 409 ? 30.912 5.982 -7.394 1.00 97.56 409 THR A CA 1
ATOM 3065 C C . THR A 1 409 ? 31.221 4.550 -7.007 1.00 97.56 409 THR A C 1
ATOM 3067 O O . THR A 1 409 ? 31.561 4.263 -5.859 1.00 97.56 409 THR A O 1
ATOM 3070 N N . GLU A 1 410 ? 31.110 3.643 -7.969 1.00 96.56 410 GLU A N 1
ATOM 3071 C CA . GLU A 1 410 ? 31.406 2.232 -7.760 1.00 96.56 410 GLU A CA 1
ATOM 3072 C C . GLU A 1 410 ? 31.770 1.515 -9.059 1.00 96.56 410 GLU A C 1
ATOM 3074 O O . GLU A 1 410 ? 31.435 1.952 -10.159 1.00 96.56 410 GLU A O 1
ATOM 3079 N N . SER A 1 411 ? 32.492 0.401 -8.939 1.00 97.94 411 SER A N 1
ATOM 3080 C CA . SER A 1 411 ? 32.903 -0.379 -10.102 1.00 97.94 411 SER A CA 1
ATOM 3081 C C . SER A 1 411 ? 31.719 -1.155 -10.669 1.00 97.94 411 SER A C 1
ATOM 3083 O O . SER A 1 411 ? 31.105 -1.968 -9.974 1.00 97.94 411 SER A O 1
ATOM 3085 N N . PHE A 1 412 ? 31.421 -0.924 -11.943 1.00 98.00 412 PHE A N 1
ATOM 3086 C CA . PHE A 1 412 ? 30.388 -1.620 -12.696 1.00 98.00 412 PHE A CA 1
ATOM 3087 C C . PHE A 1 412 ? 30.998 -2.465 -13.801 1.00 98.00 412 PHE A C 1
ATOM 3089 O O . PHE A 1 412 ? 32.045 -2.147 -14.360 1.00 98.00 412 PHE A O 1
ATOM 3096 N N . VAL A 1 413 ? 30.286 -3.527 -14.143 1.00 97.69 413 VAL A N 1
ATOM 3097 C CA . VAL A 1 413 ? 30.473 -4.295 -15.362 1.00 97.69 413 VAL A CA 1
ATOM 3098 C C . VAL A 1 413 ? 29.348 -3.920 -16.322 1.00 97.69 413 VAL A C 1
ATOM 3100 O O . VAL A 1 413 ? 28.174 -3.995 -15.956 1.00 97.69 413 VAL A O 1
ATOM 3103 N N . VAL A 1 414 ? 29.711 -3.522 -17.540 1.00 97.88 414 VAL A N 1
ATOM 3104 C CA . VAL A 1 414 ? 28.798 -3.401 -18.679 1.00 97.88 414 VAL A CA 1
ATOM 3105 C C . VAL A 1 414 ? 29.033 -4.566 -19.636 1.00 97.88 414 VAL A C 1
ATOM 3107 O O . VAL A 1 414 ? 30.166 -4.875 -20.011 1.00 97.88 414 VAL A O 1
ATOM 3110 N N . GLU A 1 415 ? 27.947 -5.222 -20.016 1.00 98.06 415 GLU A N 1
ATOM 3111 C CA . GLU A 1 415 ? 27.899 -6.325 -20.962 1.00 98.06 415 GLU A CA 1
ATOM 3112 C C . GLU A 1 415 ? 27.040 -5.906 -22.148 1.00 98.06 415 GLU A C 1
ATOM 3114 O O . GLU A 1 415 ? 25.931 -5.400 -21.961 1.00 98.06 415 GLU A O 1
ATOM 3119 N N . ARG A 1 416 ? 27.538 -6.108 -23.369 1.00 97.50 416 ARG A N 1
ATOM 3120 C CA . ARG A 1 416 ? 26.781 -5.783 -24.581 1.00 97.50 416 ARG A CA 1
ATOM 3121 C C . ARG A 1 416 ? 26.825 -6.865 -25.648 1.00 97.50 416 ARG A C 1
ATOM 3123 O O . ARG A 1 416 ? 27.774 -7.647 -25.681 1.00 97.50 416 ARG A O 1
ATOM 3130 N N . SER A 1 417 ? 25.836 -6.882 -26.543 1.00 97.62 417 SER A N 1
ATOM 3131 C CA . SER A 1 417 ? 25.871 -7.721 -27.749 1.00 97.62 417 SER A CA 1
ATOM 3132 C C . SER A 1 417 ? 27.086 -7.375 -28.626 1.00 97.62 417 SER A C 1
ATOM 3134 O O . SER A 1 417 ? 27.607 -6.259 -28.580 1.00 97.62 417 SER A O 1
ATOM 3136 N N . ALA A 1 418 ? 27.575 -8.334 -29.419 1.00 96.31 418 ALA A N 1
ATOM 3137 C CA . ALA A 1 418 ? 28.752 -8.137 -30.274 1.00 96.31 418 ALA A CA 1
ATOM 3138 C C . ALA A 1 418 ? 28.521 -7.101 -31.395 1.00 96.31 418 ALA A C 1
ATOM 3140 O O . ALA A 1 418 ? 29.460 -6.411 -31.791 1.00 96.31 418 ALA A O 1
ATOM 3141 N N . SER A 1 419 ? 27.279 -6.978 -31.866 1.00 96.25 419 SER A N 1
ATOM 3142 C CA . SER A 1 419 ? 26.827 -6.058 -32.913 1.00 96.25 419 SER A CA 1
ATOM 3143 C C . SER A 1 419 ? 25.478 -5.425 -32.538 1.00 96.25 419 SER A C 1
ATOM 3145 O O . SER A 1 419 ? 24.783 -5.967 -31.672 1.00 96.25 419 SER A O 1
ATOM 3147 N N . PRO A 1 420 ? 25.090 -4.302 -33.171 1.00 97.31 420 PRO A N 1
ATOM 3148 C CA . PRO A 1 420 ? 23.719 -3.812 -33.116 1.00 97.31 420 PRO A CA 1
ATOM 3149 C C . PRO A 1 420 ? 22.749 -4.837 -33.711 1.00 97.31 420 PRO A C 1
ATOM 3151 O O . PRO A 1 420 ? 23.064 -5.494 -34.704 1.00 97.31 420 PRO A O 1
ATOM 3154 N N . ASP A 1 421 ? 21.570 -4.949 -33.110 1.00 96.75 421 ASP A N 1
ATOM 3155 C CA . ASP A 1 421 ? 20.528 -5.892 -33.494 1.00 96.75 421 ASP A CA 1
ATOM 3156 C C . ASP A 1 421 ? 19.198 -5.170 -33.755 1.00 96.75 421 ASP A C 1
ATOM 3158 O O . ASP A 1 421 ? 18.949 -4.051 -33.298 1.00 96.75 421 ASP A O 1
ATOM 3162 N N . THR A 1 422 ? 18.318 -5.829 -34.509 1.00 97.44 422 THR A N 1
ATOM 3163 C CA . THR A 1 422 ? 16.956 -5.363 -34.803 1.00 97.44 422 THR A CA 1
ATOM 3164 C C . THR A 1 422 ? 15.969 -6.498 -34.564 1.00 97.44 422 THR A C 1
ATOM 3166 O O . THR A 1 422 ? 16.189 -7.617 -35.025 1.00 97.44 422 THR A O 1
ATOM 3169 N N . GLY A 1 423 ? 14.871 -6.214 -33.864 1.00 96.94 423 GLY A N 1
ATOM 3170 C CA . GLY A 1 423 ? 13.828 -7.196 -33.557 1.00 96.94 423 GLY A CA 1
ATOM 3171 C C . GLY A 1 423 ? 13.467 -7.256 -32.076 1.00 96.94 423 GLY A C 1
ATOM 3172 O O . GLY A 1 423 ? 13.849 -6.389 -31.293 1.00 96.94 423 GLY A O 1
ATOM 3173 N N . SER A 1 424 ? 12.704 -8.281 -31.695 1.00 97.69 424 SER A N 1
ATOM 3174 C CA . SER A 1 424 ? 12.272 -8.503 -30.312 1.00 97.69 424 SER A CA 1
ATOM 3175 C C . SER A 1 424 ? 13.011 -9.678 -29.678 1.00 97.69 424 SER A C 1
ATOM 3177 O O . SER A 1 424 ? 13.091 -10.761 -30.260 1.00 97.69 424 SER A O 1
ATOM 3179 N N . PHE A 1 425 ? 13.519 -9.471 -28.465 1.00 97.44 425 PHE A N 1
ATOM 3180 C CA . PHE A 1 425 ? 14.360 -10.426 -27.750 1.00 97.44 425 PHE A CA 1
ATOM 3181 C C . PHE A 1 425 ? 13.859 -10.616 -26.324 1.00 97.44 425 PHE A C 1
ATOM 3183 O O . PHE A 1 425 ? 13.602 -9.639 -25.627 1.00 97.44 425 PHE A O 1
ATOM 3190 N N . ASN A 1 426 ? 13.773 -11.870 -25.883 1.00 97.62 426 ASN A N 1
ATOM 3191 C CA . ASN A 1 426 ? 13.599 -12.243 -24.482 1.00 97.62 426 ASN A CA 1
ATOM 3192 C C . ASN A 1 426 ? 14.958 -12.652 -23.926 1.00 97.62 426 ASN A C 1
ATOM 3194 O O . ASN A 1 426 ? 15.570 -13.591 -24.435 1.00 97.62 426 ASN A O 1
ATOM 3198 N N . ILE A 1 427 ? 15.435 -11.951 -22.908 1.00 98.00 427 ILE A N 1
ATOM 3199 C CA . ILE A 1 427 ? 16.780 -12.111 -22.369 1.00 98.00 427 ILE A CA 1
ATOM 3200 C C . ILE A 1 427 ? 16.669 -12.512 -20.905 1.00 98.00 427 ILE A C 1
ATOM 3202 O O . ILE A 1 427 ? 15.994 -11.848 -20.125 1.00 98.00 427 ILE A O 1
ATOM 3206 N N . SER A 1 428 ? 17.342 -13.602 -20.550 1.00 97.12 428 SER A N 1
ATOM 3207 C CA . SER A 1 428 ? 17.500 -14.081 -19.181 1.00 97.12 428 SER A CA 1
ATOM 3208 C C . SER A 1 428 ? 18.975 -14.069 -18.817 1.00 97.12 428 SER A C 1
ATOM 3210 O O . SER A 1 428 ? 19.815 -14.545 -19.584 1.00 97.12 428 SER A O 1
ATOM 3212 N N . ILE A 1 429 ? 19.289 -13.526 -17.648 1.00 96.38 429 ILE A N 1
ATOM 3213 C CA . ILE A 1 429 ? 20.631 -13.490 -17.078 1.00 96.38 429 ILE A CA 1
ATOM 3214 C C . ILE A 1 429 ? 20.644 -14.381 -15.846 1.00 96.38 429 ILE A C 1
ATOM 3216 O O . ILE A 1 429 ? 19.744 -14.296 -15.007 1.00 96.38 429 ILE A O 1
ATOM 3220 N N . ARG A 1 430 ? 21.662 -15.231 -15.727 1.00 92.50 430 ARG A N 1
ATOM 3221 C CA . ARG A 1 430 ? 21.800 -16.212 -14.643 1.00 92.50 430 ARG A CA 1
ATOM 3222 C C . ARG A 1 430 ? 23.101 -16.084 -13.878 1.00 92.50 430 ARG A C 1
ATOM 3224 O O . ARG A 1 430 ? 24.094 -15.553 -14.420 1.00 92.50 430 ARG A O 1
#

Radius of gyration: 32.22 Å; Cα contacts (8 Å, |Δi|>4): 888; chains: 1; bounding box: 78×63×91 Å

pLDDT: mean 87.57, std 17.68, range [25.27, 98.69]

Organism: NCBI:txid1236770

Foldseek 3Di:
DPPDPPPPDPDPDDDPDFFFFWKKKWFLVQFPADDPDDAAEVVRRHGDPPTFIEIDGADPPFWHWDWDWDQPDPVGTKIKIKIKGWDADDDPLVVVVVVVLAPTFIWMWTAHPSRWIWTDAHSVKTWHKDWDFDPDDPVDGGTIIIMTITIGRDDIHTYDYDDDHPPDDPDDDDDDDDDDDDDDDDDDDDDDDDFDWDWDAACDDAAPDHHRDIDIATPPVPCVSVVNRRHHWFAKEKEKEWPQQEEAQLDFFKIKMWMAIDDIPFAWQFKAKQNHTAADPVRGGDGTDIDIDGDDRQDKDKIKIWIAGPVRGIYIDIYIHHHFHKKFWAWAQDDLVPDAQVRSLVVRQVGDMDTDPAWKDKDKYAFDFTKTKIKDACVRPDWFKDKPNHTDPQKDKDWHWHQHPSRDTGIMIMIIHNGGDGGMIIMITD